Protein AF-A1DJT8-F1 (afdb_monomer)

Structure (mmCIF, N/CA/C/O backbone):
data_AF-A1DJT8-F1
#
_entry.id   AF-A1DJT8-F1
#
loop_
_atom_site.group_PDB
_atom_site.id
_atom_site.type_symbol
_atom_site.label_atom_id
_atom_site.label_alt_id
_atom_site.label_comp_id
_atom_site.label_asym_id
_atom_site.label_entity_id
_atom_site.label_seq_id
_atom_site.pdbx_PDB_ins_code
_atom_site.Cartn_x
_atom_site.Cartn_y
_atom_site.Cartn_z
_atom_site.occupancy
_atom_site.B_iso_or_equiv
_atom_site.auth_seq_id
_atom_site.auth_comp_id
_atom_site.auth_asym_id
_atom_site.auth_atom_id
_atom_site.pdbx_PDB_model_num
ATOM 1 N N . MET A 1 1 ? 46.990 37.489 18.767 1.00 38.03 1 MET A N 1
ATOM 2 C CA . MET A 1 1 ? 46.822 37.736 17.320 1.00 38.03 1 MET A CA 1
ATOM 3 C C . MET A 1 1 ? 47.109 36.444 16.585 1.00 38.03 1 MET A C 1
ATOM 5 O O . MET A 1 1 ? 48.231 35.975 16.674 1.00 38.03 1 MET A O 1
ATOM 9 N N . ILE A 1 2 ? 46.098 35.856 15.950 1.00 28.89 2 ILE A N 1
ATOM 10 C CA . ILE A 1 2 ? 46.070 35.400 14.548 1.00 28.89 2 ILE A CA 1
ATOM 11 C C . ILE A 1 2 ? 44.677 34.790 14.351 1.00 28.89 2 ILE A C 1
ATOM 13 O O . ILE A 1 2 ? 44.217 33.951 15.119 1.00 28.89 2 ILE A O 1
ATOM 17 N N . GLN A 1 3 ? 43.985 35.350 13.372 1.00 27.64 3 GLN A N 1
ATOM 18 C CA . GLN A 1 3 ? 42.569 35.224 13.080 1.00 27.64 3 GLN A CA 1
ATOM 19 C C . GLN A 1 3 ? 42.444 34.211 11.936 1.00 27.64 3 GLN A C 1
ATOM 21 O O . GLN A 1 3 ? 43.081 34.387 10.901 1.00 27.64 3 GLN A O 1
ATOM 26 N N . GLN A 1 4 ? 41.678 33.135 12.126 1.00 31.09 4 GLN A N 1
ATOM 27 C CA . GLN A 1 4 ? 41.353 32.191 11.056 1.00 31.09 4 GLN A CA 1
ATOM 28 C C . GLN A 1 4 ? 40.217 32.776 10.206 1.00 31.09 4 GLN A C 1
ATOM 30 O O . GLN A 1 4 ? 39.103 32.957 10.695 1.00 31.09 4 GLN A O 1
ATOM 35 N N . SER A 1 5 ? 40.496 33.082 8.938 1.00 30.61 5 SER A N 1
ATOM 36 C CA . SER A 1 5 ? 39.479 33.368 7.925 1.00 30.61 5 SER A CA 1
ATOM 37 C C . SER A 1 5 ? 39.045 32.061 7.263 1.00 30.61 5 SER A C 1
ATOM 39 O O . SER A 1 5 ? 39.849 31.399 6.606 1.00 30.61 5 SER A O 1
ATOM 41 N N . ALA A 1 6 ? 37.776 31.700 7.438 1.00 32.84 6 ALA A N 1
ATOM 42 C CA . ALA A 1 6 ? 37.118 30.638 6.692 1.00 32.84 6 ALA A CA 1
ATOM 43 C C . ALA A 1 6 ? 36.672 31.188 5.331 1.00 32.84 6 ALA A C 1
ATOM 45 O O . ALA A 1 6 ? 35.771 32.025 5.268 1.00 32.84 6 ALA A O 1
ATOM 46 N N . ASP A 1 7 ? 37.305 30.724 4.256 1.00 29.55 7 ASP A N 1
ATOM 47 C CA . ASP A 1 7 ? 36.886 31.023 2.889 1.00 29.55 7 ASP A CA 1
ATOM 48 C C . ASP A 1 7 ? 35.915 29.924 2.431 1.00 29.55 7 ASP A C 1
ATOM 50 O O . ASP A 1 7 ? 36.297 28.786 2.145 1.00 29.55 7 ASP A O 1
ATOM 54 N N . ALA A 1 8 ? 34.618 30.236 2.462 1.00 34.56 8 ALA A N 1
ATOM 55 C CA . ALA A 1 8 ? 33.555 29.348 2.014 1.00 34.56 8 ALA A CA 1
ATOM 56 C C . ALA A 1 8 ? 33.397 29.486 0.494 1.00 34.56 8 ALA A C 1
ATOM 58 O O . ALA A 1 8 ? 32.707 30.381 0.001 1.00 34.56 8 ALA A O 1
ATOM 59 N N . SER A 1 9 ? 34.021 28.581 -0.258 1.00 33.09 9 SER A N 1
ATOM 60 C CA . SER A 1 9 ? 33.761 28.441 -1.689 1.00 33.09 9 SER A CA 1
ATOM 61 C C . SER A 1 9 ? 32.302 28.011 -1.910 1.00 33.09 9 SER A C 1
ATOM 63 O O . SER A 1 9 ? 31.887 26.895 -1.604 1.00 33.09 9 SER A O 1
ATOM 65 N N . GLN A 1 10 ? 31.486 28.939 -2.417 1.00 36.97 10 GLN A N 1
ATOM 66 C CA . GLN A 1 10 ? 30.105 28.678 -2.820 1.00 36.97 10 GLN A CA 1
ATOM 67 C C . GLN A 1 10 ? 30.098 27.732 -4.025 1.00 36.97 10 GLN A C 1
ATOM 69 O O . GLN A 1 10 ? 30.384 28.144 -5.149 1.00 36.97 10 GLN A O 1
ATOM 74 N N . GLN A 1 11 ? 29.746 26.466 -3.800 1.00 32.16 11 GLN A N 1
ATOM 75 C CA . GLN A 1 11 ? 29.489 25.517 -4.879 1.00 32.16 11 GLN A CA 1
ATOM 76 C C . GLN A 1 11 ? 28.282 25.981 -5.702 1.00 32.16 11 GLN A C 1
ATOM 78 O O . GLN A 1 11 ? 27.138 26.014 -5.246 1.00 32.16 11 GLN A O 1
ATOM 83 N N . GLN A 1 12 ? 28.565 26.375 -6.939 1.00 35.94 12 GLN A N 1
ATOM 84 C CA . GLN A 1 12 ? 27.580 26.762 -7.931 1.00 35.94 12 GLN A CA 1
ATOM 85 C C . GLN A 1 12 ? 27.043 25.481 -8.583 1.00 35.94 12 GLN A C 1
ATOM 87 O O . GLN A 1 12 ? 27.750 24.816 -9.336 1.00 35.94 12 GLN A O 1
ATOM 92 N N . PHE A 1 13 ? 25.803 25.101 -8.269 1.00 33.50 13 PHE A N 1
ATOM 93 C CA . PHE A 1 13 ? 25.170 23.932 -8.883 1.00 33.50 13 PHE A CA 1
ATOM 94 C C . PHE A 1 13 ? 24.928 24.188 -10.378 1.00 33.50 13 PHE A C 1
ATOM 96 O O . PHE A 1 13 ? 24.142 25.063 -10.749 1.00 33.50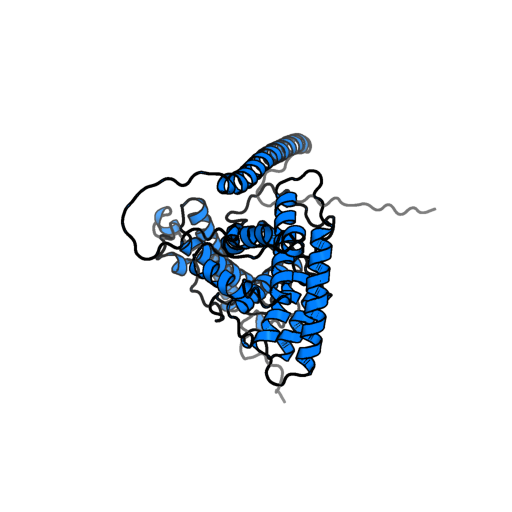 13 PHE A O 1
ATOM 103 N N . ILE A 1 14 ? 25.605 23.418 -11.231 1.00 30.72 14 ILE A N 1
ATOM 104 C CA . ILE A 1 14 ? 25.420 23.412 -12.685 1.00 30.72 14 ILE A CA 1
ATOM 105 C C . ILE A 1 14 ? 24.550 22.203 -13.036 1.00 30.72 14 ILE A C 1
ATOM 107 O O . ILE A 1 14 ? 24.940 21.063 -12.802 1.00 30.72 14 ILE A O 1
ATOM 111 N N . PHE A 1 15 ? 23.371 22.447 -13.611 1.00 34.44 15 PHE A N 1
ATOM 112 C CA . PHE A 1 15 ? 22.586 21.400 -14.265 1.00 34.44 15 PHE A CA 1
ATOM 113 C C . PHE A 1 15 ? 23.131 21.191 -15.680 1.00 34.44 15 PHE A C 1
ATOM 115 O O . PHE A 1 15 ? 23.209 22.138 -16.465 1.00 34.44 15 PHE A O 1
ATOM 122 N N . VAL A 1 16 ? 23.512 19.956 -16.004 1.00 32.28 16 VAL A N 1
ATOM 123 C CA . VAL A 1 16 ? 24.026 19.586 -17.328 1.00 32.28 16 VAL A CA 1
ATOM 124 C C . VAL A 1 16 ? 22.931 19.835 -18.376 1.00 32.28 16 VAL A C 1
ATOM 126 O O . VAL A 1 16 ? 21.880 19.201 -18.337 1.00 32.28 16 VAL A O 1
ATOM 129 N N . GLY A 1 17 ? 23.170 20.786 -19.290 1.00 40.12 17 GLY A N 1
ATOM 130 C CA . GLY A 1 17 ? 22.329 21.044 -20.470 1.00 40.12 17 GLY A CA 1
ATOM 131 C C . GLY A 1 17 ? 21.463 22.316 -20.472 1.00 40.12 17 GLY A C 1
ATOM 132 O O . GLY A 1 17 ? 20.732 22.522 -21.436 1.00 40.12 17 GLY A O 1
ATOM 133 N N . ALA A 1 18 ? 21.528 23.190 -19.460 1.00 32.50 18 ALA A N 1
ATOM 134 C CA . ALA A 1 18 ? 20.769 24.453 -19.448 1.00 32.50 18 ALA A CA 1
ATOM 135 C C . ALA A 1 18 ? 21.678 25.697 -19.574 1.00 32.50 18 ALA A C 1
ATOM 137 O O . ALA A 1 18 ? 22.793 25.688 -19.050 1.00 32.50 18 ALA A O 1
ATOM 138 N N . PRO A 1 19 ? 21.226 26.792 -20.225 1.00 34.56 19 PRO A N 1
ATOM 139 C CA . PRO A 1 19 ? 22.016 28.018 -20.330 1.00 34.56 19 PRO A CA 1
ATOM 140 C C . PRO A 1 19 ? 22.270 28.646 -18.951 1.00 34.56 19 PRO A C 1
ATOM 142 O O . PRO A 1 19 ? 21.379 28.708 -18.101 1.00 34.56 19 PRO A O 1
ATOM 145 N N . VAL A 1 20 ? 23.495 29.138 -18.740 1.00 42.59 20 VAL A N 1
ATOM 146 C CA . VAL A 1 20 ? 23.935 29.787 -17.494 1.00 42.59 20 VAL A CA 1
ATOM 147 C C . VAL A 1 20 ? 23.188 31.113 -17.309 1.00 42.59 20 VAL A C 1
ATOM 149 O O . VAL A 1 20 ? 23.277 32.013 -18.144 1.00 42.59 20 VAL A O 1
ATOM 152 N N . LEU A 1 21 ? 22.435 31.247 -16.212 1.00 40.41 21 LEU A N 1
ATOM 153 C CA . LEU A 1 21 ? 21.551 32.394 -15.973 1.00 40.41 21 LEU A CA 1
ATOM 154 C C . LEU A 1 21 ? 22.158 33.427 -15.014 1.00 40.41 21 LEU A C 1
ATOM 156 O O . LEU A 1 21 ? 22.645 33.100 -13.932 1.00 40.41 21 LEU A O 1
ATOM 160 N N . LYS A 1 22 ? 22.046 34.708 -15.393 1.00 47.28 22 LYS A N 1
ATOM 161 C CA . LYS A 1 22 ? 22.415 35.869 -14.569 1.00 47.28 22 LYS A CA 1
ATOM 162 C C . LYS A 1 22 ? 21.445 36.054 -13.389 1.00 47.28 22 LYS A C 1
ATOM 164 O O . LYS A 1 22 ? 20.242 35.808 -13.493 1.00 47.28 22 LYS A O 1
ATOM 169 N N . LYS A 1 23 ? 21.982 36.552 -12.269 1.00 44.81 23 LYS A N 1
ATOM 170 C CA . LYS A 1 23 ? 21.354 36.672 -10.934 1.00 44.81 23 LYS A CA 1
ATOM 171 C C . LYS A 1 23 ? 19.997 37.404 -10.921 1.00 44.81 23 LYS A C 1
ATOM 173 O O . LYS A 1 23 ? 19.153 37.104 -10.082 1.00 44.81 23 LYS A O 1
ATOM 178 N N . GLU A 1 24 ? 19.746 38.310 -11.861 1.00 42.72 24 GLU A N 1
ATOM 179 C CA . GLU A 1 24 ? 18.519 39.124 -11.937 1.00 42.72 24 GLU A CA 1
ATOM 180 C C . GLU A 1 24 ? 17.284 38.341 -12.420 1.00 42.72 24 GLU A C 1
ATOM 182 O O . GLU A 1 24 ? 16.183 38.551 -11.908 1.00 42.72 24 GLU A O 1
ATOM 187 N N . ALA A 1 25 ? 17.459 37.343 -13.296 1.00 42.78 25 ALA A N 1
ATOM 188 C CA . ALA A 1 25 ? 16.367 36.486 -13.777 1.00 42.78 25 ALA A CA 1
ATOM 189 C C . ALA A 1 25 ? 15.787 35.565 -12.678 1.00 42.78 25 ALA A C 1
ATOM 191 O O . ALA A 1 25 ? 14.651 35.093 -12.775 1.00 42.78 25 ALA A O 1
ATOM 192 N N . SER A 1 26 ? 16.541 35.337 -11.594 1.00 44.69 26 SER A N 1
ATOM 193 C CA . SER A 1 26 ? 16.120 34.505 -10.457 1.00 44.69 26 SER A CA 1
ATOM 194 C C . SER A 1 26 ? 14.996 35.140 -9.622 1.00 44.69 26 SER A C 1
ATOM 196 O O . SER A 1 26 ? 14.118 34.432 -9.121 1.00 44.69 26 SER A O 1
ATOM 198 N N . ARG A 1 27 ? 14.964 36.479 -9.513 1.00 44.00 27 ARG A N 1
ATOM 199 C CA . ARG A 1 27 ? 13.960 37.211 -8.719 1.00 44.00 27 ARG A CA 1
ATOM 200 C C . ARG A 1 27 ? 12.584 37.203 -9.383 1.00 44.00 27 ARG A C 1
ATOM 202 O O . ARG A 1 27 ? 11.591 36.979 -8.697 1.00 44.00 27 ARG A O 1
ATOM 209 N N . LEU A 1 28 ? 12.539 37.362 -10.707 1.00 44.78 28 LEU A N 1
ATOM 210 C CA . LEU A 1 28 ? 11.305 37.310 -11.500 1.00 44.78 28 LEU A CA 1
ATOM 211 C C . LEU A 1 28 ? 10.700 35.897 -11.536 1.00 44.78 28 LEU A C 1
ATOM 213 O O . LEU A 1 28 ? 9.487 35.740 -11.410 1.00 44.78 28 LEU A O 1
ATOM 217 N N . ARG A 1 29 ? 11.532 34.847 -11.621 1.00 49.72 29 ARG A N 1
ATOM 218 C CA . ARG A 1 29 ? 11.059 33.461 -11.459 1.00 49.72 29 ARG A CA 1
ATOM 219 C C . ARG A 1 29 ? 10.544 33.195 -10.046 1.00 49.72 29 ARG A C 1
ATOM 221 O O . ARG A 1 29 ? 9.512 32.556 -9.911 1.00 49.72 29 ARG A O 1
ATOM 228 N N . SER A 1 30 ? 11.195 33.709 -9.001 1.00 55.31 30 SER A N 1
ATOM 229 C CA . SER A 1 30 ? 10.742 33.532 -7.612 1.00 55.31 30 SER A CA 1
ATOM 230 C C . SER A 1 30 ? 9.360 34.147 -7.360 1.00 55.31 30 SER A C 1
ATOM 232 O O . SER A 1 30 ? 8.507 33.516 -6.737 1.00 55.31 30 SER A O 1
ATOM 234 N N . THR A 1 31 ? 9.084 35.341 -7.892 1.00 55.16 31 THR A N 1
ATOM 235 C CA . THR A 1 31 ? 7.764 35.980 -7.763 1.00 55.16 31 THR A CA 1
ATOM 236 C C . THR A 1 31 ? 6.696 35.296 -8.612 1.00 55.16 31 THR A C 1
ATOM 238 O O . THR A 1 31 ? 5.598 35.058 -8.107 1.00 55.16 31 THR A O 1
ATOM 241 N N . LEU A 1 32 ? 7.008 34.901 -9.851 1.00 58.34 32 LEU A N 1
ATOM 242 C CA . LEU A 1 32 ? 6.091 34.128 -10.699 1.00 58.34 32 LEU A CA 1
ATOM 243 C C . LEU A 1 32 ? 5.771 32.753 -10.100 1.00 58.34 32 LEU A C 1
ATOM 245 O O . LEU A 1 32 ? 4.606 32.368 -10.050 1.00 58.34 32 LEU A O 1
ATOM 249 N N . VAL A 1 33 ? 6.773 32.049 -9.570 1.00 55.38 33 VAL A N 1
ATOM 250 C CA . VAL A 1 33 ? 6.599 30.768 -8.872 1.00 55.38 33 VAL A CA 1
ATOM 251 C C . VAL A 1 33 ? 5.756 30.953 -7.613 1.00 55.38 33 VAL A C 1
ATOM 253 O O . VAL A 1 33 ? 4.814 30.195 -7.404 1.00 55.38 33 VAL A O 1
ATOM 256 N N . ARG A 1 34 ? 6.007 31.989 -6.800 1.00 55.62 34 ARG A N 1
ATOM 257 C CA . ARG A 1 34 ? 5.169 32.299 -5.625 1.00 55.62 34 ARG A CA 1
ATOM 258 C C . ARG A 1 34 ? 3.720 32.587 -6.015 1.00 55.62 34 ARG A C 1
ATOM 260 O O . ARG A 1 34 ? 2.813 32.091 -5.351 1.00 55.62 34 ARG A O 1
ATOM 267 N N . ARG A 1 35 ? 3.494 33.337 -7.097 1.00 61.41 35 ARG A N 1
ATOM 268 C CA . ARG A 1 35 ? 2.151 33.660 -7.599 1.00 61.41 35 ARG A CA 1
ATOM 269 C C . ARG A 1 35 ? 1.432 32.419 -8.129 1.00 61.41 35 ARG A C 1
ATOM 271 O O . ARG A 1 35 ? 0.287 32.191 -7.759 1.00 61.41 35 ARG A O 1
ATOM 278 N N . ALA A 1 36 ? 2.121 31.577 -8.899 1.00 58.59 36 ALA A N 1
ATOM 279 C CA . ALA A 1 36 ? 1.591 30.305 -9.387 1.00 58.59 36 ALA A CA 1
ATOM 280 C C . ALA A 1 36 ? 1.270 29.334 -8.236 1.00 58.59 36 ALA A C 1
ATOM 282 O O . ALA A 1 36 ? 0.226 28.683 -8.246 1.00 58.59 36 ALA A O 1
ATOM 283 N N . LEU A 1 37 ? 2.121 29.277 -7.204 1.00 52.78 37 LEU A N 1
ATOM 284 C CA . LEU A 1 37 ? 1.883 28.488 -5.992 1.00 52.78 37 LEU A CA 1
ATOM 285 C C . LEU A 1 37 ? 0.672 28.995 -5.198 1.00 52.78 37 LEU A C 1
ATOM 287 O O . LEU A 1 37 ? -0.104 28.177 -4.702 1.00 52.78 37 LEU A O 1
ATOM 291 N N . ALA A 1 38 ? 0.498 30.316 -5.085 1.00 59.38 38 ALA A N 1
ATOM 292 C CA . ALA A 1 38 ? -0.646 30.934 -4.415 1.00 59.38 38 ALA A CA 1
ATOM 293 C C . ALA A 1 38 ? -1.955 30.701 -5.185 1.00 59.38 38 ALA A C 1
ATOM 295 O O . ALA A 1 38 ? -2.937 30.249 -4.600 1.00 59.38 38 ALA A O 1
ATOM 296 N N . GLN A 1 39 ? -1.952 30.902 -6.505 1.00 65.44 39 GLN A N 1
ATOM 297 C CA . GLN A 1 39 ? -3.111 30.651 -7.363 1.00 65.44 39 GLN A CA 1
ATOM 298 C C . GLN A 1 39 ? -3.503 29.167 -7.357 1.00 65.44 39 GLN A C 1
ATOM 300 O O . GLN A 1 39 ? -4.668 28.842 -7.152 1.00 65.44 39 GLN A O 1
ATOM 305 N N . ARG A 1 40 ? -2.533 28.245 -7.460 1.00 62.19 40 ARG A N 1
ATOM 306 C CA . ARG A 1 40 ? -2.802 26.806 -7.296 1.00 62.19 40 ARG A CA 1
ATOM 307 C C . ARG A 1 40 ? -3.266 26.451 -5.889 1.00 62.19 40 ARG A C 1
ATOM 309 O O . ARG A 1 40 ? -3.990 25.479 -5.731 1.00 62.19 40 ARG A O 1
ATOM 316 N N . ARG A 1 41 ? -2.829 27.154 -4.839 1.00 55.31 41 ARG A N 1
ATOM 317 C CA . ARG A 1 41 ? -3.347 26.937 -3.475 1.00 55.31 41 ARG A CA 1
ATOM 318 C C . ARG A 1 41 ? -4.828 27.314 -3.398 1.00 55.31 41 ARG A C 1
ATOM 320 O O . ARG A 1 41 ? -5.597 26.526 -2.868 1.00 55.31 41 ARG A O 1
ATOM 327 N N . SER A 1 42 ? -5.211 28.449 -3.979 1.00 56.31 42 SER A N 1
ATOM 328 C CA . SER A 1 42 ? -6.607 28.895 -4.040 1.00 56.31 42 SER A CA 1
ATOM 329 C C . SER A 1 42 ? -7.480 27.956 -4.882 1.00 56.31 42 SER A C 1
ATOM 331 O O . SER A 1 42 ? -8.513 27.511 -4.398 1.00 56.31 42 SER A O 1
ATOM 333 N N . GLN A 1 43 ? -7.022 27.541 -6.071 1.00 65.38 43 GLN A N 1
ATOM 334 C CA . GLN A 1 43 ? -7.737 26.556 -6.896 1.00 65.38 43 GLN A CA 1
ATOM 335 C C . GLN A 1 43 ? -7.936 25.228 -6.149 1.00 65.38 43 GLN A C 1
ATOM 337 O O . GLN A 1 43 ? -9.033 24.687 -6.126 1.00 65.38 43 GLN A O 1
ATOM 342 N N . ARG A 1 44 ? -6.893 24.740 -5.461 1.00 60.72 44 ARG A N 1
ATOM 343 C CA . ARG A 1 44 ? -6.964 23.510 -4.657 1.00 60.72 44 ARG A CA 1
ATOM 344 C C . ARG A 1 44 ? -7.913 23.625 -3.472 1.00 60.72 44 ARG A C 1
ATOM 346 O O . ARG A 1 44 ? -8.549 22.634 -3.141 1.00 60.72 44 ARG A O 1
ATOM 353 N N . TRP A 1 45 ? -7.992 24.792 -2.835 1.00 53.91 45 TRP A N 1
ATOM 354 C CA . TRP A 1 45 ? -8.965 25.055 -1.774 1.00 53.91 45 TRP A CA 1
ATOM 355 C C . TRP A 1 45 ? -10.396 25.020 -2.318 1.00 53.91 45 TRP A C 1
ATOM 357 O O . TRP A 1 45 ? -11.281 24.440 -1.697 1.00 53.91 45 TRP A O 1
ATOM 367 N N . GLN A 1 46 ? -10.606 25.542 -3.527 1.00 52.50 46 GLN A N 1
ATOM 368 C CA . GLN A 1 46 ? -11.895 25.448 -4.202 1.00 52.50 46 GLN A CA 1
ATOM 369 C C . GLN A 1 46 ? -12.242 23.994 -4.558 1.00 52.50 46 GLN A C 1
ATOM 371 O O . GLN A 1 46 ? -13.344 23.544 -4.268 1.00 52.50 46 GLN A O 1
ATOM 376 N N . ASP A 1 47 ? -11.302 23.227 -5.119 1.00 59.16 47 ASP A N 1
ATOM 377 C CA . ASP A 1 47 ? -11.507 21.814 -5.469 1.00 59.16 47 ASP A CA 1
ATOM 378 C C . ASP A 1 47 ? -11.753 20.948 -4.222 1.00 59.16 47 ASP A C 1
ATOM 380 O O . ASP A 1 47 ? -12.587 20.047 -4.235 1.00 59.16 47 ASP A O 1
ATOM 384 N N . ALA A 1 48 ? -11.056 21.253 -3.127 1.00 50.00 48 ALA A N 1
ATOM 385 C CA . ALA A 1 48 ? -11.235 20.671 -1.803 1.00 50.00 48 ALA A CA 1
ATOM 386 C C . ALA A 1 48 ? -12.624 20.930 -1.226 1.00 50.00 48 ALA A C 1
ATOM 388 O O . ALA A 1 48 ? -13.301 19.989 -0.815 1.00 50.00 48 ALA A O 1
ATOM 389 N N . ALA A 1 49 ? -13.038 22.198 -1.209 1.00 51.19 49 ALA A N 1
ATOM 390 C CA . ALA A 1 49 ? -14.356 22.606 -0.759 1.00 51.19 49 ALA A CA 1
ATOM 391 C C . ALA A 1 49 ? -15.429 21.941 -1.624 1.00 51.19 49 ALA A C 1
ATOM 393 O O . ALA A 1 49 ? -16.338 21.332 -1.083 1.00 51.19 49 ALA A O 1
ATOM 394 N N . ASN A 1 50 ? -15.264 21.926 -2.949 1.00 55.34 50 ASN A N 1
ATOM 395 C CA . ASN A 1 50 ? -16.174 21.257 -3.878 1.00 55.34 50 ASN A CA 1
ATOM 396 C C . ASN A 1 50 ? -16.204 19.731 -3.678 1.00 55.34 50 ASN A C 1
ATOM 398 O O . ASN A 1 50 ? -17.264 19.115 -3.790 1.00 55.34 50 ASN A O 1
ATOM 402 N N . LYS A 1 51 ? -15.071 19.093 -3.357 1.00 57.16 51 LYS A N 1
ATOM 403 C CA . LYS A 1 51 ? -15.009 17.657 -3.045 1.00 57.16 51 LYS A CA 1
ATOM 404 C C . LYS A 1 51 ? -15.684 17.350 -1.704 1.00 57.16 51 LYS A C 1
ATOM 406 O O . LYS A 1 51 ? -16.481 16.425 -1.636 1.00 57.16 51 LYS A O 1
ATOM 411 N N . LEU A 1 52 ? -15.440 18.141 -0.658 1.00 52.84 52 LEU A N 1
ATOM 412 C CA . LEU A 1 52 ? -16.142 17.995 0.623 1.00 52.84 52 LEU A CA 1
ATOM 413 C C . LEU A 1 52 ? -17.644 18.262 0.478 1.00 52.84 52 LEU A C 1
ATOM 415 O O . LEU A 1 52 ? -18.458 17.545 1.051 1.00 52.84 52 LEU A O 1
ATOM 419 N N . ASP A 1 53 ? -18.010 19.278 -0.297 1.00 50.94 53 ASP A N 1
ATOM 420 C CA . ASP A 1 53 ? -19.394 19.687 -0.491 1.00 50.94 53 ASP A CA 1
ATOM 421 C C . ASP A 1 53 ? -20.141 18.702 -1.397 1.00 50.94 53 ASP A C 1
ATOM 423 O O . ASP A 1 53 ? -21.296 18.401 -1.142 1.00 50.94 53 ASP A O 1
ATOM 427 N N . SER A 1 54 ? -19.488 18.091 -2.391 1.00 53.75 54 SER A N 1
ATOM 428 C CA . SER A 1 54 ? -20.070 16.970 -3.153 1.00 53.75 54 SER A CA 1
ATOM 429 C C . SER A 1 54 ? -20.246 15.714 -2.297 1.00 53.75 54 SER A C 1
ATOM 431 O O . SER A 1 54 ? -21.300 15.083 -2.375 1.00 53.75 54 SER A O 1
ATOM 433 N N . ILE A 1 55 ? -19.284 15.396 -1.423 1.00 51.75 55 ILE A N 1
ATOM 434 C CA . ILE A 1 55 ? -19.422 14.327 -0.421 1.00 51.75 55 ILE A CA 1
ATOM 435 C C . ILE A 1 55 ? -20.612 14.618 0.511 1.00 51.75 55 ILE A C 1
ATOM 437 O O . ILE A 1 55 ? -21.407 13.722 0.784 1.00 51.75 55 ILE A O 1
ATOM 441 N N . ASN A 1 56 ? -20.794 15.871 0.939 1.00 44.25 56 ASN A N 1
ATOM 442 C CA . ASN A 1 56 ? -21.914 16.281 1.789 1.00 44.25 56 ASN A CA 1
ATOM 443 C C . ASN A 1 56 ? -23.260 16.358 1.040 1.00 44.25 56 ASN A C 1
ATOM 445 O O . ASN A 1 56 ? -24.285 15.993 1.604 1.00 44.25 56 ASN A O 1
ATOM 449 N N . ARG A 1 57 ? -23.299 16.777 -0.230 1.00 41.22 57 ARG A N 1
ATOM 450 C CA . ARG A 1 57 ? -24.527 16.859 -1.051 1.00 41.22 57 ARG A CA 1
ATOM 451 C C . ARG A 1 57 ? -25.041 15.489 -1.482 1.00 41.22 57 ARG A C 1
ATOM 453 O O . ARG A 1 57 ? -26.251 15.305 -1.583 1.00 41.22 57 ARG A O 1
ATOM 460 N N . LEU A 1 58 ? -24.157 14.503 -1.659 1.00 46.59 58 LEU A N 1
ATOM 461 C CA . LEU A 1 58 ? -24.552 13.101 -1.846 1.00 46.59 58 LEU A CA 1
ATOM 462 C C . LEU A 1 58 ? -25.317 12.529 -0.632 1.00 46.59 58 LEU A C 1
ATOM 464 O O . LEU A 1 58 ? -25.976 11.499 -0.788 1.00 46.59 58 LEU A O 1
ATOM 468 N N . ARG A 1 59 ? -25.292 13.217 0.525 1.00 43.81 59 ARG A N 1
ATOM 469 C CA . ARG A 1 59 ? -26.091 12.909 1.726 1.00 43.81 59 ARG A CA 1
ATOM 470 C C . ARG A 1 59 ? -27.530 13.452 1.693 1.00 43.81 59 ARG A C 1
ATOM 472 O O . ARG A 1 59 ? -28.335 12.988 2.486 1.00 43.81 59 ARG A O 1
ATOM 479 N N . LEU A 1 60 ? -27.872 14.414 0.820 1.00 34.94 60 LEU A N 1
ATOM 480 C CA . LEU A 1 60 ? -29.142 15.175 0.894 1.00 34.94 60 LEU A CA 1
ATOM 481 C C . LEU A 1 60 ? -30.014 15.149 -0.383 1.00 34.94 60 LEU A C 1
ATOM 483 O O . LEU A 1 60 ? -31.033 15.833 -0.442 1.00 34.94 60 LEU A O 1
ATOM 487 N N . GLY A 1 61 ? -29.646 14.394 -1.423 1.00 32.47 61 GLY A N 1
ATOM 488 C CA . GLY A 1 61 ? -30.402 14.365 -2.687 1.00 32.47 61 GLY A CA 1
ATOM 489 C C . GLY A 1 61 ? -31.609 13.403 -2.689 1.00 32.47 61 GLY A C 1
ATOM 490 O O . GLY A 1 61 ? -31.479 12.284 -2.186 1.00 32.47 61 GLY A O 1
ATOM 491 N N . PRO A 1 62 ? -32.756 13.767 -3.306 1.00 33.03 62 PRO A N 1
ATOM 492 C CA . PRO A 1 62 ? -33.872 12.849 -3.524 1.00 33.03 62 PRO A CA 1
ATOM 493 C C . PRO A 1 62 ? -33.529 11.817 -4.611 1.00 33.03 62 PRO A C 1
ATOM 495 O O . PRO A 1 62 ? -32.909 12.134 -5.626 1.00 33.03 62 PRO A O 1
ATOM 498 N N . THR A 1 63 ? -33.928 10.564 -4.394 1.00 30.97 63 THR A N 1
ATOM 499 C CA . THR A 1 63 ? -33.732 9.444 -5.330 1.00 30.97 63 THR A CA 1
ATOM 500 C C . THR A 1 63 ? -34.484 9.678 -6.647 1.00 30.97 63 THR A C 1
ATOM 502 O O . THR A 1 63 ? -35.703 9.851 -6.591 1.00 30.97 63 THR A O 1
ATOM 505 N N . PRO A 1 64 ? -33.835 9.625 -7.828 1.00 30.17 64 PRO A N 1
ATOM 506 C CA . PRO A 1 64 ? -34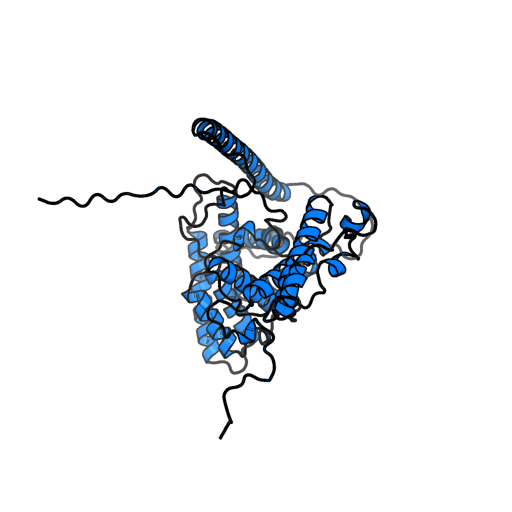.552 9.596 -9.093 1.00 30.17 64 PRO A CA 1
ATOM 507 C C . PRO A 1 64 ? -35.113 8.191 -9.342 1.00 30.17 64 PRO A C 1
ATOM 509 O O . PRO A 1 64 ? -34.403 7.189 -9.258 1.00 30.17 64 PRO A O 1
ATOM 512 N N . SER A 1 65 ? -36.406 8.134 -9.640 1.00 28.06 65 SER A N 1
ATOM 513 C CA . SER A 1 65 ? -37.140 6.943 -10.055 1.00 28.06 65 SER A CA 1
ATOM 514 C C . SER A 1 65 ? -36.906 6.666 -11.540 1.00 28.06 65 SER A C 1
ATOM 516 O O . SER A 1 65 ? -37.366 7.440 -12.377 1.00 28.06 65 SER A O 1
ATOM 518 N N . TYR A 1 66 ? -36.245 5.558 -11.868 1.00 28.53 66 TYR A N 1
ATOM 519 C CA . TYR A 1 66 ? -36.370 4.915 -13.177 1.00 28.53 66 TYR A CA 1
ATOM 520 C C . TYR A 1 66 ? -36.433 3.396 -12.990 1.00 28.53 66 TYR A C 1
ATOM 522 O O . TYR A 1 66 ? -35.585 2.801 -12.326 1.00 28.53 66 TYR A O 1
ATOM 530 N N . GLU A 1 67 ? -37.489 2.801 -13.543 1.00 28.84 67 GLU A N 1
ATOM 531 C CA . GLU A 1 67 ? -37.792 1.369 -13.547 1.00 28.84 67 GLU A CA 1
ATOM 532 C C . GLU A 1 67 ? -37.148 0.663 -14.752 1.00 28.84 67 GLU A C 1
ATOM 534 O O . GLU A 1 67 ? -37.276 1.157 -15.871 1.00 28.84 67 GLU A O 1
ATOM 539 N N . LEU A 1 68 ? -36.506 -0.492 -14.490 1.00 25.30 68 LEU A N 1
ATOM 540 C CA . LEU A 1 68 ? -36.367 -1.743 -15.288 1.00 25.30 68 LEU A CA 1
ATOM 541 C C . LEU A 1 68 ? -35.003 -2.439 -15.024 1.00 25.30 68 LEU A C 1
ATOM 543 O O . LEU A 1 68 ? -34.037 -1.776 -14.657 1.00 25.30 68 LEU A O 1
ATOM 547 N N . PRO A 1 69 ? -34.875 -3.764 -15.246 1.00 30.77 69 PRO A N 1
ATOM 548 C CA . PRO A 1 69 ? -35.307 -4.867 -14.387 1.00 30.77 69 PRO A CA 1
ATOM 549 C C . PRO A 1 69 ? -34.125 -5.511 -13.616 1.00 30.77 69 PRO A C 1
ATOM 551 O O . PRO A 1 69 ? -32.994 -5.557 -14.092 1.00 30.77 69 PRO A O 1
ATOM 554 N N . GLN A 1 70 ? -34.392 -6.030 -12.412 1.00 27.19 70 GLN A N 1
ATOM 555 C CA . GLN A 1 70 ? -33.388 -6.646 -11.524 1.00 27.19 70 GLN A CA 1
ATOM 556 C C . GLN A 1 70 ? -32.759 -7.939 -12.096 1.00 27.19 70 GLN A C 1
ATOM 558 O O . GLN A 1 70 ? -33.420 -8.668 -12.837 1.00 27.19 70 GLN A O 1
ATOM 563 N N . PRO A 1 71 ? -31.525 -8.282 -11.669 1.00 32.09 71 PRO A N 1
ATOM 564 C CA . PRO A 1 71 ? -31.377 -9.060 -10.435 1.00 32.09 71 PRO A CA 1
ATOM 565 C C . PRO A 1 71 ? -30.472 -8.384 -9.389 1.00 32.09 71 PRO A C 1
ATOM 567 O O . PRO A 1 71 ? -29.374 -7.925 -9.684 1.00 32.09 71 PRO A O 1
ATOM 570 N N . PHE A 1 72 ? -30.966 -8.383 -8.146 1.00 30.62 72 PHE A N 1
ATOM 571 C CA . PHE A 1 72 ? -30.302 -8.028 -6.884 1.00 30.62 72 PHE A CA 1
ATOM 572 C C . PHE A 1 72 ? -29.746 -6.602 -6.754 1.00 30.62 72 PHE A C 1
ATOM 574 O O . PHE A 1 72 ? -28.546 -6.340 -6.707 1.00 30.62 72 PHE A O 1
ATOM 581 N N . ILE A 1 73 ? -30.687 -5.674 -6.561 1.00 27.94 73 ILE A N 1
ATOM 582 C CA . ILE A 1 73 ? -30.441 -4.332 -6.032 1.00 27.94 73 ILE A CA 1
ATOM 583 C C . ILE A 1 73 ? -29.899 -4.451 -4.600 1.00 27.94 73 ILE A C 1
ATOM 585 O O . ILE A 1 73 ? -30.651 -4.656 -3.645 1.00 27.94 73 ILE A O 1
ATOM 589 N N . ALA A 1 74 ? -28.592 -4.244 -4.445 1.00 31.02 74 ALA A N 1
ATOM 590 C CA . ALA A 1 74 ? -28.024 -3.708 -3.218 1.00 31.02 74 ALA A CA 1
ATOM 591 C C . ALA A 1 74 ? -28.571 -2.284 -3.049 1.00 31.02 74 ALA A C 1
ATOM 593 O O . ALA A 1 74 ? -28.001 -1.298 -3.518 1.00 31.02 74 ALA A O 1
ATOM 594 N N . ARG A 1 75 ? -29.748 -2.186 -2.426 1.00 27.56 75 ARG A N 1
ATOM 595 C CA . ARG A 1 75 ? -30.308 -0.923 -1.945 1.00 27.56 75 ARG A CA 1
ATOM 596 C C . ARG A 1 75 ? -29.194 -0.261 -1.133 1.00 27.56 75 ARG A C 1
ATOM 598 O O . ARG A 1 75 ? -28.596 -0.948 -0.309 1.00 27.56 75 ARG A O 1
ATOM 605 N N . ARG A 1 76 ? -28.898 1.027 -1.370 1.00 36.75 76 ARG A N 1
ATOM 606 C CA . ARG A 1 76 ? -28.139 1.866 -0.424 1.00 36.75 76 ARG A CA 1
ATOM 607 C C . ARG A 1 76 ? -28.697 1.559 0.964 1.00 36.75 76 ARG A C 1
ATOM 609 O O . ARG A 1 76 ? -29.807 1.986 1.277 1.00 36.75 76 ARG A O 1
ATOM 616 N N . ILE A 1 77 ? -27.992 0.745 1.742 1.00 36.84 77 ILE A N 1
ATOM 617 C CA . ILE A 1 77 ? -28.374 0.479 3.117 1.00 36.84 77 ILE A CA 1
ATOM 618 C C . ILE A 1 77 ? -28.065 1.792 3.814 1.00 36.84 77 ILE A C 1
ATOM 620 O O . ILE A 1 77 ? -26.903 2.101 4.062 1.00 36.84 77 ILE A O 1
ATOM 624 N N . SER A 1 78 ? -29.100 2.599 4.049 1.00 40.94 78 SER A N 1
ATOM 625 C CA . SER A 1 78 ? -29.022 3.596 5.103 1.00 40.94 78 SER A CA 1
ATOM 626 C C . SER A 1 78 ? -28.705 2.809 6.368 1.00 40.94 78 SER A C 1
ATOM 628 O O . SER A 1 78 ? -29.546 2.049 6.856 1.00 40.94 78 SER A O 1
ATOM 630 N N . LEU A 1 79 ? -27.461 2.914 6.844 1.00 39.19 79 LEU A N 1
ATOM 631 C CA . LEU A 1 79 ? -27.025 2.282 8.089 1.00 39.19 79 LEU A CA 1
ATOM 632 C C . LEU A 1 79 ? -27.883 2.749 9.283 1.00 39.19 79 LEU A C 1
ATOM 634 O O . LEU A 1 79 ? -27.866 2.107 10.327 1.00 39.19 79 LEU A O 1
ATOM 638 N N . GLU A 1 80 ? -28.673 3.818 9.116 1.00 37.28 80 GLU A N 1
ATOM 639 C CA . GLU A 1 80 ? -29.658 4.288 10.091 1.00 37.28 80 GLU A CA 1
ATOM 640 C C . GLU A 1 80 ? -30.751 3.255 10.391 1.00 37.28 80 GLU A C 1
ATOM 642 O O . GLU A 1 80 ? -31.299 3.259 11.487 1.00 37.28 80 GLU A O 1
ATOM 647 N N . SER A 1 81 ? -31.065 2.342 9.463 1.00 34.84 81 SER A N 1
ATOM 648 C CA . SER A 1 81 ? -32.211 1.437 9.627 1.00 34.84 81 SER A CA 1
ATOM 649 C C . SER A 1 81 ? -31.907 0.150 10.410 1.00 34.84 81 SER A C 1
ATOM 651 O O . SER A 1 81 ? -32.829 -0.628 10.648 1.00 34.84 81 SER A O 1
ATOM 653 N N . PHE A 1 82 ? -30.647 -0.097 10.794 1.00 39.50 82 PHE A N 1
ATOM 654 C CA . PHE A 1 82 ? -30.223 -1.352 11.441 1.00 39.50 82 PHE A CA 1
ATOM 655 C C . PHE A 1 82 ? -29.486 -1.174 12.775 1.00 39.50 82 PHE A C 1
ATOM 657 O O . PHE A 1 82 ? -29.072 -2.167 13.371 1.00 39.50 82 PHE A O 1
ATOM 664 N N . LEU A 1 83 ? -29.326 0.057 13.268 1.00 44.97 83 LEU A N 1
ATOM 665 C CA . LEU A 1 83 ? -28.638 0.318 14.531 1.00 44.97 83 LEU A CA 1
ATOM 666 C C . LEU A 1 83 ? -29.648 0.772 15.594 1.00 44.97 83 LEU A C 1
ATOM 668 O O . LEU A 1 83 ? -30.260 1.827 15.422 1.00 44.97 83 LEU A O 1
ATOM 672 N N . PRO A 1 84 ? -29.821 0.046 16.715 1.00 41.62 84 PRO A N 1
ATOM 673 C CA . PRO A 1 84 ? -30.383 0.659 17.906 1.00 41.62 84 PRO A CA 1
ATOM 674 C C . PRO A 1 84 ? -29.391 1.737 18.359 1.00 41.62 84 PRO A C 1
ATOM 676 O O . PRO A 1 84 ? -28.319 1.431 18.873 1.00 41.62 84 PRO A O 1
ATOM 679 N N . MET A 1 85 ? -29.708 3.004 18.084 1.00 42.28 85 MET A N 1
ATOM 680 C CA . MET A 1 85 ? -28.914 4.142 18.543 1.00 42.28 85 MET A CA 1
ATOM 681 C C . MET A 1 85 ? -29.002 4.217 20.068 1.00 42.28 85 MET A C 1
ATOM 683 O O . MET A 1 85 ? -29.975 4.738 20.613 1.00 42.28 85 MET A O 1
ATOM 687 N N . ASP A 1 86 ? -27.993 3.693 20.761 1.00 55.44 86 ASP A N 1
ATOM 688 C CA . ASP A 1 86 ? -27.744 4.085 22.143 1.00 55.44 86 ASP A CA 1
ATOM 689 C C . ASP A 1 86 ? -27.081 5.482 22.176 1.00 55.44 86 ASP A C 1
ATOM 691 O O . ASP A 1 86 ? -26.543 5.978 21.177 1.00 55.44 86 ASP A O 1
ATOM 695 N N . ALA A 1 87 ? -27.142 6.156 23.326 1.00 57.28 87 ALA A N 1
ATOM 696 C CA . ALA A 1 87 ? -26.555 7.488 23.489 1.00 57.28 87 ALA A CA 1
ATOM 697 C C . ALA A 1 87 ? -25.026 7.497 23.267 1.00 57.28 87 ALA A C 1
ATOM 699 O O . ALA A 1 87 ? -24.469 8.508 22.841 1.00 57.28 87 ALA A O 1
ATOM 700 N N . THR A 1 88 ? -24.355 6.368 23.503 1.00 60.72 88 THR A N 1
ATOM 701 C CA . THR A 1 88 ? -22.909 6.193 23.334 1.00 60.72 88 THR A CA 1
ATOM 702 C C . THR A 1 88 ? -22.516 6.117 21.853 1.00 60.72 88 THR A C 1
ATOM 704 O O . THR A 1 88 ? -21.514 6.701 21.449 1.00 60.72 88 THR A O 1
ATOM 707 N N . ALA A 1 89 ? -23.318 5.478 21.004 1.00 58.59 89 ALA A N 1
ATOM 708 C CA . ALA A 1 89 ? -23.111 5.382 19.564 1.00 58.59 89 ALA A CA 1
ATOM 709 C C . ALA A 1 89 ? -23.298 6.740 18.871 1.00 58.59 89 ALA A C 1
ATOM 711 O O . ALA A 1 89 ? -22.560 7.065 17.935 1.00 58.59 89 ALA A O 1
ATOM 712 N N . ALA A 1 90 ? -24.243 7.548 19.363 1.00 60.97 90 ALA A N 1
ATOM 713 C CA . ALA A 1 90 ? -24.441 8.923 18.917 1.00 60.97 90 ALA A CA 1
ATOM 714 C C . ALA A 1 90 ? -23.284 9.844 19.353 1.00 60.97 90 ALA A C 1
ATOM 716 O O . ALA A 1 90 ? -22.787 10.620 18.536 1.00 60.97 90 ALA A O 1
ATOM 717 N N . GLU A 1 91 ? -22.804 9.725 20.599 1.00 70.62 91 GLU A N 1
ATOM 718 C CA . GLU A 1 91 ? -21.660 10.502 21.107 1.00 70.62 91 GLU A CA 1
ATOM 719 C C . GLU A 1 91 ? -20.362 10.193 20.337 1.00 70.62 91 GLU A C 1
ATOM 721 O O . GLU A 1 91 ? -19.611 11.105 19.990 1.00 70.62 91 GLU A O 1
ATOM 726 N N . LEU A 1 92 ? -20.137 8.924 19.983 1.00 76.44 92 LEU A N 1
ATOM 727 C CA . LEU A 1 92 ? -18.953 8.465 19.245 1.00 76.44 92 LEU A CA 1
ATOM 728 C C . LEU A 1 92 ? -19.090 8.563 17.714 1.00 76.44 92 LEU A C 1
ATOM 730 O O . LEU A 1 92 ? -18.210 8.090 16.992 1.00 76.44 92 LEU A O 1
ATOM 734 N N . LYS A 1 93 ? -20.196 9.128 17.208 1.00 83.06 93 LYS A N 1
ATOM 735 C CA . LYS A 1 93 ? -20.496 9.287 15.770 1.00 83.06 93 LYS A CA 1
ATOM 736 C C . LYS A 1 93 ? -20.282 8.012 14.950 1.00 83.06 93 LYS A C 1
ATOM 738 O O . LYS A 1 93 ? -19.797 8.059 13.816 1.00 83.06 93 LYS A O 1
ATOM 743 N N . VAL A 1 94 ? -20.666 6.869 15.518 1.00 81.62 94 VAL A N 1
ATOM 744 C CA . VAL A 1 94 ? -20.396 5.538 14.955 1.00 81.62 94 VAL A CA 1
ATOM 745 C C . VAL A 1 94 ? -20.901 5.440 13.514 1.00 81.62 94 VAL A C 1
ATOM 747 O O . VAL A 1 94 ? -20.139 5.101 12.611 1.00 81.62 94 VAL A O 1
ATOM 750 N N . THR A 1 95 ? -22.157 5.822 13.277 1.00 80.50 95 THR A N 1
ATOM 751 C CA . THR A 1 95 ? -22.787 5.778 11.950 1.00 80.50 95 THR A CA 1
ATOM 752 C C . THR A 1 95 ? -22.065 6.661 10.931 1.00 80.50 95 THR A C 1
ATOM 754 O O . THR A 1 95 ? -21.804 6.215 9.817 1.00 80.50 95 THR A O 1
ATOM 757 N N . GLU A 1 96 ? -21.691 7.889 11.308 1.00 83.25 96 GLU A N 1
ATOM 758 C CA . GLU A 1 96 ? -21.006 8.828 10.406 1.00 83.25 96 GLU A CA 1
ATOM 759 C C . GLU A 1 96 ? -19.621 8.308 10.007 1.00 83.25 96 GLU A C 1
ATOM 761 O O . GLU A 1 96 ? -19.244 8.362 8.836 1.00 83.25 96 GLU A O 1
ATOM 766 N N . LEU A 1 97 ? -18.851 7.808 10.975 1.00 85.19 97 LEU A N 1
ATOM 767 C CA . LEU A 1 97 ? -17.490 7.330 10.742 1.00 85.19 97 LEU A CA 1
ATOM 768 C C . LEU A 1 97 ? -17.470 6.036 9.924 1.00 85.19 97 LEU A C 1
ATOM 770 O O . LEU A 1 97 ? -16.603 5.872 9.063 1.00 85.19 97 LEU A O 1
ATOM 774 N N . LEU A 1 98 ? -18.432 5.141 10.146 1.00 82.81 98 LEU A N 1
ATOM 775 C CA . LEU A 1 98 ? -18.571 3.917 9.360 1.00 82.81 98 LEU A CA 1
ATOM 776 C C . LEU A 1 98 ? -19.045 4.193 7.934 1.00 82.81 98 LEU A C 1
ATOM 778 O O . LEU A 1 98 ? -18.494 3.616 6.995 1.00 82.81 98 LEU A O 1
ATOM 782 N N . ASP A 1 99 ? -20.011 5.095 7.754 1.00 81.56 99 ASP A N 1
ATOM 783 C CA . ASP A 1 99 ? -20.425 5.551 6.425 1.00 81.56 99 ASP A CA 1
ATOM 784 C C . ASP A 1 99 ? -19.248 6.190 5.678 1.00 81.56 99 ASP A C 1
ATOM 786 O O . ASP A 1 99 ? -18.958 5.838 4.533 1.00 81.56 99 ASP A O 1
ATOM 790 N N . PHE A 1 100 ? -18.487 7.054 6.353 1.00 83.62 100 PHE A N 1
ATOM 791 C CA . PHE A 1 100 ? -17.288 7.666 5.788 1.00 83.62 100 PHE A CA 1
ATOM 792 C C . PHE A 1 100 ? -16.235 6.623 5.381 1.00 83.62 100 PHE A C 1
ATOM 794 O O . PHE A 1 100 ? -15.680 6.699 4.281 1.00 83.62 100 PHE A O 1
ATOM 801 N N . ALA A 1 101 ? -15.981 5.610 6.212 1.00 83.25 101 ALA A N 1
ATOM 802 C CA . ALA A 1 101 ? -15.078 4.519 5.855 1.00 83.25 101 ALA A CA 1
ATOM 803 C C . ALA A 1 101 ? -15.570 3.747 4.615 1.00 83.25 101 ALA A C 1
ATOM 805 O O . ALA A 1 101 ? -14.791 3.488 3.692 1.00 83.25 101 ALA A O 1
ATOM 806 N N . ALA A 1 102 ? -16.873 3.454 4.563 1.00 78.44 102 ALA A N 1
ATOM 807 C CA . ALA A 1 102 ? -17.513 2.660 3.518 1.00 78.44 102 ALA A CA 1
ATOM 808 C C . ALA A 1 102 ? -17.652 3.362 2.165 1.00 78.44 102 ALA A C 1
ATOM 810 O O . ALA A 1 102 ? -17.680 2.678 1.136 1.00 78.44 102 ALA A O 1
ATOM 811 N N . THR A 1 103 ? -17.780 4.687 2.166 1.00 78.38 103 THR A N 1
ATOM 812 C CA . THR A 1 103 ? -18.013 5.505 0.966 1.00 78.38 103 THR A CA 1
ATOM 813 C C . THR A 1 103 ? -16.765 6.238 0.500 1.00 78.38 103 THR A C 1
ATOM 815 O O . THR A 1 103 ? -16.654 6.572 -0.677 1.00 78.38 103 THR A O 1
ATOM 818 N N . THR A 1 104 ? -15.814 6.477 1.405 1.00 79.38 104 THR A N 1
ATOM 819 C CA . THR A 1 104 ? -14.598 7.233 1.110 1.00 79.38 104 THR A CA 1
ATOM 820 C C . THR A 1 104 ? -13.365 6.352 1.255 1.00 79.38 104 THR A C 1
ATOM 822 O O . THR A 1 104 ? -12.726 6.062 0.252 1.00 79.38 104 THR A O 1
ATOM 825 N N . ILE A 1 105 ? -13.021 5.884 2.454 1.00 83.00 105 ILE A N 1
ATOM 826 C CA . ILE A 1 105 ? -11.688 5.305 2.708 1.00 83.00 105 ILE A CA 1
ATOM 827 C C . ILE A 1 105 ? -11.415 4.063 1.850 1.00 83.00 105 ILE A C 1
ATOM 829 O O . ILE A 1 105 ? -10.433 4.030 1.111 1.00 83.00 105 ILE A O 1
ATOM 833 N N . TRP A 1 106 ? -12.266 3.037 1.907 1.00 80.81 106 TRP A N 1
ATOM 834 C CA . TRP A 1 106 ? -11.970 1.778 1.208 1.00 80.81 106 TRP A CA 1
ATOM 835 C C . TRP A 1 106 ? -12.031 1.877 -0.319 1.00 80.81 106 TRP A C 1
ATOM 837 O O . TRP A 1 106 ? -11.135 1.324 -0.959 1.00 80.81 106 TRP A O 1
ATOM 847 N N . PRO A 1 107 ? -12.973 2.628 -0.924 1.00 79.75 107 PRO A N 1
ATOM 848 C CA . PRO A 1 107 ? -12.918 2.906 -2.359 1.00 79.75 107 PRO A CA 1
ATOM 849 C C . PRO A 1 107 ? -11.632 3.622 -2.811 1.00 79.75 107 PRO A C 1
ATOM 851 O O . PRO A 1 107 ? -11.176 3.400 -3.928 1.00 79.75 107 PRO A O 1
ATOM 854 N N . HIS A 1 108 ? -11.001 4.445 -1.956 1.00 81.38 108 HIS A N 1
ATOM 855 C CA . HIS A 1 108 ? -9.701 5.065 -2.278 1.00 81.38 108 HIS A CA 1
ATOM 856 C C . HIS A 1 108 ? -8.541 4.056 -2.249 1.00 81.38 108 HIS A C 1
ATOM 858 O O . HIS A 1 108 ? -7.520 4.264 -2.911 1.00 81.38 108 HIS A O 1
ATOM 864 N N . PHE A 1 109 ? -8.684 2.964 -1.494 1.00 82.94 109 PHE A N 1
ATOM 865 C CA . PHE A 1 109 ? -7.722 1.870 -1.503 1.00 82.94 109 PHE A CA 1
ATOM 866 C C . PHE A 1 109 ? -7.842 1.022 -2.764 1.00 82.94 109 PHE A C 1
ATOM 868 O O . PHE A 1 109 ? -6.821 0.763 -3.395 1.00 82.94 109 PHE A O 1
ATOM 875 N N . ARG A 1 110 ? -9.062 0.621 -3.139 1.00 83.12 110 ARG A N 1
ATOM 876 C CA . ARG A 1 110 ? -9.338 -0.072 -4.403 1.00 83.12 110 ARG A CA 1
ATOM 877 C C . ARG A 1 110 ? -10.731 0.257 -4.933 1.00 83.12 110 ARG A C 1
ATOM 879 O O . ARG A 1 110 ? -11.696 0.059 -4.191 1.00 83.12 110 ARG A O 1
ATOM 886 N N . PRO A 1 111 ? -10.853 0.685 -6.199 1.00 75.69 111 PRO A N 1
ATOM 887 C CA . PRO A 1 111 ? -12.142 1.012 -6.789 1.00 75.69 111 PRO A CA 1
ATOM 888 C C . PRO A 1 111 ? -12.986 -0.218 -7.163 1.00 75.69 111 PRO A C 1
ATOM 890 O O . PRO A 1 111 ? -14.206 -0.109 -7.167 1.00 75.69 111 PRO A O 1
ATOM 893 N N . VAL A 1 112 ? -12.401 -1.397 -7.436 1.00 76.12 112 VAL A N 1
ATOM 894 C CA . VAL A 1 112 ? -13.198 -2.577 -7.827 1.00 76.12 112 VAL A CA 1
ATOM 895 C C . VAL A 1 112 ? -13.992 -3.147 -6.637 1.00 76.12 112 VAL A C 1
ATOM 897 O O . VAL A 1 112 ? -13.428 -3.539 -5.607 1.00 76.12 112 VAL A O 1
ATOM 900 N N . ASP A 1 113 ? -15.313 -3.260 -6.831 1.00 58.94 113 ASP A N 1
ATOM 901 C CA . ASP A 1 113 ? -16.358 -3.517 -5.821 1.00 58.94 113 ASP A CA 1
ATOM 902 C C . ASP A 1 113 ? -16.142 -4.732 -4.903 1.00 58.94 113 ASP A C 1
ATOM 904 O O . ASP A 1 113 ? -16.521 -4.702 -3.727 1.00 58.94 113 ASP A O 1
ATOM 908 N N . TYR A 1 114 ? -15.506 -5.806 -5.386 1.00 55.91 114 TYR A N 1
ATOM 909 C CA . TYR A 1 114 ? -15.210 -6.982 -4.553 1.00 55.91 114 TYR A CA 1
ATOM 910 C C . TYR A 1 114 ? -14.321 -6.625 -3.347 1.00 55.91 114 TYR A C 1
ATOM 912 O O . TYR A 1 114 ? -14.441 -7.218 -2.270 1.00 55.91 114 TYR A O 1
ATOM 920 N N . THR A 1 115 ? -13.467 -5.610 -3.491 1.00 52.56 115 THR A N 1
ATOM 921 C CA . THR A 1 115 ? -12.591 -5.139 -2.416 1.00 52.56 115 THR A CA 1
ATOM 922 C C . THR A 1 115 ? -13.362 -4.323 -1.384 1.00 52.56 115 THR A C 1
ATOM 924 O O . THR A 1 115 ? -13.152 -4.518 -0.189 1.00 52.56 115 THR A O 1
ATOM 927 N N . GLY A 1 116 ? -14.307 -3.481 -1.820 1.00 53.12 116 GLY A N 1
ATOM 928 C CA . GLY A 1 116 ? -15.187 -2.708 -0.940 1.00 53.12 116 GLY A CA 1
ATOM 929 C C . GLY A 1 116 ? -16.131 -3.596 -0.125 1.00 53.12 116 GLY A C 1
ATOM 930 O O . GLY A 1 116 ? -16.189 -3.477 1.098 1.00 53.12 116 GLY A O 1
ATOM 931 N N . ASN A 1 117 ? -16.801 -4.555 -0.773 1.00 56.19 117 ASN A N 1
ATOM 932 C CA . ASN A 1 117 ? -17.660 -5.540 -0.096 1.00 56.19 117 ASN A CA 1
ATOM 933 C C . ASN A 1 117 ? -16.866 -6.457 0.832 1.00 56.19 117 ASN A C 1
ATOM 935 O O . ASN A 1 117 ? -17.334 -6.863 1.894 1.00 56.19 117 ASN A O 1
ATOM 939 N N . GLY A 1 118 ? -15.626 -6.735 0.456 1.00 56.75 118 GLY A N 1
ATOM 940 C CA . GLY A 1 118 ? -14.723 -7.493 1.276 1.00 56.75 118 GLY A CA 1
ATOM 941 C C . GLY A 1 118 ? -14.227 -6.766 2.524 1.00 56.75 118 GLY A C 1
ATOM 942 O O . GLY A 1 118 ? -14.233 -7.307 3.629 1.00 56.75 118 GLY A O 1
ATOM 943 N N . TYR A 1 119 ? -13.796 -5.522 2.379 1.00 56.38 119 TYR A N 1
ATOM 944 C CA . TYR A 1 119 ? -13.392 -4.734 3.533 1.00 56.38 119 TYR A CA 1
ATOM 945 C C . TYR A 1 119 ? -14.575 -4.530 4.485 1.00 56.38 119 TYR A C 1
ATOM 947 O O . TYR A 1 119 ? -14.407 -4.652 5.693 1.00 56.38 119 TYR A O 1
ATOM 955 N N . ARG A 1 120 ? -15.791 -4.366 3.939 1.00 58.47 120 ARG A N 1
ATOM 956 C CA . ARG A 1 120 ? -17.035 -4.351 4.717 1.00 58.47 120 ARG A CA 1
ATOM 957 C C . ARG A 1 120 ? -17.265 -5.659 5.484 1.00 58.47 120 ARG A C 1
ATOM 959 O O . ARG A 1 120 ? -17.529 -5.622 6.675 1.00 58.47 120 ARG A O 1
ATOM 966 N N . SER A 1 121 ? -17.114 -6.825 4.857 1.00 61.12 121 SER A N 1
ATOM 967 C CA . SER A 1 121 ? -17.368 -8.100 5.550 1.00 61.12 121 SER A CA 1
ATOM 968 C C . SER A 1 121 ? -16.399 -8.376 6.709 1.00 61.12 121 SER A C 1
ATOM 970 O O . SER A 1 121 ? -16.720 -9.160 7.592 1.00 61.12 121 SER A O 1
ATOM 972 N N . TRP A 1 122 ? -15.202 -7.782 6.683 1.00 60.88 122 TRP A N 1
ATOM 973 C CA . TRP A 1 122 ? -14.173 -7.970 7.709 1.00 60.88 122 TRP A CA 1
ATOM 974 C C . TRP A 1 122 ? -14.143 -6.846 8.753 1.00 60.88 122 TRP A C 1
ATOM 976 O O . TRP A 1 122 ? -13.893 -7.114 9.917 1.00 60.88 122 TRP A O 1
ATOM 986 N N . ALA A 1 123 ? -14.439 -5.603 8.367 1.00 56.06 123 ALA A N 1
ATOM 987 C CA . ALA A 1 123 ? -14.433 -4.452 9.271 1.00 56.06 123 ALA A CA 1
ATOM 988 C C . ALA A 1 123 ? -15.758 -4.243 10.037 1.00 56.06 123 ALA A C 1
ATOM 990 O O . ALA A 1 123 ? -15.806 -3.373 10.903 1.00 56.06 123 ALA A O 1
ATOM 991 N N . PHE A 1 124 ? -16.825 -4.999 9.726 1.00 60.56 124 PHE A N 1
ATOM 992 C CA . PHE A 1 124 ? -18.156 -4.871 10.353 1.00 60.56 124 PHE A CA 1
ATOM 993 C C . PHE A 1 124 ? -18.673 -6.079 11.168 1.00 60.56 124 PHE A C 1
ATOM 995 O O . PHE A 1 124 ? -19.885 -6.310 11.181 1.00 60.56 124 PHE A O 1
ATOM 1002 N N . PRO A 1 125 ? -17.873 -6.847 11.923 1.00 58.78 125 PRO A N 1
ATOM 1003 C CA . PRO A 1 125 ? -18.449 -7.535 13.066 1.00 58.78 125 PRO A CA 1
ATOM 1004 C C . PRO A 1 125 ? -18.690 -6.481 14.159 1.00 58.78 125 PRO A C 1
ATOM 1006 O O . PRO A 1 125 ? -17.809 -6.206 14.963 1.00 58.78 125 PRO A O 1
ATOM 1009 N N . MET A 1 126 ? -19.885 -5.872 14.190 1.00 60.53 126 MET A N 1
ATOM 1010 C CA . MET A 1 126 ? -20.310 -4.940 15.261 1.00 60.53 126 MET A CA 1
ATOM 1011 C C . MET A 1 126 ? -20.161 -5.541 16.669 1.00 60.53 126 MET A C 1
ATOM 1013 O O . MET A 1 126 ? -20.092 -4.824 17.664 1.00 60.53 126 MET A O 1
ATOM 1017 N N . GLU A 1 127 ? -20.106 -6.868 16.737 1.00 66.25 127 GLU A N 1
ATOM 1018 C CA . GLU A 1 127 ? -19.910 -7.658 17.946 1.00 66.25 127 GLU A CA 1
ATOM 1019 C C . GLU A 1 127 ? -18.458 -7.605 18.463 1.00 66.25 127 GLU A C 1
ATOM 1021 O O . GLU A 1 127 ? -18.239 -7.685 19.674 1.00 66.25 127 GLU A O 1
ATOM 1026 N N . ASP A 1 128 ? -17.465 -7.393 17.588 1.00 80.56 128 ASP A N 1
ATOM 1027 C CA . ASP A 1 128 ? -16.065 -7.209 17.982 1.00 80.56 128 ASP A CA 1
ATOM 1028 C C . ASP A 1 128 ? -15.782 -5.728 18.268 1.00 80.56 128 ASP A C 1
ATOM 1030 O O . ASP A 1 128 ? -15.434 -4.924 17.397 1.00 80.56 128 ASP A O 1
ATOM 1034 N N . LYS A 1 129 ? -15.900 -5.373 19.549 1.00 84.81 129 LYS A N 1
ATOM 1035 C CA . LYS A 1 129 ? -15.669 -4.009 20.037 1.00 84.81 129 LYS A CA 1
ATOM 1036 C C . LYS A 1 129 ? -14.261 -3.494 19.731 1.00 84.81 129 LYS A C 1
ATOM 1038 O O . LYS A 1 129 ? -14.109 -2.303 19.476 1.00 84.81 129 LYS A O 1
ATOM 1043 N N . MET A 1 130 ? -13.234 -4.347 19.766 1.00 87.81 130 MET A N 1
ATOM 1044 C CA . MET A 1 130 ? -11.857 -3.915 19.509 1.00 87.81 130 MET A CA 1
ATOM 1045 C C . MET A 1 130 ? -11.708 -3.478 18.053 1.00 87.81 130 MET A C 1
ATOM 1047 O O . MET A 1 130 ? -11.225 -2.375 17.789 1.00 87.81 130 MET A O 1
ATOM 1051 N N . GLN A 1 131 ? -12.159 -4.316 17.119 1.00 85.56 131 GLN A N 1
ATOM 1052 C CA . GLN A 1 131 ? -12.108 -3.993 15.694 1.00 85.56 131 GLN A CA 1
ATOM 1053 C C . GLN A 1 131 ? -12.964 -2.769 15.371 1.00 85.56 131 GLN A C 1
ATOM 1055 O O . GLN A 1 131 ? -12.494 -1.868 14.675 1.00 85.56 131 GLN A O 1
ATOM 1060 N N . LEU A 1 132 ? -14.171 -2.681 15.941 1.00 86.44 132 LEU A N 1
ATOM 1061 C CA . LEU A 1 132 ? -15.042 -1.521 15.774 1.00 86.44 132 LEU A CA 1
ATOM 1062 C C . LEU A 1 132 ? -14.339 -0.227 16.205 1.00 86.44 132 LEU A C 1
ATOM 1064 O O . LEU A 1 132 ? -14.243 0.713 15.417 1.00 86.44 132 LEU A O 1
ATOM 1068 N N . TYR A 1 133 ? -13.799 -0.170 17.425 1.00 90.12 133 TYR A N 1
ATOM 1069 C CA . TYR A 1 133 ? -13.125 1.037 17.908 1.00 90.12 133 TYR A CA 1
ATOM 1070 C C . TYR A 1 133 ? -11.856 1.361 17.117 1.00 90.12 133 TYR A C 1
ATOM 1072 O O . TYR A 1 133 ? -11.577 2.538 16.885 1.00 90.12 133 TYR A O 1
ATOM 1080 N N . ALA A 1 134 ? -11.112 0.355 16.651 1.00 90.12 134 ALA A N 1
ATOM 1081 C CA . ALA A 1 134 ? -9.970 0.572 15.771 1.00 90.12 134 ALA A CA 1
ATOM 1082 C C . ALA A 1 134 ? -10.398 1.209 14.437 1.00 90.12 134 ALA A C 1
ATOM 1084 O O . ALA A 1 134 ? -9.791 2.192 14.006 1.00 90.12 134 ALA A O 1
ATOM 1085 N N . VAL A 1 135 ? -11.456 0.693 13.802 1.00 88.31 135 VAL A N 1
ATOM 1086 C CA . VAL A 1 135 ? -12.006 1.230 12.546 1.00 88.31 135 VAL A CA 1
ATOM 1087 C C . VAL A 1 135 ? -12.507 2.659 12.736 1.00 88.31 135 VAL A C 1
ATOM 1089 O O . VAL A 1 135 ? -12.160 3.529 11.938 1.00 88.31 135 VAL A O 1
ATOM 1092 N N . LEU A 1 136 ? -13.261 2.929 13.804 1.00 88.94 136 LEU A N 1
ATOM 1093 C CA . LEU A 1 136 ? -13.744 4.274 14.124 1.00 88.94 136 LEU A CA 1
ATOM 1094 C C . LEU A 1 136 ? -12.582 5.246 14.359 1.00 88.94 136 LEU A C 1
ATOM 1096 O O . LEU A 1 136 ? -12.586 6.358 13.828 1.00 88.94 136 LEU A O 1
ATOM 1100 N N . TYR A 1 137 ? -11.550 4.813 15.090 1.00 90.88 137 TYR A N 1
ATOM 1101 C CA . TYR A 1 137 ? -10.351 5.614 15.315 1.00 90.88 137 TYR A CA 1
ATOM 1102 C C . TYR A 1 137 ? -9.656 5.946 13.990 1.00 90.88 137 TYR A C 1
ATOM 1104 O O . TYR A 1 137 ? -9.451 7.123 13.687 1.00 90.88 137 TYR A O 1
ATOM 1112 N N . ALA A 1 138 ? -9.373 4.939 13.161 1.00 89.81 138 ALA A N 1
ATOM 1113 C CA . ALA A 1 138 ? -8.752 5.122 11.852 1.00 89.81 138 ALA A CA 1
ATOM 1114 C C . ALA A 1 138 ? -9.575 6.050 10.944 1.00 89.81 138 ALA A C 1
ATOM 1116 O O . ALA A 1 138 ? -9.026 6.975 10.341 1.00 89.81 138 ALA A O 1
ATOM 1117 N N . ALA A 1 139 ? -10.897 5.861 10.898 1.00 88.56 139 ALA A N 1
ATOM 1118 C CA . ALA A 1 139 ? -11.802 6.693 10.114 1.00 88.56 139 ALA A CA 1
ATOM 1119 C C . ALA A 1 139 ? -11.796 8.153 10.582 1.00 88.56 139 ALA A C 1
ATOM 1121 O O . ALA A 1 139 ? -11.715 9.066 9.755 1.00 88.56 139 ALA A O 1
ATOM 1122 N N . SER A 1 140 ? -11.809 8.382 11.898 1.00 88.75 140 SER A N 1
ATOM 1123 C CA . SER A 1 140 ? -11.733 9.727 12.471 1.00 88.75 140 SER A CA 1
ATOM 1124 C C . SER A 1 140 ? -10.417 10.423 12.103 1.00 88.75 140 SER A C 1
ATOM 1126 O O . SER A 1 140 ? -10.435 11.554 11.614 1.00 88.75 140 SER A O 1
ATOM 1128 N N . CYS A 1 141 ? -9.285 9.716 12.212 1.00 87.19 141 CYS A N 1
ATOM 1129 C CA . CYS A 1 141 ? -7.976 10.225 11.821 1.00 87.19 141 CYS A CA 1
ATOM 1130 C C . CYS A 1 141 ? -7.926 10.542 10.325 1.00 87.19 141 CYS A C 1
ATOM 1132 O O . CYS A 1 141 ? -7.471 11.614 9.939 1.00 87.19 141 CYS A O 1
ATOM 1134 N N . HIS A 1 142 ? -8.423 9.650 9.467 1.00 85.81 142 HIS A N 1
ATOM 1135 C CA . HIS A 1 142 ? -8.436 9.869 8.023 1.00 85.81 142 HIS A CA 1
ATOM 1136 C C . HIS A 1 142 ? -9.302 11.079 7.632 1.00 85.81 142 HIS A C 1
ATOM 1138 O O . HIS A 1 142 ? -8.913 11.861 6.761 1.00 85.81 142 HIS A O 1
ATOM 1144 N N . ARG A 1 143 ? -10.457 11.274 8.283 1.00 83.75 143 ARG A N 1
ATOM 1145 C CA . ARG A 1 143 ? -11.313 12.456 8.093 1.00 83.75 143 ARG A CA 1
ATOM 1146 C C . ARG A 1 143 ? -10.549 13.742 8.411 1.00 83.75 143 ARG A C 1
ATOM 1148 O O . ARG A 1 143 ? -10.576 14.682 7.616 1.00 83.75 143 ARG A O 1
ATOM 1155 N N . ASP A 1 144 ? -9.835 13.768 9.534 1.00 80.06 144 ASP A N 1
ATOM 1156 C CA . ASP A 1 144 ? -9.037 14.925 9.945 1.00 80.06 144 ASP A CA 1
ATOM 1157 C C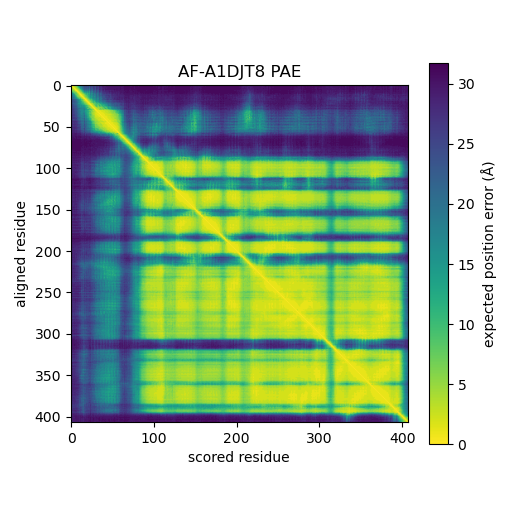 . ASP A 1 144 ? -7.872 15.174 8.982 1.00 80.06 144 ASP A C 1
ATOM 1159 O O . ASP A 1 144 ? -7.639 16.312 8.579 1.00 80.06 144 ASP A O 1
ATOM 1163 N N . VAL A 1 145 ? -7.195 14.117 8.523 1.00 78.62 145 VAL A N 1
ATOM 1164 C CA . VAL A 1 145 ? -6.137 14.222 7.509 1.00 78.62 145 VAL A CA 1
ATOM 1165 C C . VAL A 1 145 ? -6.650 14.872 6.239 1.00 78.62 145 VAL A C 1
ATOM 1167 O O . VAL A 1 145 ? -6.005 15.787 5.735 1.00 78.62 145 VAL A O 1
ATOM 1170 N N . LEU A 1 146 ? -7.800 14.437 5.721 1.00 77.56 146 LEU A N 1
ATOM 1171 C CA . LEU A 1 146 ? -8.363 15.056 4.527 1.00 77.56 146 LEU A CA 1
ATOM 1172 C C . LEU A 1 146 ? -8.652 16.539 4.776 1.00 77.56 146 LEU A C 1
ATOM 1174 O O . LEU A 1 146 ? -8.259 17.365 3.959 1.00 77.56 146 LEU A O 1
ATOM 1178 N N . ARG A 1 147 ? -9.237 16.909 5.921 1.00 75.31 147 ARG A N 1
ATOM 1179 C CA . ARG A 1 147 ? -9.469 18.323 6.270 1.00 75.31 147 ARG A CA 1
ATOM 1180 C C . ARG A 1 147 ? -8.174 19.142 6.264 1.00 75.31 147 ARG A C 1
ATOM 1182 O O . ARG A 1 147 ? -8.161 20.234 5.703 1.00 75.31 147 ARG A O 1
ATOM 1189 N N . ILE A 1 148 ? -7.081 18.613 6.819 1.00 71.88 148 ILE A N 1
ATOM 1190 C CA . ILE A 1 148 ? -5.767 19.279 6.815 1.00 71.88 148 ILE A CA 1
ATOM 1191 C C . ILE A 1 148 ? -5.215 19.387 5.388 1.00 71.88 148 ILE A C 1
ATOM 1193 O O . ILE A 1 148 ? -4.881 20.476 4.922 1.00 71.88 148 ILE A O 1
ATOM 1197 N N . THR A 1 149 ? -5.129 18.258 4.680 1.00 68.31 149 THR A N 1
ATOM 1198 C CA . THR A 1 149 ? -4.538 18.149 3.336 1.00 68.31 149 THR A CA 1
ATOM 1199 C C . THR A 1 149 ? -5.234 19.058 2.328 1.00 68.31 149 THR A C 1
ATOM 1201 O O . THR A 1 149 ? -4.605 19.553 1.388 1.00 68.31 149 THR A O 1
ATOM 1204 N N . TYR A 1 150 ? -6.526 19.287 2.539 1.00 68.94 150 TYR A N 1
ATOM 1205 C CA . TYR A 1 150 ? -7.393 20.071 1.678 1.00 68.94 150 TYR A CA 1
ATOM 1206 C C . TYR A 1 150 ? -7.726 21.466 2.254 1.00 68.94 150 TYR A C 1
ATOM 1208 O O . TYR A 1 150 ? -8.525 22.190 1.669 1.00 68.94 150 TYR A O 1
ATOM 1216 N N . GLY A 1 151 ? -7.015 21.908 3.303 1.00 58.38 151 GLY A N 1
ATOM 1217 C CA . GLY A 1 151 ? -6.865 23.331 3.628 1.00 58.38 151 GLY A CA 1
ATOM 1218 C C . GLY A 1 151 ? -7.794 23.905 4.697 1.00 58.38 151 GLY A C 1
ATOM 1219 O O . GLY A 1 151 ? -8.137 25.082 4.604 1.00 58.38 151 GLY A O 1
ATOM 1220 N N . ALA A 1 152 ? -8.187 23.128 5.709 1.00 59.84 152 ALA A N 1
ATOM 1221 C CA . ALA A 1 152 ? -8.761 23.701 6.928 1.00 59.84 152 ALA A CA 1
ATOM 1222 C C . ALA A 1 152 ? -7.743 24.650 7.597 1.00 59.84 152 ALA A C 1
ATOM 1224 O O . ALA A 1 152 ? -6.592 24.263 7.803 1.00 59.84 152 ALA A O 1
ATOM 1225 N N . GLU A 1 153 ? -8.159 25.885 7.907 1.00 53.66 153 GLU A N 1
ATOM 1226 C CA . GLU A 1 153 ? -7.274 26.938 8.440 1.00 53.66 153 GLU A CA 1
ATOM 1227 C C . GLU A 1 153 ? -6.724 26.616 9.840 1.00 53.66 153 GLU A C 1
ATOM 1229 O O . GLU A 1 153 ? -5.593 26.992 10.141 1.00 53.66 153 GLU A O 1
ATOM 1234 N N . ASP A 1 154 ? -7.470 25.859 10.651 1.00 61.56 154 ASP A N 1
ATOM 1235 C CA . ASP A 1 154 ? -7.026 25.351 11.954 1.00 61.56 154 ASP A CA 1
ATOM 1236 C C . ASP A 1 154 ? -7.695 23.994 12.256 1.00 61.56 154 ASP A C 1
ATOM 1238 O O . ASP A 1 154 ? -8.797 23.922 12.812 1.00 61.56 154 ASP A O 1
ATOM 1242 N N . PRO A 1 155 ? -7.112 22.880 11.788 1.00 61.78 155 PRO A N 1
ATOM 1243 C CA . PRO A 1 155 ? -7.702 21.568 11.982 1.00 61.78 155 PRO A CA 1
ATOM 1244 C C . PRO A 1 155 ? -7.570 21.153 13.452 1.00 61.78 155 PRO A C 1
ATOM 1246 O O . PRO A 1 155 ? -6.464 20.939 13.950 1.00 61.78 155 PRO A O 1
ATOM 1249 N N . ILE A 1 156 ? -8.704 20.968 14.136 1.00 65.25 156 ILE A N 1
ATOM 1250 C CA . ILE A 1 156 ? -8.747 20.367 15.476 1.00 65.25 156 ILE A CA 1
ATOM 1251 C C . ILE A 1 156 ? -8.310 18.911 15.341 1.00 65.25 156 ILE A C 1
ATOM 1253 O O . ILE A 1 156 ? -9.100 18.045 14.977 1.00 65.25 156 ILE A O 1
ATOM 1257 N N . LEU A 1 157 ? -7.033 18.652 15.612 1.00 62.62 157 LEU A N 1
ATOM 1258 C CA . LEU A 1 157 ? -6.502 17.299 15.601 1.00 62.62 157 LEU A CA 1
ATOM 1259 C C . LEU A 1 157 ? -7.122 16.546 16.783 1.00 62.62 157 LEU A C 1
ATOM 1261 O O . LEU A 1 157 ? -7.873 15.609 16.587 1.00 62.62 157 LEU A O 1
ATOM 1265 N N . ASP A 1 158 ? -6.951 16.986 18.019 1.00 65.94 158 ASP A N 1
ATOM 1266 C CA . ASP A 1 158 ? -7.309 16.175 19.188 1.00 65.94 158 ASP A CA 1
ATOM 1267 C C . ASP A 1 158 ? -8.731 16.421 19.702 1.00 65.94 158 ASP A C 1
ATOM 1269 O O . ASP A 1 158 ? -8.929 16.891 20.821 1.00 65.94 158 ASP A O 1
ATOM 1273 N N . SER A 1 159 ? -9.744 16.105 18.892 1.00 75.69 159 SER A N 1
ATOM 1274 C CA . SER A 1 159 ? -11.124 16.144 19.387 1.00 75.69 159 SER A CA 1
ATOM 1275 C C . SER A 1 159 ? -11.324 15.171 20.561 1.00 75.69 159 SER A C 1
ATOM 1277 O O . SER A 1 159 ? -10.758 14.073 20.584 1.00 75.69 159 SER A O 1
ATOM 1279 N N . LYS A 1 160 ? -12.152 15.570 21.537 1.00 81.25 160 LYS A N 1
ATOM 1280 C CA . LYS A 1 160 ? -12.547 14.744 22.695 1.00 81.25 160 LYS A CA 1
ATOM 1281 C C . LYS A 1 160 ? -13.042 13.362 22.252 1.00 81.25 160 LYS A C 1
ATOM 1283 O O . LYS A 1 160 ? -12.530 12.354 22.725 1.00 81.25 160 LYS A O 1
ATOM 1288 N N . GLU A 1 161 ? -13.926 13.346 21.254 1.00 82.31 161 GLU A N 1
ATOM 1289 C CA . GLU A 1 161 ? -14.452 12.148 20.584 1.00 82.31 161 GLU A CA 1
ATOM 1290 C C . GLU A 1 161 ? -13.323 11.209 20.128 1.00 82.31 161 GLU A C 1
ATOM 1292 O O . GLU A 1 161 ? -13.295 10.031 20.478 1.00 82.31 161 GLU A O 1
ATOM 1297 N N . ARG A 1 162 ? -12.323 11.729 19.404 1.00 85.31 162 ARG A N 1
ATOM 1298 C CA . ARG A 1 162 ? -11.205 10.912 18.918 1.00 85.31 162 ARG A CA 1
ATOM 1299 C C . ARG A 1 162 ? -10.389 10.303 20.055 1.00 85.31 162 ARG A C 1
ATOM 1301 O O . ARG A 1 162 ? -9.967 9.151 19.956 1.00 85.31 162 ARG A O 1
ATOM 1308 N N . MET A 1 163 ? -10.145 11.066 21.118 1.00 86.31 163 MET A N 1
ATOM 1309 C CA . MET A 1 163 ? -9.400 10.574 22.280 1.00 86.31 163 MET A CA 1
ATOM 1310 C C . MET A 1 163 ? -10.172 9.506 23.050 1.00 86.31 163 MET A C 1
ATOM 1312 O O . MET A 1 163 ? -9.576 8.521 23.490 1.00 86.31 163 MET A O 1
ATOM 1316 N N . GLU A 1 164 ? -11.490 9.649 23.151 1.00 89.88 164 GLU A N 1
ATOM 1317 C CA . GLU A 1 164 ? -12.370 8.642 23.741 1.00 89.88 164 GLU A CA 1
ATOM 1318 C C . GLU A 1 164 ? -12.351 7.343 22.931 1.00 89.88 164 GLU A C 1
ATOM 1320 O O . GLU A 1 164 ? -12.106 6.277 23.506 1.00 89.88 164 GLU A O 1
ATOM 1325 N N . ILE A 1 165 ? -12.490 7.420 21.601 1.00 89.81 165 ILE A N 1
ATOM 1326 C CA . ILE A 1 165 ? -12.406 6.250 20.713 1.00 89.81 165 ILE A CA 1
ATOM 1327 C C . ILE A 1 165 ? -11.019 5.593 20.818 1.00 89.81 165 ILE A C 1
ATOM 1329 O O . ILE A 1 165 ? -10.929 4.376 20.992 1.00 89.81 165 ILE A O 1
ATOM 1333 N N . ARG A 1 166 ? -9.926 6.376 20.798 1.00 91.19 166 ARG A N 1
ATOM 1334 C CA . ARG A 1 166 ? -8.554 5.857 20.986 1.00 91.19 166 ARG A CA 1
ATOM 1335 C C . ARG A 1 166 ? -8.414 5.133 22.328 1.00 91.19 166 ARG A C 1
ATOM 1337 O O . ARG A 1 166 ? -7.843 4.045 22.388 1.00 91.19 166 ARG A O 1
ATOM 1344 N N . GLY A 1 167 ? -8.950 5.709 23.404 1.00 90.94 167 GLY A N 1
ATOM 1345 C CA . GLY A 1 167 ? -8.941 5.107 24.737 1.00 90.94 167 GLY A CA 1
ATOM 1346 C C . GLY A 1 167 ? -9.750 3.808 24.814 1.00 90.94 167 GLY A C 1
ATOM 1347 O O . GLY A 1 167 ? -9.345 2.866 25.496 1.00 90.94 167 GLY A O 1
ATOM 1348 N N . LEU A 1 168 ? -10.879 3.720 24.108 1.00 92.00 168 LEU A N 1
ATOM 1349 C CA . LEU A 1 168 ? -11.674 2.494 23.985 1.00 92.00 168 LEU A CA 1
ATOM 1350 C C . LEU A 1 168 ? -10.936 1.404 23.191 1.00 92.00 168 LEU A C 1
ATOM 1352 O O . LEU A 1 168 ? -10.866 0.265 23.660 1.00 92.00 168 LEU A O 1
ATOM 1356 N N . ALA A 1 169 ? -10.314 1.756 22.062 1.00 91.56 169 ALA A N 1
ATOM 1357 C CA . ALA A 1 169 ? -9.496 0.838 21.266 1.00 91.56 169 ALA A CA 1
ATOM 1358 C C . ALA A 1 169 ? -8.319 0.275 22.082 1.00 91.56 169 ALA A C 1
ATOM 1360 O O . ALA A 1 169 ? -8.123 -0.933 22.147 1.00 91.56 169 ALA A O 1
ATOM 1361 N N . LEU A 1 170 ? -7.579 1.127 22.802 1.00 92.56 170 LEU A N 1
ATOM 1362 C CA . LEU A 1 170 ? -6.461 0.685 23.644 1.00 92.56 170 LEU A CA 1
ATOM 1363 C C . LEU A 1 170 ? -6.905 -0.206 24.813 1.00 92.56 170 LEU A C 1
ATOM 1365 O O . LEU A 1 170 ? -6.220 -1.175 25.140 1.00 92.56 170 LEU A O 1
ATOM 1369 N N . ARG A 1 171 ? -8.036 0.106 25.461 1.00 92.50 171 ARG A N 1
ATOM 1370 C CA . ARG A 1 171 ? -8.575 -0.717 26.559 1.00 92.50 171 ARG A CA 1
ATOM 1371 C C . ARG A 1 171 ? -8.996 -2.100 26.074 1.00 92.50 171 ARG A C 1
ATOM 1373 O O . ARG A 1 171 ? -8.639 -3.089 26.703 1.00 92.50 171 ARG A O 1
ATOM 1380 N N . THR A 1 172 ? -9.724 -2.164 24.963 1.00 90.94 172 THR A N 1
ATOM 1381 C CA . THR A 1 172 ? -10.172 -3.434 24.373 1.00 90.94 172 THR A CA 1
ATOM 1382 C C . THR A 1 172 ? -9.005 -4.266 23.854 1.00 90.94 172 THR A C 1
ATOM 1384 O O . THR A 1 172 ? -8.918 -5.440 24.198 1.00 90.94 172 THR A O 1
ATOM 1387 N N . LEU A 1 173 ? -8.035 -3.646 23.178 1.00 91.50 173 LEU A N 1
ATOM 1388 C CA . LEU A 1 173 ? -6.795 -4.300 22.760 1.00 91.50 173 LEU A CA 1
ATOM 1389 C C . LEU A 1 173 ? -6.040 -4.930 23.938 1.00 91.50 173 LEU A C 1
ATOM 1391 O O . LEU A 1 173 ? -5.612 -6.076 23.853 1.00 91.50 173 LEU A O 1
ATOM 1395 N N . ARG A 1 174 ? -5.892 -4.210 25.060 1.00 90.56 174 ARG A N 1
ATOM 1396 C CA . ARG A 1 174 ? -5.228 -4.749 26.262 1.00 90.56 174 ARG A CA 1
ATOM 1397 C C . ARG A 1 174 ? -5.934 -5.989 26.809 1.00 90.56 174 ARG A C 1
ATOM 1399 O O . ARG A 1 174 ? -5.256 -6.924 27.222 1.00 90.56 174 ARG A O 1
ATOM 1406 N N . MET A 1 175 ? -7.268 -5.998 26.806 1.00 88.69 175 MET A N 1
ATOM 1407 C CA . MET A 1 175 ? -8.044 -7.160 27.246 1.00 88.69 175 MET A CA 1
ATOM 1408 C C . MET A 1 175 ? -7.846 -8.360 26.315 1.00 88.69 175 MET A C 1
ATOM 1410 O O . MET A 1 175 ? -7.643 -9.466 26.803 1.00 88.69 175 MET A O 1
ATOM 1414 N N . GLU A 1 176 ? -7.863 -8.159 24.995 1.00 87.38 176 GLU A N 1
ATOM 1415 C CA . GLU A 1 176 ? -7.663 -9.252 24.031 1.00 87.38 176 GLU A CA 1
ATOM 1416 C C . GLU A 1 176 ? -6.231 -9.802 24.056 1.00 87.38 176 GLU A C 1
ATOM 1418 O O . GLU A 1 176 ? -6.030 -11.014 24.044 1.00 87.38 176 GLU A O 1
ATOM 1423 N N . VAL A 1 177 ? -5.220 -8.940 24.197 1.00 86.06 177 VAL A N 1
ATOM 1424 C CA . VAL A 1 177 ? -3.818 -9.376 24.328 1.00 86.06 177 VAL A CA 1
ATOM 1425 C C . VAL A 1 177 ? -3.593 -10.215 25.590 1.00 86.06 177 VAL A C 1
ATOM 1427 O O . VAL A 1 177 ? -2.836 -11.184 25.546 1.00 86.06 177 VAL A O 1
ATOM 1430 N N . ALA A 1 178 ? -4.264 -9.895 26.702 1.00 83.88 178 ALA A N 1
ATOM 1431 C CA . ALA A 1 178 ? -4.200 -10.721 27.907 1.00 83.88 178 ALA A CA 1
ATOM 1432 C C . ALA A 1 178 ? -4.743 -12.139 27.645 1.00 83.88 178 ALA A C 1
ATOM 1434 O O . ALA A 1 178 ? -4.082 -13.118 27.982 1.00 83.88 178 ALA A O 1
ATOM 1435 N N . LYS A 1 179 ? -5.878 -12.250 26.942 1.00 81.69 179 LYS A N 1
ATOM 1436 C CA . LYS A 1 179 ? -6.501 -13.537 26.578 1.00 81.69 179 LYS A CA 1
ATOM 1437 C C . LYS A 1 179 ? -5.667 -14.359 25.596 1.00 81.69 179 LYS A C 1
ATOM 1439 O O . LYS A 1 179 ? -5.677 -15.585 25.664 1.00 81.69 179 LYS A O 1
ATOM 1444 N N . LEU A 1 180 ? -4.927 -13.713 24.689 1.00 75.12 180 LEU A N 1
ATOM 1445 C CA . LEU A 1 180 ? -4.043 -14.409 23.742 1.00 75.12 180 LEU A CA 1
ATOM 1446 C C . LEU A 1 180 ? -2.975 -15.258 24.443 1.00 75.12 180 LEU A C 1
ATOM 1448 O O . LEU A 1 180 ? -2.537 -16.259 23.884 1.00 75.12 180 LEU A O 1
ATOM 1452 N N . SER A 1 181 ? -2.581 -14.885 25.662 1.00 66.19 181 SER A N 1
ATOM 1453 C CA . SER A 1 181 ? -1.615 -15.652 26.457 1.00 66.19 181 SER A CA 1
ATOM 1454 C C . SER A 1 181 ? -2.200 -16.962 27.010 1.00 66.19 181 SER A C 1
ATOM 1456 O O . SER A 1 181 ? -1.446 -17.823 27.453 1.00 66.19 181 SER A O 1
ATOM 1458 N N . GLU A 1 182 ? -3.528 -17.125 26.974 1.00 66.69 182 GLU A N 1
ATOM 1459 C CA . GLU A 1 182 ? -4.268 -18.221 27.615 1.00 66.69 182 GLU A CA 1
ATOM 1460 C C . GLU A 1 182 ? -4.867 -19.231 26.612 1.00 66.69 182 GLU A C 1
ATOM 1462 O O . GLU A 1 182 ? -5.290 -20.317 27.005 1.00 66.69 182 GLU A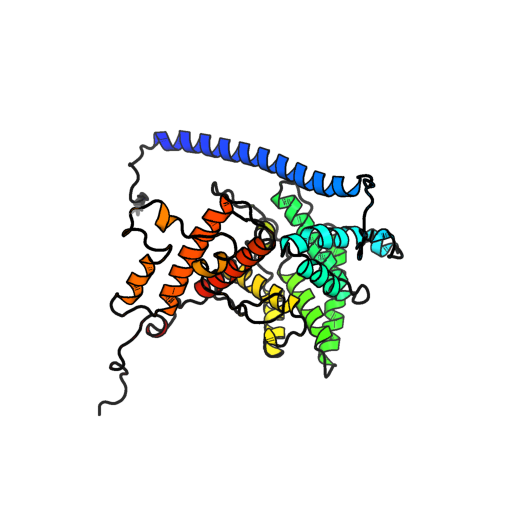 O 1
ATOM 1467 N N . LEU A 1 183 ? -4.903 -18.914 25.310 1.00 56.03 183 LEU A N 1
ATOM 1468 C CA . LEU A 1 183 ? -5.617 -19.692 24.286 1.00 56.03 183 LEU A CA 1
ATOM 1469 C C . LEU A 1 183 ? -4.690 -20.523 23.385 1.00 56.03 183 LEU A C 1
ATOM 1471 O O . LEU A 1 183 ? -3.766 -20.012 22.759 1.00 56.03 183 LEU A O 1
ATOM 1475 N N . THR A 1 184 ? -5.008 -21.815 23.238 1.00 52.84 184 THR A N 1
ATOM 1476 C CA . THR A 1 184 ? -4.233 -22.801 22.454 1.00 52.84 184 THR A CA 1
ATOM 1477 C C . THR A 1 184 ? -4.499 -22.749 20.936 1.00 52.84 184 THR A C 1
ATOM 1479 O O . THR A 1 184 ? -3.759 -23.355 20.167 1.00 52.84 184 THR A O 1
ATOM 1482 N N . SER A 1 185 ? -5.529 -22.023 20.472 1.00 56.09 185 SER A N 1
ATOM 1483 C CA . SER A 1 185 ? -5.823 -21.814 19.039 1.00 56.09 185 SER A CA 1
ATOM 1484 C C . SER A 1 185 ? -6.452 -20.425 18.784 1.00 56.09 185 SER A C 1
ATOM 1486 O O . SER A 1 185 ? -7.668 -20.283 18.917 1.00 56.09 185 SER A O 1
ATOM 1488 N N . PRO A 1 186 ? -5.663 -19.394 18.412 1.00 59.12 186 PRO A N 1
ATOM 1489 C CA . PRO A 1 186 ? -6.062 -17.983 18.456 1.00 59.12 186 PRO A CA 1
ATOM 1490 C C . PRO A 1 186 ? -6.174 -17.270 17.088 1.00 59.12 186 PRO A C 1
ATOM 1492 O O . PRO A 1 186 ? -6.172 -16.041 17.047 1.00 59.12 186 PRO A O 1
ATOM 1495 N N . THR A 1 187 ? -6.256 -17.982 15.958 1.00 62.19 187 THR A N 1
ATOM 1496 C CA . THR A 1 187 ? -6.029 -17.388 14.618 1.00 62.19 187 THR A CA 1
ATOM 1497 C C . THR A 1 187 ? -6.916 -16.178 14.290 1.00 62.19 187 THR A C 1
ATOM 1499 O O . THR A 1 187 ? -6.402 -15.165 13.830 1.00 62.19 187 THR A O 1
ATOM 1502 N N . THR A 1 188 ? -8.224 -16.220 14.565 1.00 63.12 188 THR A N 1
ATOM 1503 C CA . THR A 1 188 ? -9.135 -15.104 14.230 1.00 63.12 188 THR A CA 1
ATOM 1504 C C . THR A 1 188 ? -9.025 -13.917 15.197 1.00 63.12 188 THR A C 1
ATOM 1506 O O . THR A 1 188 ? -9.127 -12.769 14.772 1.00 63.12 188 THR A O 1
ATOM 1509 N N . CYS A 1 189 ? -8.777 -14.172 16.487 1.00 75.81 189 CYS A N 1
ATOM 1510 C CA . CYS A 1 189 ? -8.562 -13.121 17.492 1.00 75.81 189 CYS A CA 1
ATOM 1511 C C . CYS A 1 189 ? -7.249 -12.366 17.220 1.00 75.81 189 CYS A C 1
ATOM 1513 O O . CYS A 1 189 ? -7.196 -11.136 17.290 1.00 75.81 189 CYS A O 1
ATOM 1515 N N . LEU A 1 190 ? -6.203 -13.100 16.830 1.00 86.44 190 LEU A N 1
ATOM 1516 C CA . LEU A 1 190 ? -4.892 -12.536 16.540 1.00 86.44 190 LEU A CA 1
ATOM 1517 C C . LEU A 1 190 ? -4.920 -11.559 15.360 1.00 86.44 190 LEU A C 1
ATOM 1519 O O . LEU A 1 190 ? -4.323 -10.487 15.444 1.00 86.44 190 LEU A O 1
ATOM 1523 N N . ASP A 1 191 ? -5.637 -11.891 14.286 1.00 88.69 191 ASP A N 1
ATOM 1524 C CA . ASP A 1 191 ? -5.790 -11.004 13.130 1.00 88.69 191 ASP A CA 1
ATOM 1525 C C . ASP A 1 191 ? -6.423 -9.659 13.529 1.00 88.69 191 ASP A C 1
ATOM 1527 O O . ASP A 1 191 ? -5.960 -8.597 13.104 1.00 88.69 191 ASP A O 1
ATOM 1531 N N . GLY A 1 192 ? -7.442 -9.685 14.395 1.00 88.12 192 GLY A N 1
ATOM 1532 C CA . GLY A 1 192 ? -8.058 -8.476 14.947 1.00 88.12 192 GLY A CA 1
ATOM 1533 C C . GLY A 1 192 ? -7.073 -7.645 15.776 1.00 88.12 192 GLY A C 1
ATOM 1534 O O . GLY A 1 192 ? -7.013 -6.422 15.628 1.00 88.12 192 GLY A O 1
ATOM 1535 N N . VAL A 1 193 ? -6.252 -8.300 16.604 1.00 91.75 193 VAL A N 1
ATOM 1536 C CA . VAL A 1 193 ? -5.203 -7.645 17.403 1.00 91.75 193 VAL A CA 1
ATOM 1537 C C . VAL A 1 193 ? -4.164 -6.984 16.495 1.00 91.75 193 VAL A C 1
ATOM 1539 O O . VAL A 1 193 ? -3.835 -5.812 16.687 1.00 91.75 193 VAL A O 1
ATOM 1542 N N . ILE A 1 194 ? -3.695 -7.689 15.462 1.00 93.62 194 ILE A N 1
ATOM 1543 C CA . ILE A 1 194 ? -2.746 -7.159 14.475 1.00 93.62 194 ILE A CA 1
ATOM 1544 C C . ILE A 1 194 ? -3.343 -5.949 13.742 1.00 93.62 194 ILE A C 1
ATOM 1546 O O . ILE A 1 194 ? -2.666 -4.928 13.620 1.00 93.62 194 ILE A O 1
ATOM 1550 N N . MET A 1 195 ? -4.608 -6.016 13.303 1.00 91.81 195 MET A N 1
ATOM 1551 C CA . MET A 1 195 ? -5.293 -4.875 12.677 1.00 91.81 195 MET A CA 1
ATOM 1552 C C . MET A 1 195 ? -5.339 -3.667 13.616 1.00 91.81 195 MET A C 1
ATOM 1554 O O . MET A 1 195 ? -4.984 -2.558 13.212 1.00 91.81 195 MET A O 1
ATOM 1558 N N . CYS A 1 196 ? -5.753 -3.869 14.868 1.00 92.62 196 CYS A N 1
ATOM 1559 C CA . CYS A 1 196 ? -5.857 -2.781 15.832 1.00 92.62 196 CYS A CA 1
ATOM 1560 C C . CYS A 1 196 ? -4.495 -2.108 16.061 1.00 92.62 196 CYS A C 1
ATOM 1562 O O . CYS A 1 196 ? -4.408 -0.878 16.054 1.00 92.62 196 CYS A O 1
ATOM 1564 N N . ILE A 1 197 ? -3.420 -2.890 16.218 1.00 95.00 197 ILE A N 1
ATOM 1565 C CA . ILE A 1 197 ? -2.065 -2.351 16.399 1.00 95.00 197 ILE A CA 1
ATOM 1566 C C . ILE A 1 197 ? -1.594 -1.619 15.135 1.00 95.00 197 ILE A C 1
ATOM 1568 O O . ILE A 1 197 ? -1.047 -0.522 15.248 1.00 95.00 197 ILE A O 1
ATOM 1572 N N . LEU A 1 198 ? -1.852 -2.164 13.940 1.00 94.88 198 LEU A N 1
ATOM 1573 C CA . LEU A 1 198 ? -1.540 -1.498 12.673 1.00 94.88 198 LEU A CA 1
ATOM 1574 C C . LEU A 1 198 ? -2.221 -0.128 12.590 1.00 94.88 198 LEU A C 1
ATOM 1576 O O . LEU A 1 198 ? -1.574 0.871 12.285 1.00 94.88 198 LEU A O 1
ATOM 1580 N N . TYR A 1 199 ? -3.519 -0.056 12.886 1.00 92.69 199 TYR A N 1
ATOM 1581 C CA . TYR A 1 199 ? -4.268 1.197 12.814 1.00 92.69 199 TYR A CA 1
ATOM 1582 C C . TYR A 1 199 ? -3.758 2.229 13.816 1.00 92.69 199 TYR A C 1
ATOM 1584 O O . TYR A 1 199 ? -3.625 3.395 13.445 1.00 92.69 199 TYR A O 1
ATOM 1592 N N . LEU A 1 200 ? -3.410 1.806 15.033 1.00 92.75 200 LEU A N 1
ATOM 1593 C CA . LEU A 1 200 ? -2.753 2.665 16.018 1.00 92.75 200 LEU A CA 1
ATOM 1594 C C . LEU A 1 200 ? -1.380 3.150 15.528 1.00 92.75 200 LEU A C 1
ATOM 1596 O O . LEU A 1 200 ? -1.045 4.313 15.734 1.00 92.75 200 LEU A O 1
ATOM 1600 N N . ALA A 1 201 ? -0.609 2.298 14.846 1.00 93.25 201 ALA A N 1
ATOM 1601 C CA . ALA A 1 201 ? 0.715 2.646 14.338 1.00 93.25 201 ALA A CA 1
ATOM 1602 C C . ALA A 1 201 ? 0.674 3.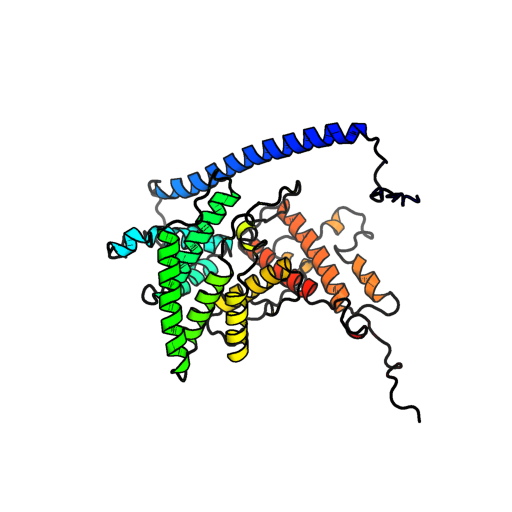690 13.211 1.00 93.25 201 ALA A C 1
ATOM 1604 O O . ALA A 1 201 ? 1.480 4.621 13.208 1.00 93.25 201 ALA A O 1
ATOM 1605 N N . VAL A 1 202 ? -0.242 3.539 12.247 1.00 90.06 202 VAL A N 1
ATOM 1606 C CA . VAL A 1 202 ? -0.243 4.347 11.011 1.00 90.06 202 VAL A CA 1
ATOM 1607 C C . VAL A 1 202 ? -1.072 5.634 11.102 1.00 90.06 202 VAL A C 1
ATOM 1609 O O . VAL A 1 202 ? -0.911 6.519 10.260 1.00 90.06 202 VAL A O 1
ATOM 1612 N N . HIS A 1 203 ? -1.946 5.763 12.108 1.00 86.88 203 HIS A N 1
ATOM 1613 C CA . HIS A 1 203 ? -2.834 6.923 12.282 1.00 86.88 203 HIS A CA 1
ATOM 1614 C C . HIS A 1 203 ? -2.401 7.888 13.392 1.00 86.88 203 HIS A C 1
ATOM 1616 O O . HIS A 1 203 ? -3.180 8.761 13.778 1.00 86.88 203 HIS A O 1
ATOM 1622 N N . GLU A 1 204 ? -1.173 7.785 13.899 1.00 77.88 204 GLU A N 1
ATOM 1623 C CA . GLU A 1 204 ? -0.672 8.753 14.870 1.00 77.88 204 GLU A CA 1
ATOM 1624 C C . GLU A 1 204 ? -0.353 10.100 14.201 1.00 77.88 204 GLU A C 1
ATOM 1626 O O . GLU A 1 204 ? 0.567 10.232 13.389 1.00 77.88 204 GLU A O 1
ATOM 1631 N N . LEU A 1 205 ? -1.142 11.128 14.529 1.00 68.69 205 LEU A N 1
ATOM 1632 C CA . LEU A 1 205 ? -0.958 12.481 14.011 1.00 68.69 205 LEU A CA 1
ATOM 1633 C C . LEU A 1 205 ? 0.011 13.273 14.895 1.00 68.69 205 LEU A C 1
ATOM 1635 O O . LEU A 1 205 ? -0.343 13.696 15.991 1.00 68.69 205 LEU A O 1
ATOM 1639 N N . HIS A 1 206 ? 1.201 13.563 14.372 1.00 62.12 206 HIS A N 1
ATOM 1640 C CA . HIS A 1 206 ? 2.114 14.538 14.966 1.00 62.12 206 HIS A CA 1
ATOM 1641 C C . HIS A 1 206 ? 1.846 15.937 14.384 1.00 62.12 206 HIS A C 1
ATOM 1643 O O . HIS A 1 206 ? 1.784 16.125 13.162 1.00 62.12 206 HIS A O 1
ATOM 1649 N N . LYS A 1 207 ? 1.684 16.943 15.257 1.00 54.34 207 LYS A N 1
ATOM 1650 C CA . LYS A 1 207 ? 1.595 18.356 14.851 1.00 54.34 207 LYS A CA 1
ATOM 1651 C C . LYS A 1 207 ? 2.876 18.738 14.095 1.00 54.34 207 LYS A C 1
ATOM 1653 O O . LYS A 1 207 ? 3.968 18.599 14.630 1.00 54.34 207 LYS A O 1
ATOM 1658 N N . GLY A 1 208 ? 2.738 19.208 12.853 1.00 54.31 208 GLY A N 1
ATOM 1659 C CA . GLY A 1 208 ? 3.856 19.644 11.998 1.00 54.31 208 GLY A CA 1
ATOM 1660 C C . GLY A 1 208 ? 4.239 18.687 10.860 1.00 54.31 208 GLY A C 1
ATOM 1661 O O . GLY A 1 208 ? 4.823 19.130 9.877 1.00 54.31 208 GLY A O 1
ATOM 1662 N N . THR A 1 209 ? 3.839 17.413 10.913 1.00 52.97 209 THR A N 1
ATOM 1663 C CA . THR A 1 209 ? 4.184 16.399 9.887 1.00 52.97 209 THR A CA 1
ATOM 1664 C C . THR A 1 209 ? 3.200 16.372 8.706 1.00 52.97 209 THR A C 1
ATOM 1666 O O . THR A 1 209 ? 3.359 15.607 7.763 1.00 52.97 209 THR A O 1
ATOM 1669 N N . MET A 1 210 ? 2.150 17.198 8.747 1.00 54.88 210 MET A N 1
ATOM 1670 C CA . MET A 1 210 ? 1.004 17.153 7.823 1.00 54.88 210 MET A CA 1
ATOM 1671 C C . MET A 1 210 ? 1.049 18.253 6.748 1.00 54.88 210 MET A C 1
ATOM 1673 O O . MET A 1 210 ? 0.011 18.693 6.259 1.00 54.88 210 MET A O 1
ATOM 1677 N N . ALA A 1 211 ? 2.235 18.750 6.393 1.00 55.69 211 ALA A N 1
ATOM 1678 C CA . ALA A 1 211 ? 2.365 19.712 5.305 1.00 55.69 211 ALA A CA 1
ATOM 1679 C C . ALA A 1 211 ? 2.441 18.965 3.967 1.00 55.69 211 ALA A C 1
ATOM 1681 O O . ALA A 1 211 ? 3.418 18.270 3.697 1.00 55.69 211 ALA A O 1
ATOM 1682 N N . ARG A 1 212 ? 1.421 19.123 3.112 1.00 59.12 212 ARG A N 1
ATOM 1683 C CA . ARG A 1 212 ? 1.477 18.604 1.739 1.00 59.12 212 ARG A CA 1
ATOM 1684 C C . ARG A 1 212 ? 2.678 19.212 1.015 1.00 59.12 212 ARG A C 1
ATOM 1686 O O . ARG A 1 212 ? 2.892 20.428 1.093 1.00 59.12 212 ARG A O 1
ATOM 1693 N N . ASP A 1 213 ? 3.411 18.364 0.296 1.00 59.50 213 ASP A N 1
ATOM 1694 C CA . ASP A 1 213 ? 4.537 18.779 -0.535 1.00 59.50 213 ASP A CA 1
ATOM 1695 C C . ASP A 1 213 ? 4.136 19.983 -1.410 1.00 59.50 213 ASP A C 1
ATOM 1697 O O . ASP A 1 213 ? 3.083 20.011 -2.060 1.00 59.50 213 ASP A O 1
ATOM 1701 N N . ARG A 1 214 ? 4.968 21.028 -1.363 1.00 61.62 214 ARG A N 1
ATOM 1702 C CA . ARG A 1 214 ? 4.790 22.266 -2.131 1.00 61.62 214 ARG A CA 1
ATOM 1703 C C . ARG A 1 214 ? 5.346 22.144 -3.548 1.00 61.62 214 ARG A C 1
ATOM 1705 O O . ARG A 1 214 ? 5.405 23.161 -4.242 1.00 61.62 214 ARG A O 1
ATOM 1712 N N . SER A 1 215 ? 5.754 20.946 -3.961 1.00 65.56 215 SER A N 1
ATOM 1713 C CA . SER A 1 215 ? 6.276 20.674 -5.290 1.00 65.56 215 SER A CA 1
ATOM 1714 C C . SER A 1 215 ? 5.379 21.243 -6.391 1.00 65.56 215 SER A C 1
ATOM 1716 O O . SER A 1 215 ? 4.146 21.201 -6.345 1.00 65.56 215 SER A O 1
ATOM 1718 N N . LEU A 1 216 ? 6.038 21.819 -7.398 1.00 64.19 216 LEU A N 1
ATOM 1719 C CA . LEU A 1 216 ? 5.397 22.286 -8.627 1.00 64.19 216 LEU A CA 1
ATOM 1720 C C . LEU A 1 216 ? 4.967 21.111 -9.514 1.00 64.19 216 LEU A C 1
ATOM 1722 O O . LEU A 1 216 ? 4.097 21.277 -10.375 1.00 64.19 216 LEU A O 1
ATOM 1726 N N . PHE A 1 217 ? 5.551 19.934 -9.284 1.00 72.44 217 PHE A N 1
ATOM 1727 C CA . PHE A 1 217 ? 5.169 18.693 -9.928 1.00 72.44 217 PHE A CA 1
ATOM 1728 C C . PHE A 1 217 ? 3.901 18.136 -9.278 1.00 72.44 217 PHE A C 1
ATOM 1730 O O . PHE A 1 217 ? 3.765 18.098 -8.057 1.00 72.44 217 PHE A O 1
ATOM 1737 N N . THR A 1 218 ? 2.944 17.722 -10.103 1.00 73.50 218 THR A N 1
ATOM 1738 C CA . THR A 1 218 ? 1.743 17.017 -9.649 1.00 73.50 218 THR A CA 1
ATOM 1739 C C . THR A 1 218 ? 1.829 15.611 -10.220 1.00 73.50 218 THR A C 1
ATOM 1741 O O . THR A 1 218 ? 1.560 15.453 -11.411 1.00 73.50 218 THR A O 1
ATOM 1744 N N . PRO A 1 219 ? 2.264 14.617 -9.421 1.00 82.12 219 PRO A N 1
ATOM 1745 C CA . PRO A 1 219 ? 2.342 13.253 -9.914 1.00 82.12 219 PRO A CA 1
ATOM 1746 C C . PRO A 1 219 ? 0.959 12.792 -10.388 1.00 82.12 219 PRO A C 1
ATOM 1748 O O . PRO A 1 219 ? -0.048 13.174 -9.783 1.00 82.12 219 PRO A O 1
ATOM 1751 N N . PRO A 1 220 ? 0.867 11.982 -11.451 1.00 88.50 220 PRO A N 1
ATOM 1752 C CA . PRO A 1 220 ? -0.396 11.354 -11.806 1.00 88.50 220 PRO A CA 1
ATOM 1753 C C . PRO A 1 220 ? -0.809 10.357 -10.711 1.00 88.50 220 PRO A C 1
ATOM 1755 O O . PRO A 1 220 ? 0.031 9.826 -9.984 1.00 88.50 220 PRO A O 1
ATOM 1758 N N . PHE A 1 221 ? -2.114 10.107 -10.584 1.00 88.88 221 PHE A N 1
ATOM 1759 C CA . PHE A 1 221 ? -2.672 9.093 -9.676 1.00 88.88 221 PHE A CA 1
ATOM 1760 C C . PHE A 1 221 ? -2.295 9.249 -8.185 1.00 88.88 221 PHE A C 1
ATOM 1762 O O . PHE A 1 221 ? -2.175 8.259 -7.469 1.00 88.88 221 PHE A O 1
ATOM 1769 N N . ILE A 1 222 ? -2.154 10.483 -7.681 1.00 83.62 222 ILE A N 1
ATOM 1770 C CA . ILE A 1 222 ? -1.769 10.762 -6.279 1.00 83.62 222 ILE A CA 1
ATOM 1771 C C . ILE A 1 222 ? -2.640 10.093 -5.207 1.00 83.62 222 ILE A C 1
ATOM 1773 O O . ILE A 1 222 ? -2.159 9.855 -4.107 1.00 83.62 222 ILE A O 1
ATOM 1777 N N . SER A 1 223 ? -3.911 9.817 -5.499 1.00 84.06 223 SER A N 1
ATOM 1778 C CA . SER A 1 223 ? -4.845 9.212 -4.542 1.00 84.06 223 SER A CA 1
ATOM 1779 C C . SER A 1 223 ? -4.953 7.695 -4.711 1.00 84.06 223 SER A C 1
ATOM 1781 O O . SER A 1 223 ? -5.706 7.055 -3.983 1.00 84.06 223 SER A O 1
ATOM 1783 N N . LEU A 1 224 ? -4.218 7.102 -5.662 1.00 89.00 224 LEU A N 1
ATOM 1784 C CA . LEU A 1 224 ? -4.265 5.668 -5.923 1.00 89.00 224 LEU A CA 1
ATOM 1785 C C . LEU A 1 224 ? -3.698 4.895 -4.733 1.00 89.00 224 LEU A C 1
ATOM 1787 O O . LEU A 1 224 ? -2.521 5.054 -4.393 1.00 89.00 224 LEU A O 1
ATOM 1791 N N . GLN A 1 225 ? -4.532 4.037 -4.140 1.00 89.69 225 GLN A N 1
ATOM 1792 C CA . GLN A 1 225 ? -4.251 3.333 -2.887 1.00 89.69 225 GLN A CA 1
ATOM 1793 C C . GLN A 1 225 ? -3.973 4.293 -1.717 1.00 89.69 225 GLN A C 1
ATOM 1795 O O . GLN A 1 225 ? -3.117 4.026 -0.875 1.00 89.69 225 GLN A O 1
ATOM 1800 N N . ALA A 1 226 ? -4.679 5.431 -1.698 1.00 87.12 226 ALA A N 1
ATOM 1801 C CA . ALA A 1 226 ? -4.613 6.460 -0.659 1.00 87.12 226 ALA A CA 1
ATOM 1802 C C . ALA A 1 226 ? -3.190 7.001 -0.376 1.00 87.12 226 ALA A C 1
ATOM 1804 O O . ALA A 1 226 ? -2.855 7.363 0.756 1.00 87.12 226 ALA A O 1
ATOM 1805 N N . LEU A 1 227 ? -2.335 7.080 -1.404 1.00 85.94 227 LEU A N 1
ATOM 1806 C CA . LEU A 1 227 ? -0.970 7.615 -1.286 1.00 85.94 227 LEU A CA 1
ATOM 1807 C C . LEU A 1 227 ? -0.925 9.064 -0.776 1.00 85.94 227 LEU A C 1
ATOM 1809 O O . LEU A 1 227 ? -0.015 9.428 -0.036 1.00 85.94 227 LEU A O 1
ATOM 1813 N N . ASP A 1 228 ? -1.910 9.887 -1.126 1.00 80.00 228 ASP A N 1
ATOM 1814 C CA . ASP A 1 228 ? -2.048 11.268 -0.656 1.00 80.00 228 ASP A CA 1
ATOM 1815 C C . ASP A 1 228 ? -2.337 11.381 0.852 1.00 80.00 228 ASP A C 1
ATOM 1817 O O . ASP A 1 228 ? -2.178 12.460 1.429 1.00 80.00 228 ASP A O 1
ATOM 1821 N N . VAL A 1 229 ? -2.718 10.275 1.494 1.00 81.12 229 VAL A N 1
ATOM 1822 C CA . VAL A 1 229 ? -2.971 10.165 2.937 1.00 81.12 229 VAL A CA 1
ATOM 1823 C C . VAL A 1 229 ? -1.842 9.417 3.644 1.00 81.12 229 VAL A C 1
ATOM 1825 O O . VAL A 1 229 ? -1.396 9.860 4.706 1.00 81.12 229 VAL A O 1
ATOM 1828 N N . TYR A 1 230 ? -1.383 8.298 3.074 1.00 85.56 230 TYR A N 1
ATOM 1829 C CA . TYR A 1 230 ? -0.468 7.366 3.740 1.00 85.56 230 TYR A CA 1
ATOM 1830 C C . TYR A 1 230 ? 0.967 7.371 3.207 1.00 85.56 230 TYR A C 1
ATOM 1832 O O . TYR A 1 230 ? 1.868 6.941 3.923 1.00 85.56 230 TYR A O 1
ATOM 1840 N N . GLY A 1 231 ? 1.210 7.888 2.001 1.00 82.12 231 GLY A N 1
ATOM 1841 C CA . GLY A 1 231 ? 2.505 7.777 1.319 1.00 82.12 231 GLY A CA 1
ATOM 1842 C C . GLY A 1 231 ? 3.658 8.549 1.969 1.00 82.12 231 GLY A C 1
ATOM 1843 O O . GLY A 1 231 ? 4.809 8.241 1.694 1.00 82.12 231 GLY A O 1
ATOM 1844 N N . GLY A 1 232 ? 3.366 9.529 2.830 1.00 79.06 232 GLY A N 1
ATOM 1845 C CA . GLY A 1 232 ? 4.368 10.304 3.583 1.00 79.06 232 GLY A CA 1
ATOM 1846 C C . GLY A 1 232 ? 4.267 10.137 5.102 1.00 79.06 232 GLY A C 1
ATOM 1847 O O . GLY A 1 232 ? 4.672 11.025 5.852 1.00 79.06 232 GLY A O 1
ATOM 1848 N N . ARG A 1 233 ? 3.627 9.064 5.580 1.00 80.31 233 ARG A N 1
ATOM 1849 C CA . ARG A 1 233 ? 3.412 8.831 7.015 1.00 80.31 233 ARG A CA 1
ATOM 1850 C C . ARG A 1 233 ? 4.652 8.234 7.665 1.00 80.31 233 ARG A C 1
ATOM 1852 O O . ARG A 1 233 ? 5.221 7.272 7.166 1.00 80.31 233 ARG A O 1
ATOM 1859 N N . ILE A 1 234 ? 4.992 8.756 8.839 1.00 84.44 234 ILE A N 1
ATOM 1860 C CA . ILE A 1 234 ? 5.911 8.102 9.771 1.00 84.44 234 ILE A CA 1
ATOM 1861 C C . ILE A 1 234 ? 5.056 7.322 10.762 1.00 84.44 234 ILE A C 1
ATOM 1863 O O . ILE A 1 234 ? 4.128 7.881 11.348 1.00 84.44 234 ILE A O 1
ATOM 1867 N N . TYR A 1 235 ? 5.342 6.034 10.916 1.00 90.75 235 TYR A N 1
ATOM 1868 C CA . TYR A 1 235 ? 4.586 5.161 11.809 1.00 90.75 235 TYR A CA 1
ATOM 1869 C C . TYR A 1 235 ? 5.091 5.269 13.243 1.00 90.75 235 TYR A C 1
ATOM 1871 O O . TYR A 1 235 ? 6.279 5.498 13.479 1.00 90.75 235 TYR A O 1
ATOM 1879 N N . HIS A 1 236 ? 4.195 5.068 14.208 1.00 91.62 236 HIS A N 1
ATOM 1880 C CA . HIS A 1 236 ? 4.585 4.992 15.609 1.00 91.62 236 HIS A CA 1
ATOM 1881 C C . HIS A 1 236 ? 5.436 3.745 15.858 1.00 91.62 236 HIS A C 1
ATOM 1883 O O . HIS A 1 236 ? 4.955 2.615 15.724 1.00 91.62 236 HIS A O 1
ATOM 1889 N N . SER A 1 237 ? 6.697 3.953 16.239 1.00 91.19 237 SER A N 1
ATOM 1890 C CA . SER A 1 237 ? 7.708 2.895 16.318 1.00 91.19 237 SER A CA 1
ATOM 1891 C C . SER A 1 237 ? 7.328 1.778 17.285 1.00 91.19 237 SER A C 1
ATOM 1893 O O . SER A 1 237 ? 7.474 0.612 16.938 1.00 91.19 237 SER A O 1
ATOM 1895 N N . LEU A 1 238 ? 6.776 2.102 18.460 1.00 92.94 238 LEU A N 1
ATOM 1896 C CA . LEU A 1 238 ? 6.372 1.086 19.436 1.00 92.94 238 LEU A CA 1
ATOM 1897 C C . LEU A 1 238 ? 5.289 0.161 18.865 1.00 92.94 238 LEU A C 1
ATOM 1899 O O . LEU A 1 238 ? 5.440 -1.053 18.904 1.00 92.94 238 LEU A O 1
ATOM 1903 N N . HIS A 1 239 ? 4.215 0.725 18.304 1.00 94.38 239 HIS A N 1
ATOM 1904 C CA . HIS A 1 239 ? 3.110 -0.077 17.768 1.00 94.38 239 HIS A CA 1
ATOM 1905 C C . HIS A 1 239 ? 3.550 -0.876 16.541 1.00 94.38 239 HIS A C 1
ATOM 1907 O O . HIS A 1 239 ? 3.247 -2.063 16.444 1.00 94.38 239 HIS A O 1
ATOM 1913 N N . TRP A 1 240 ? 4.314 -0.249 15.644 1.00 94.94 240 TRP A N 1
ATOM 1914 C CA . TRP A 1 240 ? 4.855 -0.916 14.467 1.00 94.94 240 TRP A CA 1
ATOM 1915 C C . TRP A 1 240 ? 5.752 -2.102 14.846 1.00 94.94 240 TRP A C 1
ATOM 1917 O O . TRP A 1 240 ? 5.501 -3.219 14.404 1.00 94.94 240 TRP A O 1
ATOM 1927 N N . ASN A 1 241 ? 6.729 -1.898 15.733 1.00 95.12 241 ASN A N 1
ATOM 1928 C CA . ASN A 1 241 ? 7.661 -2.951 16.139 1.00 95.12 241 ASN A CA 1
ATOM 1929 C C . ASN A 1 241 ? 6.944 -4.091 16.878 1.00 95.12 241 ASN A C 1
ATOM 1931 O O . ASN A 1 241 ? 7.162 -5.257 16.558 1.00 95.12 241 ASN A O 1
ATOM 1935 N N . THR A 1 242 ? 6.026 -3.778 17.802 1.00 93.50 242 THR A N 1
ATOM 1936 C CA . THR A 1 242 ? 5.231 -4.803 18.500 1.00 93.50 242 THR A CA 1
ATOM 1937 C C . THR A 1 242 ? 4.414 -5.650 17.523 1.00 93.50 242 THR A C 1
ATOM 1939 O O . THR A 1 242 ? 4.381 -6.872 17.645 1.00 93.50 242 THR A O 1
ATOM 1942 N N . MET A 1 243 ? 3.778 -5.027 16.527 1.00 94.75 243 MET A N 1
ATOM 1943 C CA . MET A 1 243 ? 3.041 -5.750 15.489 1.00 94.75 243 MET A CA 1
ATOM 1944 C C . MET A 1 243 ? 3.955 -6.712 14.719 1.00 94.75 243 MET A C 1
ATOM 1946 O O . MET A 1 243 ? 3.591 -7.865 14.494 1.00 94.75 243 MET A O 1
ATOM 1950 N N . GLN A 1 244 ? 5.149 -6.253 14.339 1.00 95.31 244 GLN A N 1
ATOM 1951 C CA . GLN A 1 244 ? 6.113 -7.068 13.604 1.00 95.31 244 GLN A CA 1
ATOM 1952 C C . GLN A 1 244 ? 6.604 -8.262 14.420 1.00 95.31 244 GLN A C 1
ATOM 1954 O O . GLN A 1 244 ? 6.662 -9.372 13.893 1.00 95.31 244 GLN A O 1
ATOM 1959 N N . GLU A 1 245 ? 6.889 -8.066 15.707 1.00 93.31 245 GLU A N 1
ATOM 1960 C CA . GLU A 1 245 ? 7.268 -9.151 16.614 1.00 93.31 245 GLU A CA 1
ATOM 1961 C C . GLU A 1 245 ? 6.163 -10.202 16.747 1.00 93.31 245 GLU A C 1
ATOM 1963 O O . GLU A 1 245 ? 6.449 -11.399 16.691 1.00 93.31 245 GLU A O 1
ATOM 1968 N N . ILE A 1 246 ? 4.903 -9.775 16.884 1.00 91.81 246 ILE A N 1
ATOM 1969 C CA . ILE A 1 246 ? 3.751 -10.683 16.956 1.00 91.81 246 ILE A CA 1
ATOM 1970 C C . ILE A 1 246 ? 3.649 -11.516 15.674 1.00 91.81 246 ILE A C 1
ATOM 1972 O O . ILE A 1 246 ? 3.576 -12.743 15.742 1.00 91.81 246 ILE A O 1
ATOM 1976 N N . ILE A 1 247 ? 3.700 -10.868 14.507 1.00 93.94 247 ILE A N 1
ATOM 1977 C CA . ILE A 1 247 ? 3.625 -11.545 13.204 1.00 93.94 247 ILE A CA 1
ATOM 1978 C C . ILE A 1 247 ? 4.779 -12.539 13.042 1.00 93.94 247 ILE A C 1
ATOM 1980 O O . ILE A 1 247 ? 4.568 -13.668 12.599 1.00 93.94 247 ILE A O 1
ATOM 1984 N N . GLN A 1 248 ? 5.997 -12.149 13.427 1.00 93.62 248 GLN A N 1
ATOM 1985 C CA . GLN A 1 248 ? 7.169 -13.012 13.328 1.00 93.62 248 GLN A CA 1
ATOM 1986 C C . GLN A 1 248 ? 7.036 -14.252 14.220 1.00 93.62 248 GLN A C 1
ATOM 1988 O O . GLN A 1 248 ? 7.290 -15.366 13.760 1.00 93.62 248 GLN A O 1
ATOM 1993 N N . ARG A 1 249 ? 6.590 -14.086 15.472 1.00 89.62 249 ARG A N 1
ATOM 1994 C CA . ARG A 1 249 ? 6.353 -15.204 16.403 1.00 89.62 249 ARG A CA 1
ATOM 1995 C C . ARG A 1 249 ? 5.248 -16.143 15.923 1.00 89.62 249 ARG A C 1
ATOM 1997 O O . ARG A 1 249 ? 5.312 -17.335 16.197 1.00 89.62 249 ARG A O 1
ATOM 2004 N N . TRP A 1 250 ? 4.274 -15.623 15.179 1.00 88.25 250 TRP A N 1
ATOM 2005 C CA . TRP A 1 250 ? 3.184 -16.409 14.599 1.00 88.25 250 TRP A CA 1
ATOM 2006 C C . TRP A 1 250 ? 3.575 -17.193 13.331 1.00 88.25 250 TRP A C 1
ATOM 2008 O O . TRP A 1 250 ? 2.758 -17.908 12.751 1.00 88.25 250 TRP A O 1
ATOM 2018 N N . GLY A 1 251 ? 4.832 -17.089 12.889 1.00 90.00 251 GLY A N 1
ATOM 2019 C CA . GLY A 1 251 ? 5.334 -17.784 11.703 1.00 90.00 251 GLY A CA 1
ATOM 2020 C C . GLY A 1 251 ? 5.267 -16.958 10.417 1.00 90.00 251 GLY A C 1
ATOM 2021 O O . GLY A 1 251 ? 5.361 -17.522 9.327 1.00 90.00 251 GLY A O 1
ATOM 2022 N N . GLY A 1 252 ? 5.130 -15.636 10.534 1.00 93.06 252 GLY A N 1
ATOM 2023 C CA . GLY A 1 252 ? 5.200 -14.692 9.423 1.00 93.06 252 GLY A CA 1
ATOM 2024 C C . GLY A 1 252 ? 3.841 -14.292 8.848 1.00 93.06 252 GLY A C 1
ATOM 2025 O O . GLY A 1 252 ? 2.788 -14.818 9.207 1.00 93.06 252 GLY A O 1
ATOM 2026 N N . ILE A 1 253 ? 3.872 -13.335 7.916 1.00 94.75 253 ILE A N 1
ATOM 2027 C CA . ILE A 1 253 ? 2.665 -12.697 7.366 1.00 94.75 253 ILE A CA 1
ATOM 2028 C C . ILE A 1 253 ? 1.728 -13.684 6.646 1.00 94.75 253 ILE A C 1
ATOM 2030 O O . ILE A 1 253 ? 0.519 -13.496 6.644 1.00 94.75 253 ILE A O 1
ATOM 2034 N N . GLU A 1 254 ? 2.259 -14.770 6.081 1.00 92.56 254 GLU A N 1
ATOM 2035 C CA . GLU A 1 254 ? 1.479 -15.788 5.358 1.00 92.56 254 GLU A CA 1
ATOM 2036 C C . GLU A 1 254 ? 0.617 -16.671 6.278 1.00 92.56 254 GLU A C 1
ATOM 2038 O O . GLU A 1 254 ? -0.231 -17.414 5.789 1.00 92.56 254 GLU A O 1
ATOM 2043 N N . LYS A 1 255 ? 0.828 -16.616 7.603 1.00 91.50 255 LYS A N 1
ATOM 2044 C CA . LYS A 1 255 ? 0.053 -17.376 8.602 1.00 91.50 255 LYS A CA 1
ATOM 2045 C C . LYS A 1 255 ? -1.175 -16.636 9.132 1.00 91.50 255 LYS A C 1
ATOM 2047 O O . LYS A 1 255 ? -1.969 -17.229 9.859 1.00 91.50 255 LYS A O 1
ATOM 2052 N N . ILE A 1 256 ? -1.331 -15.365 8.774 1.00 90.25 256 ILE A N 1
ATOM 2053 C CA . ILE A 1 256 ? -2.508 -14.552 9.095 1.00 90.25 256 ILE A CA 1
ATOM 2054 C C . ILE A 1 256 ? -3.684 -15.069 8.258 1.00 90.25 256 ILE A C 1
ATOM 2056 O O . ILE A 1 256 ? -3.573 -15.200 7.037 1.00 90.25 256 ILE A O 1
ATOM 2060 N N . ALA A 1 257 ? -4.812 -15.371 8.901 1.00 88.19 257 ALA A N 1
ATOM 2061 C CA . ALA A 1 257 ? -5.952 -16.007 8.232 1.00 88.19 257 ALA A CA 1
ATOM 2062 C C . ALA A 1 257 ? -6.691 -15.031 7.300 1.00 88.19 257 ALA A C 1
ATOM 2064 O O . ALA A 1 257 ? -7.225 -15.401 6.250 1.00 88.19 257 ALA A O 1
ATOM 2065 N N . THR A 1 258 ? -6.699 -13.754 7.664 1.00 87.19 258 THR A N 1
ATOM 2066 C CA . THR A 1 258 ? -7.387 -12.693 6.945 1.00 87.19 258 THR A CA 1
ATOM 2067 C C . THR A 1 258 ? -6.536 -12.193 5.779 1.00 87.19 258 THR A C 1
ATOM 2069 O O . THR A 1 258 ? -5.719 -11.281 5.912 1.00 87.19 258 THR A O 1
ATOM 2072 N N . ALA A 1 259 ? -6.818 -12.709 4.583 1.00 87.31 259 ALA A N 1
ATOM 2073 C CA . ALA A 1 259 ? -6.183 -12.312 3.320 1.00 87.31 259 ALA A CA 1
ATOM 2074 C C . ALA A 1 259 ? -6.073 -10.786 3.091 1.00 87.31 259 ALA A C 1
ATOM 2076 O O . ALA A 1 259 ? -5.076 -10.291 2.563 1.00 87.31 259 ALA A O 1
ATOM 2077 N N . ARG A 1 260 ? -7.092 -10.020 3.496 1.00 85.25 260 ARG A N 1
ATOM 2078 C CA . ARG A 1 260 ? -7.131 -8.557 3.316 1.00 85.25 260 ARG A CA 1
ATOM 2079 C C . ARG A 1 260 ? -6.195 -7.822 4.268 1.00 85.25 260 ARG A C 1
ATOM 2081 O O . ARG A 1 260 ? -5.589 -6.831 3.868 1.00 85.25 260 ARG A O 1
ATOM 2088 N N . LEU A 1 261 ? -6.048 -8.328 5.490 1.00 89.19 261 LEU A N 1
ATOM 2089 C CA . LEU A 1 261 ? -5.080 -7.811 6.451 1.00 89.19 261 LEU A CA 1
ATOM 2090 C C . LEU A 1 261 ? -3.655 -8.062 5.954 1.00 89.19 261 LEU A C 1
ATOM 2092 O O . LEU A 1 261 ? -2.833 -7.154 5.983 1.00 89.19 261 LEU A O 1
ATOM 2096 N N . VAL A 1 262 ? -3.392 -9.253 5.412 1.00 92.81 262 VAL A N 1
ATOM 2097 C CA . VAL A 1 262 ? -2.109 -9.607 4.782 1.00 92.81 262 VAL A CA 1
ATOM 2098 C C . VAL A 1 262 ? -1.747 -8.634 3.658 1.00 92.81 262 VAL A C 1
ATOM 2100 O O . VAL A 1 262 ? -0.639 -8.099 3.619 1.00 92.81 262 VAL A O 1
ATOM 2103 N N . TRP A 1 263 ? -2.698 -8.344 2.766 1.00 92.06 263 TRP A N 1
ATOM 2104 C CA . TRP A 1 263 ? -2.516 -7.332 1.725 1.00 92.06 263 TRP A CA 1
ATOM 2105 C C . TRP A 1 263 ? -2.183 -5.953 2.308 1.00 92.06 263 TRP A C 1
ATOM 2107 O O . TRP A 1 263 ? -1.176 -5.352 1.926 1.00 92.06 263 TRP A O 1
ATOM 2117 N N . LEU A 1 264 ? -2.985 -5.475 3.260 1.00 91.75 264 LEU A N 1
ATOM 2118 C CA . LEU A 1 264 ? -2.822 -4.151 3.856 1.00 91.75 264 LEU A CA 1
ATOM 2119 C C . LEU A 1 264 ? -1.496 -3.993 4.613 1.00 91.75 264 LEU A C 1
ATOM 2121 O O . LEU A 1 264 ? -0.871 -2.935 4.537 1.00 91.75 264 LEU A O 1
ATOM 2125 N N . LEU A 1 265 ? -1.059 -5.039 5.315 1.00 95.38 265 LEU A N 1
ATOM 2126 C CA . LEU A 1 265 ? 0.230 -5.094 6.002 1.00 95.38 265 LEU A CA 1
ATOM 2127 C C . LEU A 1 265 ? 1.388 -4.976 5.013 1.00 95.38 265 LEU A C 1
ATOM 2129 O O . LEU A 1 265 ? 2.284 -4.170 5.246 1.00 95.38 265 LEU A O 1
ATOM 2133 N N . SER A 1 266 ? 1.350 -5.713 3.895 1.00 96.44 266 SER A N 1
ATOM 2134 C CA . SER A 1 266 ? 2.388 -5.601 2.858 1.00 96.44 266 SER A CA 1
ATOM 2135 C C . SER A 1 266 ? 2.441 -4.199 2.237 1.00 96.44 266 SER A C 1
ATOM 2137 O O . SER A 1 266 ? 3.519 -3.657 2.009 1.00 96.44 266 SER A O 1
ATOM 2139 N N . LEU A 1 267 ? 1.280 -3.565 2.035 1.00 94.50 267 LEU A N 1
ATOM 2140 C CA . LEU A 1 267 ? 1.196 -2.203 1.507 1.00 94.50 267 LEU A CA 1
ATOM 2141 C C . LEU A 1 267 ? 1.725 -1.165 2.506 1.00 94.50 267 LEU A C 1
ATOM 2143 O O . LEU A 1 267 ? 2.463 -0.256 2.131 1.00 94.50 267 LEU A O 1
ATOM 2147 N N . SER A 1 268 ? 1.359 -1.315 3.778 1.00 95.00 268 SER A N 1
ATOM 2148 C CA . SER A 1 268 ? 1.792 -0.424 4.853 1.00 95.00 268 SER A CA 1
ATOM 2149 C C . SER A 1 268 ? 3.293 -0.552 5.098 1.00 95.00 268 SER A C 1
ATOM 2151 O O . SER A 1 268 ? 3.988 0.450 5.218 1.00 95.00 268 SER A O 1
ATOM 2153 N N . ASP A 1 269 ? 3.834 -1.770 5.094 1.00 96.62 269 ASP A N 1
ATOM 2154 C CA . ASP A 1 269 ? 5.276 -1.978 5.191 1.00 96.62 269 ASP A CA 1
ATOM 2155 C C . ASP A 1 269 ? 6.024 -1.335 4.022 1.00 96.62 269 ASP A C 1
ATOM 2157 O O . ASP A 1 269 ? 7.009 -0.642 4.264 1.00 96.62 269 ASP A O 1
ATOM 2161 N N . LEU A 1 270 ? 5.520 -1.457 2.787 1.00 96.25 270 LEU A N 1
ATOM 2162 C CA . LEU A 1 270 ? 6.096 -0.762 1.638 1.00 96.25 270 LEU A CA 1
ATOM 2163 C C . LEU A 1 270 ? 6.100 0.762 1.847 1.00 96.25 270 LEU A C 1
ATOM 2165 O O . LEU A 1 270 ? 7.139 1.395 1.681 1.00 96.25 270 LEU A O 1
ATOM 2169 N N . PHE A 1 271 ? 4.973 1.364 2.239 1.00 93.62 271 PHE A N 1
ATOM 2170 C CA . PHE A 1 271 ? 4.888 2.814 2.468 1.00 93.62 271 PHE A CA 1
ATOM 2171 C C . PHE A 1 271 ? 5.802 3.284 3.607 1.00 93.62 271 PHE A C 1
ATOM 2173 O O . PHE A 1 271 ? 6.513 4.278 3.460 1.00 93.62 271 PHE A O 1
ATOM 2180 N N . GLY A 1 272 ? 5.841 2.550 4.719 1.00 91.75 272 GLY A N 1
ATOM 2181 C CA . GLY A 1 272 ? 6.762 2.830 5.817 1.00 91.75 272 GLY A CA 1
ATOM 2182 C C . GLY A 1 272 ? 8.226 2.681 5.396 1.00 91.75 272 GLY A C 1
ATOM 2183 O O . GLY A 1 272 ? 9.066 3.483 5.799 1.00 91.75 272 GLY A O 1
ATOM 2184 N N . ALA A 1 273 ? 8.532 1.692 4.553 1.00 92.81 273 ALA A N 1
ATOM 2185 C CA . ALA A 1 273 ? 9.866 1.453 4.018 1.00 92.81 273 ALA A CA 1
ATOM 2186 C C . ALA A 1 273 ? 10.351 2.597 3.114 1.00 92.81 273 ALA A C 1
ATOM 2188 O O . ALA A 1 273 ? 11.502 3.018 3.233 1.00 92.81 273 ALA A O 1
ATOM 2189 N N . PHE A 1 274 ? 9.459 3.155 2.288 1.00 90.06 274 PHE A N 1
ATOM 2190 C CA . PHE A 1 274 ? 9.724 4.356 1.489 1.00 90.06 274 PHE A CA 1
ATOM 2191 C C . PHE A 1 274 ? 10.157 5.540 2.346 1.00 90.06 274 PHE A C 1
ATOM 2193 O O . PHE A 1 274 ? 11.137 6.212 2.030 1.00 90.06 274 PHE A O 1
ATOM 2200 N N . GLN A 1 275 ? 9.430 5.787 3.435 1.00 86.75 275 GLN A N 1
ATOM 2201 C CA . GLN A 1 275 ? 9.610 6.989 4.239 1.00 86.75 275 GLN A CA 1
ATOM 2202 C C . GLN A 1 275 ? 10.956 7.034 4.971 1.00 86.75 275 GLN A C 1
ATOM 2204 O O . GLN A 1 275 ? 11.483 8.117 5.221 1.00 86.75 275 GLN A O 1
ATOM 2209 N N . VAL A 1 276 ? 11.506 5.871 5.323 1.00 88.75 276 VAL A N 1
ATOM 2210 C CA . VAL A 1 276 ? 12.787 5.762 6.041 1.00 88.75 276 VAL A CA 1
ATOM 2211 C C . VAL A 1 276 ? 13.898 5.143 5.193 1.00 88.75 276 VAL A C 1
ATOM 2213 O O . VAL A 1 276 ? 14.963 4.857 5.725 1.00 88.75 276 VAL A O 1
ATOM 2216 N N . ILE A 1 277 ? 13.653 4.946 3.891 1.00 89.75 277 ILE A N 1
ATOM 2217 C CA . ILE A 1 277 ? 14.589 4.368 2.917 1.00 89.75 277 ILE A CA 1
ATOM 2218 C C . ILE A 1 277 ? 15.200 3.059 3.442 1.00 89.75 277 ILE A C 1
ATOM 2220 O O . ILE A 1 277 ? 16.400 2.944 3.673 1.00 89.75 277 ILE A O 1
ATOM 2224 N N . ARG A 1 278 ? 14.345 2.056 3.658 1.00 92.25 278 ARG A N 1
ATOM 2225 C CA . ARG A 1 278 ? 14.760 0.703 4.065 1.00 92.25 278 ARG A CA 1
ATOM 2226 C C . ARG A 1 278 ? 14.174 -0.360 3.151 1.00 92.25 278 ARG A C 1
ATOM 2228 O O . ARG A 1 278 ? 13.181 -0.123 2.472 1.00 92.25 278 ARG A O 1
ATOM 2235 N N . LYS A 1 279 ? 14.709 -1.575 3.226 1.00 95.25 279 LYS A N 1
ATOM 2236 C CA . LYS A 1 279 ? 14.093 -2.743 2.589 1.00 95.25 279 LYS A CA 1
ATOM 2237 C C . LYS A 1 279 ? 12.715 -3.032 3.222 1.00 95.25 279 LYS A C 1
ATOM 2239 O O . LYS A 1 279 ? 12.600 -2.996 4.457 1.00 95.25 279 LYS A O 1
ATOM 2244 N N . PRO A 1 280 ? 11.664 -3.294 2.422 1.00 96.12 280 PRO A N 1
ATOM 2245 C CA . PRO A 1 280 ? 10.426 -3.881 2.916 1.00 96.12 280 PRO A CA 1
ATOM 2246 C C . PRO A 1 280 ? 10.710 -5.226 3.592 1.00 96.12 280 PRO A C 1
ATOM 2248 O O . PRO A 1 280 ? 11.606 -5.966 3.190 1.00 96.12 280 PRO A O 1
ATOM 2251 N N . ILE A 1 281 ? 9.960 -5.518 4.644 1.00 95.56 281 ILE A N 1
ATOM 2252 C CA . ILE A 1 281 ? 10.045 -6.734 5.455 1.00 95.56 281 ILE A CA 1
ATOM 2253 C C . ILE A 1 281 ? 9.103 -7.808 4.910 1.00 95.56 281 ILE A C 1
ATOM 2255 O O . ILE A 1 281 ? 9.425 -8.995 4.963 1.00 95.56 281 ILE A O 1
ATOM 2259 N N . TYR A 1 282 ? 7.945 -7.412 4.381 1.00 97.31 282 TYR A N 1
ATOM 2260 C CA . TYR A 1 282 ? 6.951 -8.342 3.860 1.00 97.31 282 TYR A CA 1
ATOM 2261 C C . TYR A 1 282 ? 6.975 -8.398 2.334 1.00 97.31 282 TYR A C 1
ATOM 2263 O O . TYR A 1 282 ? 7.043 -7.349 1.693 1.00 97.31 282 TYR A O 1
ATOM 2271 N N . PRO A 1 283 ? 6.828 -9.596 1.730 1.00 96.75 283 PRO A N 1
ATOM 2272 C CA . PRO A 1 283 ? 6.594 -9.689 0.298 1.00 96.75 283 PRO A CA 1
ATOM 2273 C C . PRO A 1 283 ? 5.300 -8.958 -0.064 1.00 96.75 283 PRO A C 1
ATOM 2275 O O . PRO A 1 283 ? 4.347 -8.936 0.717 1.00 96.75 283 PRO A O 1
ATOM 2278 N N . MET A 1 284 ? 5.224 -8.416 -1.280 1.00 97.06 284 MET A N 1
ATOM 2279 C CA . MET A 1 284 ? 3.957 -7.873 -1.766 1.00 97.06 284 MET A CA 1
ATOM 2280 C C . MET A 1 284 ? 2.907 -8.973 -1.880 1.00 97.06 284 MET A C 1
ATOM 2282 O O . MET A 1 284 ? 3.151 -10.024 -2.478 1.00 97.06 284 MET A O 1
ATOM 2286 N N . MET A 1 285 ? 1.717 -8.703 -1.352 1.00 94.94 285 MET A N 1
ATOM 2287 C CA . MET A 1 285 ? 0.599 -9.641 -1.345 1.00 94.94 285 MET A CA 1
ATOM 2288 C C . MET A 1 285 ? -0.543 -9.131 -2.229 1.00 94.94 285 MET A C 1
ATOM 2290 O O . MET A 1 285 ? -0.639 -7.949 -2.546 1.00 94.94 285 MET A O 1
ATOM 2294 N N . THR A 1 286 ? -1.414 -10.037 -2.654 1.00 91.19 286 THR A N 1
ATOM 2295 C CA . THR A 1 286 ? -2.681 -9.758 -3.342 1.00 91.19 286 THR A CA 1
ATOM 2296 C C . THR A 1 286 ? -3.802 -9.625 -2.316 1.00 91.19 286 THR A C 1
ATOM 2298 O O . THR A 1 286 ? -3.699 -10.157 -1.213 1.00 91.19 286 THR A O 1
ATOM 2301 N N . VAL A 1 287 ? -4.933 -9.023 -2.696 1.00 85.31 287 VAL A N 1
ATOM 2302 C CA . VAL A 1 287 ? -6.146 -8.970 -1.846 1.00 85.31 287 VAL A CA 1
ATOM 2303 C C . VAL A 1 287 ? -6.696 -10.350 -1.461 1.00 85.31 287 VAL A C 1
ATOM 2305 O O . VAL A 1 287 ? -7.465 -10.467 -0.511 1.00 85.31 287 VAL A O 1
ATOM 2308 N N . ALA A 1 288 ? -6.297 -11.392 -2.194 1.00 86.44 288 ALA A N 1
ATOM 2309 C CA . ALA A 1 288 ? -6.619 -12.788 -1.920 1.00 86.44 288 ALA A CA 1
ATOM 2310 C C . ALA A 1 288 ? -5.616 -13.468 -0.966 1.00 86.44 288 ALA A C 1
ATOM 2312 O O . ALA A 1 288 ? -5.685 -14.679 -0.788 1.00 86.44 288 ALA A O 1
ATOM 2313 N N . GLY A 1 289 ? -4.667 -12.726 -0.381 1.00 88.31 289 GLY A N 1
ATOM 2314 C CA . GLY A 1 289 ? -3.702 -13.259 0.587 1.00 88.31 289 GLY A CA 1
ATOM 2315 C C . GLY A 1 289 ? -2.589 -14.106 -0.036 1.00 88.31 289 GLY A C 1
ATOM 2316 O O . GLY A 1 289 ? -1.878 -14.806 0.672 1.00 88.31 289 GLY A O 1
ATOM 2317 N N . ARG A 1 290 ? -2.419 -14.057 -1.362 1.00 92.75 290 ARG A N 1
ATOM 2318 C CA . ARG A 1 290 ? -1.335 -14.746 -2.090 1.00 92.75 290 ARG A CA 1
ATOM 2319 C C . ARG A 1 290 ? -0.222 -13.774 -2.448 1.00 92.75 290 ARG A C 1
ATOM 2321 O O . ARG A 1 290 ? -0.525 -12.602 -2.660 1.00 92.75 290 ARG A O 1
ATOM 2328 N N . ARG A 1 291 ? 1.018 -14.246 -2.603 1.00 95.94 291 ARG A N 1
ATOM 2329 C CA . ARG A 1 291 ? 2.123 -13.414 -3.111 1.00 95.94 291 ARG A CA 1
ATOM 2330 C C . ARG A 1 291 ? 1.760 -12.785 -4.455 1.00 95.94 291 ARG A C 1
ATOM 2332 O O . ARG A 1 291 ? 1.228 -13.454 -5.341 1.00 95.94 291 ARG A O 1
ATOM 2339 N N . LEU A 1 292 ? 2.042 -11.496 -4.591 1.00 95.94 292 LEU A N 1
ATOM 2340 C CA . LEU A 1 292 ? 1.796 -10.741 -5.808 1.00 95.94 292 LEU A CA 1
ATOM 2341 C C . LEU A 1 292 ? 2.848 -11.106 -6.855 1.00 95.94 292 LEU A C 1
ATOM 2343 O O . LEU A 1 292 ? 4.024 -10.770 -6.730 1.00 95.94 292 LEU A O 1
ATOM 2347 N N . ALA A 1 293 ? 2.399 -11.781 -7.907 1.00 94.94 293 ALA A N 1
ATOM 2348 C CA . ALA A 1 293 ? 3.205 -12.113 -9.067 1.00 94.94 293 ALA A CA 1
ATOM 2349 C C . ALA A 1 293 ? 2.525 -11.537 -10.309 1.00 94.94 293 ALA A C 1
ATOM 2351 O O . ALA A 1 293 ? 1.433 -11.961 -10.679 1.00 94.94 293 ALA A O 1
ATOM 2352 N N . LEU A 1 294 ? 3.170 -10.552 -10.930 1.00 96.19 294 LEU A N 1
ATOM 2353 C CA . LEU A 1 294 ? 2.695 -9.904 -12.148 1.00 96.19 294 LEU A CA 1
ATOM 2354 C C . LEU A 1 294 ? 3.737 -10.036 -13.255 1.00 96.19 294 LEU A C 1
ATOM 2356 O O . LEU A 1 294 ? 4.943 -10.092 -12.990 1.00 96.19 294 LEU A O 1
ATOM 2360 N N . GLN A 1 295 ? 3.254 -10.042 -14.497 1.00 95.44 295 GLN A N 1
ATOM 2361 C CA . GLN A 1 295 ? 4.100 -9.870 -15.673 1.00 95.44 295 GLN A CA 1
ATOM 2362 C C . GLN A 1 295 ? 4.736 -8.473 -15.687 1.00 95.44 295 GLN A C 1
ATOM 2364 O O . GLN A 1 295 ? 4.306 -7.563 -14.971 1.00 95.44 295 GLN A O 1
ATOM 2369 N N . ARG A 1 296 ? 5.760 -8.299 -16.529 1.00 94.12 296 ARG A N 1
ATOM 2370 C CA . ARG A 1 296 ? 6.364 -6.986 -16.768 1.00 94.12 296 ARG A CA 1
ATOM 2371 C C . ARG A 1 296 ? 5.314 -5.980 -17.272 1.00 94.12 296 ARG A C 1
ATOM 2373 O O . ARG A 1 296 ? 4.441 -6.390 -18.047 1.00 94.12 296 ARG A O 1
ATOM 2380 N N . PRO A 1 297 ? 5.372 -4.698 -16.869 1.00 95.75 297 PRO A N 1
ATOM 2381 C CA . PRO A 1 297 ? 4.331 -3.716 -17.188 1.00 95.75 297 PRO A CA 1
ATOM 2382 C C . PRO A 1 297 ? 4.016 -3.619 -18.681 1.00 95.75 297 PRO A C 1
ATOM 2384 O O . PRO A 1 297 ? 2.849 -3.553 -19.056 1.00 95.75 297 PRO A O 1
ATOM 2387 N N . GLY A 1 298 ? 5.033 -3.700 -19.542 1.00 90.94 298 GLY A N 1
ATOM 2388 C CA . GLY A 1 298 ? 4.843 -3.594 -20.985 1.00 90.94 298 GLY A CA 1
ATOM 2389 C C . GLY A 1 298 ? 3.934 -4.673 -21.581 1.00 90.94 298 GLY A C 1
ATOM 2390 O O . GLY A 1 298 ? 3.250 -4.392 -22.557 1.00 90.94 298 GLY A O 1
ATOM 2391 N N . LEU A 1 299 ? 3.896 -5.879 -20.998 1.00 92.81 299 LEU A N 1
ATOM 2392 C CA . LEU A 1 299 ? 2.985 -6.963 -21.402 1.00 92.81 299 LEU A CA 1
ATOM 2393 C C . LEU A 1 299 ? 1.680 -6.935 -20.608 1.00 92.81 299 LEU A C 1
ATOM 2395 O O . LEU A 1 299 ? 0.607 -7.145 -21.167 1.00 92.81 299 LEU A O 1
ATOM 2399 N N . LEU A 1 300 ? 1.778 -6.633 -19.312 1.00 95.88 300 LEU A N 1
ATOM 2400 C CA . LEU A 1 300 ? 0.658 -6.648 -18.377 1.00 95.88 300 LEU A CA 1
ATOM 2401 C C . LEU A 1 300 ? -0.507 -5.755 -18.832 1.00 95.88 300 LEU A C 1
ATOM 2403 O O . LEU A 1 300 ? -1.665 -6.112 -18.633 1.00 95.88 300 LEU A O 1
ATOM 2407 N N . PHE A 1 301 ? -0.209 -4.610 -19.452 1.00 95.31 301 PHE A N 1
ATOM 2408 C CA . PHE A 1 301 ? -1.222 -3.633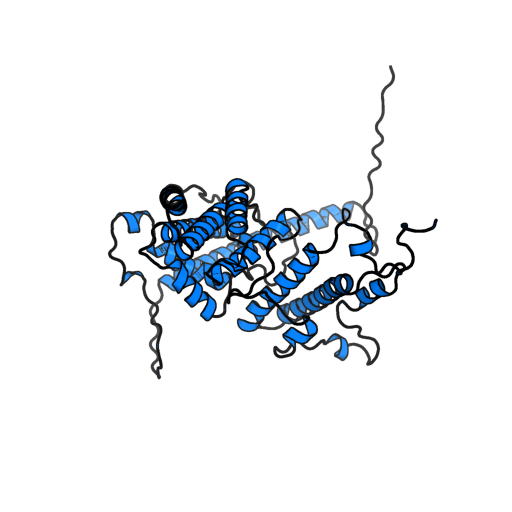 -19.855 1.00 95.31 301 PHE A CA 1
ATOM 2409 C C . PHE A 1 301 ? -1.663 -3.733 -21.327 1.00 95.31 301 PHE A C 1
ATOM 2411 O O . PHE A 1 301 ? -2.581 -3.009 -21.715 1.00 95.31 301 PHE A O 1
ATOM 2418 N N . GLN A 1 302 ? -1.096 -4.640 -22.136 1.00 92.38 302 GLN A N 1
ATOM 2419 C CA . GLN A 1 302 ? -1.511 -4.822 -23.541 1.00 92.38 302 GLN A CA 1
ATOM 2420 C C . GLN A 1 302 ? -2.989 -5.190 -23.705 1.00 92.38 302 GLN A C 1
ATOM 2422 O O . GLN A 1 302 ? -3.662 -4.551 -24.517 1.00 92.38 302 GLN A O 1
ATOM 2427 N N . PRO A 1 303 ? -3.553 -6.126 -22.911 1.00 92.62 303 PRO A N 1
ATOM 2428 C CA . PRO A 1 303 ? -4.982 -6.441 -22.984 1.00 92.62 303 PRO A CA 1
ATOM 2429 C C . PRO A 1 303 ? -5.888 -5.262 -22.605 1.00 92.62 303 PRO A C 1
ATOM 2431 O O . PRO A 1 303 ? -7.091 -5.307 -22.843 1.00 92.62 303 PRO A O 1
ATOM 2434 N N . HIS A 1 304 ? -5.320 -4.215 -22.003 1.00 91.25 304 HIS A N 1
ATOM 2435 C CA . HIS A 1 304 ? -6.028 -3.033 -21.524 1.00 91.25 304 HIS A CA 1
ATOM 2436 C C . HIS A 1 304 ? -5.844 -1.809 -22.434 1.00 91.25 304 HIS A C 1
ATOM 2438 O O . HIS A 1 304 ? -6.268 -0.714 -22.075 1.00 91.25 304 HIS A O 1
ATOM 2444 N N . GLY A 1 305 ? -5.255 -1.989 -23.622 1.00 87.69 305 GLY A N 1
ATOM 2445 C CA . GLY A 1 305 ? -5.103 -0.928 -24.620 1.00 87.69 305 GLY A CA 1
ATOM 2446 C C . GLY A 1 305 ? -3.773 -0.175 -24.561 1.00 87.69 305 GLY A C 1
ATOM 2447 O O . GLY A 1 305 ? -3.577 0.757 -25.340 1.00 87.69 305 GLY A O 1
ATOM 2448 N N . TYR A 1 306 ? -2.840 -0.584 -23.693 1.00 89.19 306 TYR A N 1
ATOM 2449 C CA . TYR A 1 306 ? -1.472 -0.076 -23.751 1.00 89.19 306 TYR A CA 1
ATOM 2450 C C . TYR A 1 306 ? -0.697 -0.783 -24.863 1.00 89.19 306 TYR A C 1
ATOM 2452 O O . TYR A 1 306 ? -0.354 -1.959 -24.759 1.00 89.19 306 TYR A O 1
ATOM 2460 N N . TYR A 1 307 ? -0.357 -0.035 -25.903 1.00 82.06 307 TYR A N 1
ATOM 2461 C CA . TYR A 1 307 ? 0.584 -0.465 -26.927 1.00 82.06 307 TYR A CA 1
ATOM 2462 C C . TYR A 1 307 ? 1.758 0.500 -26.913 1.00 82.06 307 TYR A C 1
ATOM 2464 O O . TYR A 1 307 ? 1.562 1.709 -26.795 1.00 82.06 307 TYR A O 1
ATOM 2472 N N . ASP A 1 308 ? 2.976 -0.028 -27.009 1.00 68.06 308 ASP A N 1
ATOM 2473 C CA . ASP A 1 308 ? 4.174 0.804 -27.033 1.00 68.06 308 ASP A CA 1
ATOM 2474 C C . ASP A 1 308 ? 4.208 1.626 -28.331 1.00 68.06 308 ASP A C 1
ATOM 2476 O O . ASP A 1 308 ? 4.668 1.176 -29.384 1.00 68.06 308 ASP A O 1
ATOM 2480 N N . THR A 1 309 ? 3.686 2.850 -28.257 1.00 58.81 309 THR A N 1
ATOM 2481 C CA . THR A 1 309 ? 3.616 3.797 -29.376 1.00 58.81 309 THR A CA 1
ATOM 2482 C C . THR A 1 309 ? 4.984 4.324 -2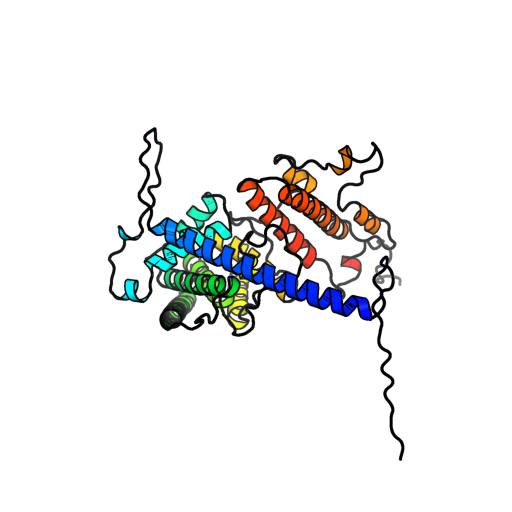9.794 1.00 58.81 309 THR A C 1
ATOM 2484 O O . THR A 1 309 ? 5.081 4.956 -30.847 1.00 58.81 309 THR A O 1
ATOM 2487 N N . SER A 1 310 ? 6.046 4.047 -29.027 1.00 53.00 310 SER A N 1
ATOM 2488 C CA . SER A 1 310 ? 7.423 4.339 -29.443 1.00 53.00 310 SER A CA 1
ATOM 2489 C C . SER A 1 310 ? 7.735 3.658 -30.781 1.00 53.00 310 SER A C 1
ATOM 2491 O O . SER A 1 310 ? 8.464 4.225 -31.586 1.00 53.00 310 SER A O 1
ATOM 2493 N N . SER A 1 311 ? 7.097 2.513 -31.058 1.00 47.41 311 SER A N 1
ATOM 2494 C CA . SER A 1 311 ? 7.193 1.774 -32.326 1.00 47.41 311 SER A CA 1
ATOM 2495 C C . SER A 1 311 ? 6.438 2.387 -33.514 1.00 47.41 311 SER A C 1
ATOM 2497 O O . SER A 1 311 ? 6.672 1.982 -34.649 1.00 47.41 311 SER A O 1
ATOM 2499 N N . ILE A 1 312 ? 5.532 3.345 -33.279 1.00 47.94 312 ILE A N 1
ATOM 2500 C CA . ILE A 1 312 ? 4.627 3.883 -34.312 1.00 47.94 312 ILE A CA 1
ATOM 2501 C C . ILE A 1 312 ? 5.070 5.276 -34.786 1.00 47.94 312 ILE A C 1
ATOM 2503 O O . ILE A 1 312 ? 4.841 5.635 -35.938 1.00 47.94 312 ILE A O 1
ATOM 2507 N N . LEU A 1 313 ? 5.711 6.070 -33.919 1.00 47.66 313 LEU A N 1
ATOM 2508 C CA . LEU A 1 313 ? 6.066 7.469 -34.212 1.00 47.66 313 LEU A CA 1
ATOM 2509 C C . LEU A 1 313 ? 7.530 7.688 -34.617 1.00 47.66 313 LEU A C 1
ATOM 2511 O O . LEU A 1 313 ? 7.881 8.780 -35.062 1.00 47.66 313 LEU A O 1
ATOM 2515 N N . LEU A 1 314 ? 8.385 6.676 -34.477 1.00 46.22 314 LEU A N 1
ATOM 2516 C CA . LEU A 1 314 ? 9.778 6.716 -34.910 1.00 46.22 314 LEU A CA 1
ATOM 2517 C C . LEU A 1 314 ? 10.003 5.587 -35.912 1.00 46.22 314 LEU A C 1
ATOM 2519 O O . LEU A 1 314 ? 9.492 4.487 -35.727 1.00 46.22 314 LEU A O 1
ATOM 2523 N N . SER A 1 315 ? 10.732 5.895 -36.985 1.00 41.91 315 SER A N 1
ATOM 2524 C CA . SER A 1 315 ? 11.039 5.008 -38.110 1.00 41.91 315 SER A CA 1
ATOM 2525 C C . SER A 1 315 ? 11.251 3.542 -37.695 1.00 41.91 315 SER A C 1
ATOM 2527 O O . SER A 1 315 ? 11.905 3.298 -36.674 1.00 41.91 315 SER A O 1
ATOM 2529 N N . PRO A 1 316 ? 10.774 2.564 -38.492 1.00 41.47 316 PRO A N 1
ATOM 2530 C CA . PRO A 1 316 ? 10.951 1.144 -38.200 1.00 41.47 316 PRO A CA 1
ATOM 2531 C C . PRO A 1 316 ? 12.453 0.839 -38.087 1.00 41.47 316 PRO A C 1
ATOM 2533 O O . PRO A 1 316 ? 13.163 0.826 -39.089 1.00 41.47 316 PRO A O 1
ATOM 2536 N N . GLY A 1 317 ? 12.950 0.678 -36.853 1.00 48.22 317 GLY A N 1
ATOM 2537 C CA . GLY A 1 317 ? 14.360 0.386 -36.564 1.00 48.22 317 GLY A CA 1
ATOM 2538 C C . GLY A 1 317 ? 15.016 1.142 -35.397 1.00 48.22 317 GLY A C 1
ATOM 2539 O O . GLY A 1 317 ? 16.126 0.773 -35.033 1.00 48.22 317 GLY A O 1
ATOM 2540 N N . LEU A 1 318 ? 14.382 2.163 -34.795 1.00 51.34 318 LEU A N 1
ATOM 2541 C CA . LEU A 1 318 ? 15.039 3.024 -33.781 1.00 51.34 318 LEU A CA 1
ATOM 2542 C C . LEU A 1 318 ? 14.351 3.111 -32.408 1.00 51.34 318 LEU A C 1
ATOM 2544 O O . LEU A 1 318 ? 14.920 3.691 -31.485 1.00 51.34 318 LEU A O 1
ATOM 2548 N N . SER A 1 319 ? 13.154 2.553 -32.233 1.00 58.31 319 SER A N 1
ATOM 2549 C CA . SER A 1 319 ? 12.448 2.624 -30.953 1.00 58.31 319 SER A CA 1
ATOM 2550 C C . SER A 1 319 ? 12.851 1.474 -30.031 1.00 58.31 319 SER A C 1
ATOM 2552 O O . SER A 1 319 ? 12.342 0.357 -30.149 1.00 58.31 319 SER A O 1
ATOM 2554 N N . THR A 1 320 ? 13.767 1.734 -29.103 1.00 69.75 320 THR A N 1
ATOM 2555 C CA . THR A 1 320 ? 14.013 0.818 -27.988 1.00 69.75 320 THR A CA 1
ATOM 2556 C C . THR A 1 320 ? 12.831 0.868 -27.014 1.00 69.75 320 THR A C 1
ATOM 2558 O O . THR A 1 320 ? 12.349 1.962 -26.707 1.00 69.75 320 THR A O 1
ATOM 2561 N N . PRO A 1 321 ? 12.347 -0.286 -26.513 1.00 81.75 321 PRO A N 1
ATOM 2562 C CA . PRO A 1 321 ? 11.285 -0.303 -25.514 1.00 81.75 321 PRO A CA 1
ATOM 2563 C C . PRO A 1 321 ? 11.660 0.538 -24.282 1.00 81.75 321 PRO A C 1
ATOM 2565 O O . PRO A 1 321 ? 12.843 0.597 -23.915 1.00 81.75 321 PRO A O 1
ATOM 2568 N N . PRO A 1 322 ? 10.690 1.163 -23.594 1.00 88.06 322 PRO A N 1
ATOM 2569 C CA . PRO A 1 322 ? 10.956 1.915 -22.374 1.00 88.06 322 PRO A CA 1
ATOM 2570 C C . PRO A 1 322 ? 11.753 1.095 -21.352 1.00 88.06 322 PRO A C 1
ATOM 2572 O O . PRO A 1 322 ? 11.439 -0.059 -21.075 1.00 88.06 322 PRO A O 1
ATOM 2575 N N . GLY A 1 323 ? 12.812 1.688 -20.798 1.00 88.06 323 GLY A N 1
ATOM 2576 C CA . GLY A 1 323 ? 13.690 1.029 -19.826 1.00 88.06 323 GLY A CA 1
ATOM 2577 C C . GLY A 1 323 ? 14.728 0.068 -20.421 1.00 88.06 323 GLY A C 1
ATOM 2578 O O . GLY A 1 323 ? 15.669 -0.289 -19.721 1.00 88.06 323 GLY A O 1
ATOM 2579 N N . PHE A 1 324 ? 14.650 -0.297 -21.705 1.00 88.19 324 PHE A N 1
ATOM 2580 C CA . PHE A 1 324 ? 15.570 -1.263 -22.326 1.00 88.19 324 PHE A CA 1
ATOM 2581 C C . PHE A 1 324 ? 17.042 -0.816 -22.303 1.00 88.19 324 PHE A C 1
ATOM 2583 O O . PHE A 1 324 ? 17.939 -1.653 -22.291 1.00 88.19 324 PHE A O 1
ATOM 2590 N N . GLY A 1 325 ? 17.310 0.492 -22.209 1.00 89.06 325 GLY A N 1
ATOM 2591 C CA . GLY A 1 325 ? 18.668 1.022 -22.040 1.00 89.06 325 GLY A CA 1
ATOM 2592 C C . GLY A 1 325 ? 19.410 0.465 -20.816 1.00 89.06 325 GLY A C 1
ATOM 2593 O O . GLY A 1 325 ? 20.633 0.374 -20.842 1.00 89.06 325 GLY A O 1
ATOM 2594 N N . PHE A 1 326 ? 18.697 0.007 -19.781 1.00 93.88 326 PHE A N 1
ATOM 2595 C CA . PHE A 1 326 ? 19.306 -0.629 -18.608 1.00 93.88 326 PHE A CA 1
ATOM 2596 C C . PHE A 1 326 ? 19.893 -2.018 -18.884 1.00 93.88 326 PHE A C 1
ATOM 2598 O O . PHE A 1 326 ? 20.639 -2.523 -18.051 1.00 93.88 326 PHE A O 1
ATOM 2605 N N . GLN A 1 327 ? 19.652 -2.613 -20.059 1.00 92.19 327 GLN A N 1
ATOM 2606 C CA . GLN A 1 327 ? 20.361 -3.827 -20.474 1.00 92.19 327 GLN A CA 1
ATOM 2607 C C . GLN A 1 327 ? 21.871 -3.625 -20.595 1.00 92.19 327 GLN A C 1
ATOM 2609 O O . GLN A 1 327 ? 22.614 -4.593 -20.487 1.00 92.19 327 GLN A O 1
ATOM 2614 N N . VAL A 1 328 ? 22.338 -2.380 -20.759 1.00 93.25 328 VAL A N 1
ATOM 2615 C CA . VAL A 1 328 ? 23.773 -2.062 -20.756 1.00 93.25 328 VAL A CA 1
ATOM 2616 C C . VAL A 1 328 ? 24.479 -2.567 -19.490 1.00 93.25 328 VAL A C 1
ATOM 2618 O O . VAL A 1 328 ? 25.653 -2.916 -19.553 1.00 93.25 328 VAL A O 1
ATOM 2621 N N . LEU A 1 329 ? 23.763 -2.672 -18.361 1.00 93.19 329 LEU A N 1
ATOM 2622 C CA . LEU A 1 329 ? 24.296 -3.163 -17.088 1.00 93.19 329 LEU A CA 1
ATOM 2623 C C . LEU A 1 329 ? 24.753 -4.628 -17.157 1.00 93.19 329 LEU A C 1
ATOM 2625 O O . LEU A 1 329 ? 25.698 -5.001 -16.470 1.00 93.19 329 LEU A O 1
ATOM 2629 N N . SER A 1 330 ? 24.149 -5.440 -18.022 1.00 91.56 330 SER A N 1
ATOM 2630 C CA . SER A 1 330 ? 24.561 -6.833 -18.232 1.00 9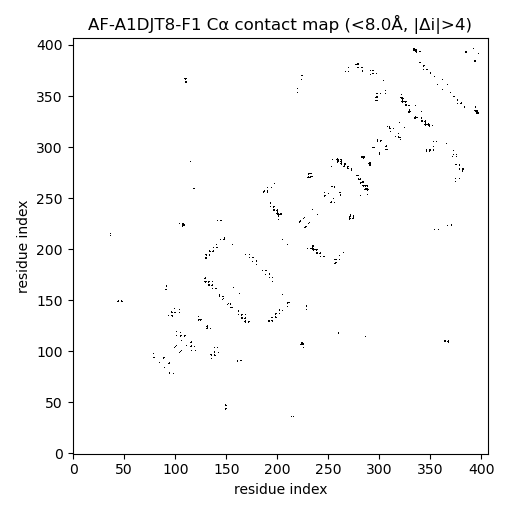1.56 330 SER A CA 1
ATOM 2631 C C . SER A 1 330 ? 25.840 -6.945 -19.079 1.00 91.56 330 SER A C 1
ATOM 2633 O O . SER A 1 330 ? 26.418 -8.020 -19.181 1.00 91.56 330 SER A O 1
ATOM 2635 N N . PHE A 1 331 ? 26.292 -5.843 -19.691 1.00 91.00 331 PHE A N 1
ATOM 2636 C CA . PHE A 1 331 ? 27.481 -5.793 -20.552 1.00 91.00 331 PHE A CA 1
ATOM 2637 C C . PHE A 1 331 ? 28.664 -5.037 -19.928 1.00 91.00 331 PHE A C 1
ATOM 2639 O O . PHE A 1 331 ? 29.730 -4.976 -20.542 1.00 91.00 331 PHE A O 1
ATOM 2646 N N . ILE A 1 332 ? 28.505 -4.446 -18.737 1.00 91.75 332 ILE A N 1
ATOM 2647 C CA . ILE A 1 332 ? 29.639 -3.858 -18.005 1.00 91.75 332 ILE A CA 1
ATOM 2648 C C . ILE A 1 332 ? 30.495 -4.966 -17.371 1.00 91.75 332 ILE A C 1
ATOM 2650 O O . ILE A 1 332 ? 30.054 -6.106 -17.264 1.00 91.75 332 ILE A O 1
ATOM 2654 N N . TRP A 1 333 ? 31.726 -4.650 -16.958 1.00 88.38 333 TRP A N 1
ATOM 2655 C CA . TRP A 1 333 ? 32.615 -5.616 -16.307 1.00 88.38 333 TRP A CA 1
ATOM 2656 C C . TRP A 1 333 ? 32.931 -5.208 -14.859 1.00 88.38 333 TRP A C 1
ATOM 2658 O O . TRP A 1 333 ? 33.477 -4.118 -14.661 1.00 88.38 333 TRP A O 1
ATOM 2668 N N . PRO A 1 334 ? 32.666 -6.070 -13.859 1.00 91.12 334 PRO A N 1
ATOM 2669 C CA . PRO A 1 334 ? 31.941 -7.345 -13.962 1.00 91.12 334 PRO A CA 1
ATOM 2670 C C . PRO A 1 334 ? 30.441 -7.147 -14.296 1.00 91.12 334 PRO A C 1
ATOM 2672 O O . PRO A 1 334 ? 29.888 -6.104 -13.935 1.00 91.12 334 PRO A O 1
ATOM 2675 N N . PRO A 1 335 ? 29.774 -8.108 -14.973 1.00 94.25 335 PRO A N 1
ATOM 2676 C CA . PRO A 1 335 ? 28.366 -7.971 -15.355 1.00 94.25 335 PRO A CA 1
ATOM 2677 C C . PRO A 1 335 ? 27.460 -7.816 -14.141 1.00 94.25 335 PRO A C 1
ATOM 2679 O O . PRO A 1 335 ? 27.594 -8.553 -13.164 1.00 94.25 335 PRO A O 1
ATOM 2682 N N . VAL A 1 336 ? 26.520 -6.873 -14.196 1.00 94.50 336 VAL A N 1
ATOM 2683 C CA . VAL A 1 336 ? 25.467 -6.765 -13.180 1.00 94.50 336 VAL A CA 1
ATOM 2684 C C . VAL A 1 336 ? 24.454 -7.875 -13.417 1.00 94.50 336 VAL A C 1
ATOM 2686 O O . VAL A 1 336 ? 24.069 -8.128 -14.559 1.00 94.50 336 VAL A O 1
ATOM 2689 N N . LYS A 1 337 ? 23.984 -8.507 -12.340 1.00 94.31 337 LYS A N 1
ATOM 2690 C CA . LYS A 1 337 ? 22.981 -9.566 -12.437 1.00 94.31 337 LYS A CA 1
ATOM 2691 C C . LYS A 1 337 ? 21.713 -9.098 -13.147 1.00 94.31 337 LYS A C 1
ATOM 2693 O O . LYS A 1 337 ? 21.206 -7.989 -12.938 1.00 94.31 337 LYS A O 1
ATOM 2698 N N . GLN A 1 338 ? 21.163 -9.995 -13.959 1.00 93.94 338 GLN A N 1
ATOM 2699 C CA . GLN A 1 338 ? 20.006 -9.704 -14.801 1.00 93.94 338 GLN A CA 1
ATOM 2700 C C . GLN A 1 338 ? 18.745 -9.317 -14.009 1.00 93.94 338 GLN A C 1
ATOM 2702 O O . GLN A 1 338 ? 17.920 -8.549 -14.505 1.00 93.94 338 GLN A O 1
ATOM 2707 N N . ASP A 1 339 ? 18.572 -9.829 -12.790 1.00 93.81 339 ASP A N 1
ATOM 2708 C CA . ASP A 1 339 ? 17.445 -9.491 -11.917 1.00 93.81 339 ASP A CA 1
ATOM 2709 C C . ASP A 1 339 ? 17.473 -8.020 -11.477 1.00 93.81 339 ASP A C 1
ATOM 2711 O O . ASP A 1 339 ? 16.423 -7.376 -11.465 1.00 93.81 339 ASP A O 1
ATOM 2715 N N . ILE A 1 340 ? 18.658 -7.454 -11.228 1.00 95.06 340 ILE A N 1
ATOM 2716 C CA . ILE A 1 340 ? 18.848 -6.027 -10.940 1.00 95.06 340 ILE A CA 1
ATOM 2717 C C . ILE A 1 340 ? 18.491 -5.185 -12.168 1.00 95.06 340 ILE A C 1
ATOM 2719 O O . ILE A 1 340 ? 17.672 -4.266 -12.074 1.00 95.06 340 ILE A O 1
ATOM 2723 N N . ALA A 1 341 ? 19.044 -5.520 -13.339 1.00 95.25 341 ALA A N 1
ATOM 2724 C CA . ALA A 1 341 ? 18.738 -4.816 -14.586 1.00 95.25 341 ALA A CA 1
ATOM 2725 C C . ALA A 1 341 ? 17.231 -4.861 -14.912 1.00 95.25 341 ALA A C 1
ATOM 2727 O O . ALA A 1 341 ? 16.639 -3.848 -15.294 1.00 95.25 341 ALA A O 1
ATOM 2728 N N . ALA A 1 342 ? 16.580 -6.008 -14.690 1.00 95.50 342 ALA A N 1
ATOM 2729 C CA . ALA A 1 342 ? 15.149 -6.186 -14.916 1.00 95.50 342 ALA A CA 1
ATOM 2730 C C . ALA A 1 342 ? 14.283 -5.248 -14.062 1.00 95.50 342 ALA A C 1
ATOM 2732 O O . ALA A 1 342 ? 13.248 -4.781 -14.539 1.00 95.50 342 ALA A O 1
ATOM 2733 N N . VAL A 1 343 ? 14.686 -4.927 -12.828 1.00 96.75 343 VAL A N 1
ATOM 2734 C CA . VAL A 1 343 ? 13.952 -3.963 -11.990 1.00 96.75 343 VAL A CA 1
ATOM 2735 C C . VAL A 1 343 ? 13.914 -2.582 -12.640 1.00 96.75 343 VAL A C 1
ATOM 2737 O O . VAL A 1 343 ? 12.841 -1.980 -12.724 1.00 96.75 343 VAL A O 1
ATOM 2740 N N . PHE A 1 344 ? 15.046 -2.102 -13.158 1.00 96.50 344 PHE A N 1
ATOM 2741 C CA . PHE A 1 344 ? 15.116 -0.803 -13.829 1.00 96.50 344 PHE A CA 1
ATOM 2742 C C . PHE A 1 344 ? 14.394 -0.792 -15.182 1.00 96.50 344 PHE A C 1
ATOM 2744 O O . PHE A 1 344 ? 13.727 0.192 -15.511 1.00 96.50 344 PHE A O 1
ATOM 2751 N N . ILE A 1 345 ? 14.448 -1.896 -15.937 1.00 95.38 345 ILE A N 1
ATOM 2752 C CA . ILE A 1 345 ? 13.654 -2.059 -17.165 1.00 95.38 345 ILE A CA 1
ATOM 2753 C C . ILE A 1 345 ? 12.161 -1.946 -16.835 1.00 95.38 345 ILE A C 1
ATOM 2755 O O . ILE A 1 345 ? 11.463 -1.121 -17.421 1.00 95.38 345 ILE A O 1
ATOM 2759 N N . HIS A 1 346 ? 11.672 -2.706 -15.849 1.00 96.56 346 HIS A N 1
ATOM 2760 C CA . HIS A 1 346 ? 10.265 -2.666 -15.443 1.00 96.56 346 HIS A CA 1
ATOM 2761 C C . HIS A 1 346 ? 9.843 -1.294 -14.909 1.00 96.56 346 HIS A C 1
ATOM 2763 O O . HIS A 1 346 ? 8.714 -0.874 -15.150 1.00 96.56 346 HIS A O 1
ATOM 2769 N N . LEU A 1 347 ? 10.733 -0.572 -14.222 1.00 96.62 347 LEU A N 1
ATOM 2770 C CA . LEU A 1 347 ? 10.475 0.805 -13.802 1.00 96.62 347 LEU A CA 1
ATOM 2771 C C . LEU A 1 347 ? 10.274 1.735 -15.010 1.00 96.62 347 LEU A C 1
ATOM 2773 O O . LEU A 1 347 ? 9.344 2.544 -15.014 1.00 96.62 347 LEU A O 1
ATOM 2777 N N . GLY A 1 348 ? 11.099 1.588 -16.051 1.00 94.94 348 GLY A N 1
ATOM 2778 C CA . GLY A 1 348 ? 10.945 2.311 -17.315 1.00 94.94 348 GLY A CA 1
ATOM 2779 C C . GLY A 1 348 ? 9.633 1.984 -18.032 1.00 94.94 348 GLY A C 1
ATOM 2780 O O . GLY A 1 348 ? 8.911 2.897 -18.434 1.00 94.94 348 GLY A O 1
ATOM 2781 N N . GLU A 1 349 ? 9.279 0.700 -18.130 1.00 94.62 349 GLU A N 1
ATOM 2782 C CA . GLU A 1 349 ? 8.000 0.260 -18.703 1.00 94.62 349 GLU A CA 1
ATOM 2783 C C . GLU A 1 349 ? 6.799 0.811 -17.925 1.00 94.62 349 GLU A C 1
ATOM 2785 O O . GLU A 1 349 ? 5.861 1.334 -18.525 1.00 94.62 349 GLU A O 1
ATOM 2790 N N . TYR A 1 350 ? 6.826 0.747 -16.591 1.00 96.31 350 TYR A N 1
ATOM 279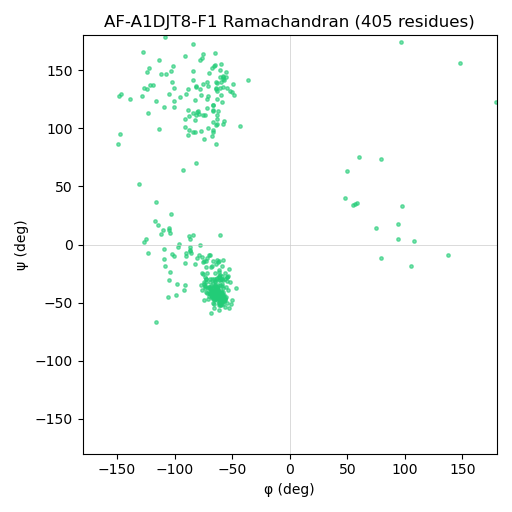1 C CA . TYR A 1 350 ? 5.749 1.278 -15.756 1.00 96.31 350 TYR A CA 1
ATOM 2792 C C . TYR A 1 350 ? 5.596 2.792 -15.911 1.00 96.31 350 TYR A C 1
ATOM 2794 O O . TYR A 1 350 ? 4.474 3.286 -15.999 1.00 96.31 350 TYR A O 1
ATOM 2802 N N . SER A 1 351 ? 6.704 3.530 -16.014 1.00 93.94 351 SER A N 1
ATOM 2803 C CA . SER A 1 351 ? 6.674 4.970 -16.289 1.00 93.94 351 SER A CA 1
ATOM 2804 C C . SER A 1 351 ? 5.953 5.284 -17.608 1.00 93.94 351 SER A C 1
ATOM 2806 O O . SER A 1 351 ? 5.077 6.150 -17.647 1.00 93.94 351 SER A O 1
ATOM 2808 N N . ALA A 1 352 ? 6.239 4.527 -18.674 1.00 92.38 352 ALA A N 1
ATOM 2809 C CA . ALA A 1 352 ? 5.562 4.682 -19.964 1.00 92.38 352 ALA A CA 1
ATOM 2810 C C . ALA A 1 352 ? 4.064 4.331 -19.895 1.00 92.38 352 ALA A C 1
ATOM 2812 O O . ALA A 1 352 ? 3.231 5.059 -20.438 1.00 92.38 352 ALA A O 1
ATOM 2813 N N . VAL A 1 353 ? 3.704 3.271 -19.166 1.00 94.00 353 VAL A N 1
ATOM 2814 C CA . VAL A 1 353 ? 2.303 2.897 -18.908 1.00 94.00 353 VAL A CA 1
ATOM 2815 C C . VAL A 1 353 ? 1.559 4.013 -18.163 1.00 94.00 353 VAL A C 1
ATOM 2817 O O . VAL A 1 353 ? 0.465 4.411 -18.565 1.00 94.00 353 VAL A O 1
ATOM 2820 N N . VAL A 1 354 ? 2.148 4.565 -17.099 1.00 93.94 354 VAL A N 1
ATOM 2821 C CA . VAL A 1 354 ? 1.561 5.679 -16.338 1.00 93.94 354 VAL A CA 1
ATOM 2822 C C . VAL A 1 354 ? 1.387 6.914 -17.221 1.00 93.94 354 VAL A C 1
ATOM 2824 O O . VAL A 1 354 ? 0.339 7.562 -17.169 1.00 93.94 354 VAL A O 1
ATOM 2827 N N . GLN A 1 355 ? 2.372 7.227 -18.065 1.00 91.62 355 GLN A N 1
ATOM 2828 C CA . GLN A 1 355 ? 2.288 8.337 -19.013 1.00 91.62 355 GLN A CA 1
ATOM 2829 C C . GLN A 1 355 ? 1.142 8.143 -20.021 1.00 91.62 355 GLN A C 1
ATOM 2831 O O . GLN A 1 355 ? 0.412 9.094 -20.311 1.00 91.62 355 GLN A O 1
ATOM 2836 N N . HIS A 1 356 ? 0.935 6.922 -20.520 1.00 91.88 356 HIS A N 1
ATOM 2837 C CA . HIS A 1 356 ? -0.179 6.593 -21.412 1.00 91.88 356 HIS A CA 1
ATOM 2838 C C . HIS A 1 356 ? -1.541 6.835 -20.739 1.00 91.88 356 HIS A C 1
ATOM 2840 O O . HIS A 1 356 ? -2.385 7.553 -21.282 1.00 91.88 356 HIS A O 1
ATOM 2846 N N . TYR A 1 357 ? -1.739 6.314 -19.525 1.00 92.94 357 TYR A N 1
ATOM 2847 C CA . TYR A 1 357 ? -3.004 6.458 -18.791 1.00 92.94 357 TYR A CA 1
ATOM 2848 C C . TYR A 1 357 ? -3.193 7.820 -18.116 1.00 92.94 357 TYR A C 1
ATOM 2850 O O . TYR A 1 357 ? -4.288 8.139 -17.666 1.00 92.94 357 TYR A O 1
ATOM 2858 N N . THR A 1 358 ? -2.167 8.670 -18.089 1.00 90.44 358 THR A N 1
ATOM 2859 C CA . THR A 1 358 ? -2.347 10.090 -17.745 1.00 90.44 358 THR A CA 1
ATOM 2860 C C . THR A 1 358 ? -3.117 10.827 -18.846 1.00 90.44 358 THR A C 1
ATOM 2862 O O . THR A 1 358 ? -3.853 11.768 -18.561 1.00 90.44 358 THR A O 1
ATOM 2865 N N . ASN A 1 359 ? -2.982 10.381 -20.100 1.00 87.31 359 ASN A N 1
ATOM 2866 C CA . ASN A 1 359 ? -3.623 10.993 -21.268 1.00 87.31 359 ASN A CA 1
ATOM 2867 C C . ASN A 1 359 ? -4.860 10.223 -21.758 1.00 87.31 359 ASN A C 1
ATOM 2869 O O . ASN A 1 359 ? -5.589 10.712 -22.619 1.00 87.31 359 ASN A O 1
ATOM 2873 N N . THR A 1 360 ? -5.116 9.038 -21.200 1.00 87.81 360 THR A N 1
ATOM 2874 C CA . THR A 1 360 ? -6.182 8.128 -21.632 1.00 87.81 360 THR A CA 1
ATOM 2875 C C . THR A 1 360 ? -7.057 7.768 -20.442 1.00 87.81 360 THR A C 1
ATOM 2877 O O . THR A 1 360 ? -6.552 7.437 -19.372 1.00 87.81 360 THR A O 1
ATOM 2880 N N . LYS A 1 361 ? -8.384 7.798 -20.609 1.00 85.88 361 LYS A N 1
ATOM 2881 C CA . LYS A 1 361 ? -9.291 7.322 -19.557 1.00 85.88 361 LYS A CA 1
ATOM 2882 C C . LYS A 1 361 ? -9.067 5.827 -19.329 1.00 85.88 361 LYS A C 1
ATOM 2884 O O . LYS A 1 361 ? -9.030 5.059 -20.285 1.00 85.88 361 LYS A O 1
ATOM 2889 N N . CYS A 1 362 ? -8.970 5.419 -18.070 1.00 89.31 362 CYS A N 1
ATOM 2890 C CA . CYS A 1 362 ? -8.888 4.018 -17.677 1.00 89.31 362 CYS A CA 1
ATOM 2891 C C . CYS A 1 362 ? -10.005 3.671 -16.689 1.00 89.31 362 CYS A C 1
ATOM 2893 O O . CYS A 1 362 ? -10.468 4.532 -15.942 1.00 89.31 362 CYS A O 1
ATOM 2895 N N . GLY A 1 363 ? -10.473 2.423 -16.742 1.00 90.62 363 GLY A N 1
ATOM 2896 C CA . GLY A 1 363 ? -11.466 1.901 -15.804 1.00 90.62 363 GLY A CA 1
ATOM 2897 C C . GLY A 1 363 ? -10.837 1.402 -14.502 1.00 90.62 363 GLY A C 1
ATOM 2898 O O . GLY A 1 363 ? -9.618 1.269 -14.392 1.00 90.62 363 GLY A O 1
ATOM 2899 N N . ASP A 1 364 ? -11.685 1.048 -13.541 1.00 89.44 364 ASP A N 1
ATOM 2900 C CA . ASP A 1 364 ? -11.286 0.664 -12.180 1.00 89.44 364 ASP A CA 1
ATOM 2901 C C . ASP A 1 364 ? -10.321 -0.527 -12.128 1.00 89.44 364 ASP A C 1
ATOM 2903 O O . ASP A 1 364 ? -9.362 -0.519 -11.359 1.00 89.44 364 ASP A O 1
ATOM 2907 N N . VAL A 1 365 ? -10.507 -1.517 -13.008 1.00 90.81 365 VAL A N 1
ATOM 2908 C CA . VAL A 1 365 ? -9.606 -2.680 -13.124 1.00 90.81 365 VAL A CA 1
ATOM 2909 C C . VAL A 1 365 ? -8.180 -2.251 -13.476 1.00 90.81 365 VAL A C 1
ATOM 2911 O O . VAL A 1 365 ? -7.214 -2.771 -12.922 1.00 90.81 365 VAL A O 1
ATOM 2914 N N . VAL A 1 366 ? -8.039 -1.283 -14.382 1.00 94.00 366 VAL A N 1
ATOM 2915 C CA . VAL A 1 366 ? -6.729 -0.768 -14.796 1.00 94.00 366 VAL A CA 1
ATOM 2916 C C . VAL A 1 366 ? -6.104 0.056 -13.674 1.00 94.00 366 VAL A C 1
ATOM 2918 O O . VAL A 1 366 ? -4.903 -0.056 -13.453 1.00 94.00 366 VAL A O 1
ATOM 2921 N N . LEU A 1 367 ? -6.897 0.834 -12.929 1.00 92.44 367 LEU A N 1
ATOM 2922 C CA . LEU A 1 367 ? -6.416 1.568 -11.753 1.00 92.44 367 LEU A CA 1
ATOM 2923 C C . LEU A 1 367 ? -5.877 0.620 -10.675 1.00 92.44 367 LEU A C 1
ATOM 2925 O O . LEU A 1 367 ? -4.781 0.840 -10.158 1.00 92.44 367 LEU A O 1
ATOM 2929 N N . ASP A 1 368 ? -6.594 -0.463 -10.379 1.00 91.62 368 ASP A N 1
ATOM 2930 C CA . ASP A 1 368 ? -6.123 -1.488 -9.446 1.00 91.62 368 ASP A CA 1
ATOM 2931 C C . ASP A 1 368 ? -4.818 -2.137 -9.916 1.00 91.62 368 ASP A C 1
ATOM 2933 O O . ASP A 1 368 ? -3.876 -2.294 -9.132 1.00 91.62 368 ASP A O 1
ATOM 2937 N N . LEU A 1 369 ? -4.731 -2.445 -11.212 1.00 94.81 369 LEU A N 1
ATOM 2938 C CA . LEU A 1 369 ? -3.542 -3.036 -11.813 1.00 94.81 369 LEU A CA 1
ATOM 2939 C C . LEU A 1 369 ? -2.345 -2.075 -11.813 1.00 94.81 369 LEU A C 1
ATOM 2941 O O . LEU A 1 369 ? -1.218 -2.506 -11.566 1.00 94.81 369 LEU A O 1
ATOM 2945 N N . LEU A 1 370 ? -2.576 -0.776 -12.038 1.00 95.75 370 LEU A N 1
ATOM 2946 C CA . LEU A 1 370 ? -1.564 0.276 -11.890 1.00 95.75 370 LEU A CA 1
ATOM 2947 C C . LEU A 1 370 ? -1.018 0.292 -10.461 1.00 95.75 370 LEU A C 1
ATOM 2949 O O . LEU A 1 370 ? 0.198 0.309 -10.275 1.00 95.75 370 LEU A O 1
ATOM 2953 N N . GLY A 1 371 ? -1.897 0.221 -9.459 1.00 94.88 371 GLY A N 1
ATOM 2954 C CA . GLY A 1 371 ? -1.507 0.186 -8.051 1.00 94.88 371 GLY A CA 1
ATOM 2955 C C . GLY A 1 371 ? -0.651 -1.035 -7.715 1.00 94.88 371 GLY A C 1
ATOM 2956 O O . GLY A 1 371 ? 0.405 -0.905 -7.098 1.00 94.88 371 GLY A O 1
ATOM 2957 N N . ASP A 1 372 ? -1.059 -2.221 -8.164 1.00 95.56 372 ASP A N 1
ATOM 2958 C CA . ASP A 1 372 ? -0.319 -3.460 -7.905 1.00 95.56 372 ASP A CA 1
ATOM 2959 C C . ASP A 1 372 ? 1.017 -3.524 -8.643 1.00 95.56 372 ASP A C 1
ATOM 2961 O O . ASP A 1 372 ? 2.034 -3.897 -8.053 1.00 95.56 372 ASP A O 1
ATOM 2965 N N . SER A 1 373 ? 1.040 -3.101 -9.908 1.00 97.31 373 SER A N 1
ATOM 2966 C CA . SER A 1 373 ? 2.266 -3.012 -10.699 1.00 97.31 373 SER A CA 1
ATOM 2967 C C . SER A 1 373 ? 3.268 -2.054 -10.048 1.00 97.31 373 SER A C 1
ATOM 2969 O O . SER A 1 373 ? 4.417 -2.441 -9.816 1.00 97.31 373 SER A O 1
ATOM 2971 N N . ARG A 1 374 ? 2.813 -0.858 -9.637 1.00 96.38 374 ARG A N 1
ATOM 2972 C CA . ARG A 1 374 ? 3.614 0.121 -8.885 1.00 96.38 374 ARG A CA 1
ATOM 2973 C C . ARG A 1 374 ? 4.240 -0.507 -7.652 1.00 96.38 374 ARG A C 1
ATOM 2975 O O . ARG A 1 374 ? 5.452 -0.437 -7.477 1.00 96.38 374 ARG A O 1
ATOM 2982 N N . ASN A 1 375 ? 3.415 -1.113 -6.798 1.00 96.31 375 ASN A N 1
ATOM 2983 C CA . ASN A 1 375 ? 3.870 -1.637 -5.517 1.00 96.31 375 ASN A CA 1
ATOM 2984 C C . ASN A 1 375 ? 4.883 -2.765 -5.700 1.00 96.31 375 ASN A C 1
ATOM 2986 O O . ASN A 1 375 ? 5.882 -2.799 -4.990 1.00 96.31 375 ASN A O 1
ATOM 2990 N N . LEU A 1 376 ? 4.664 -3.660 -6.668 1.00 97.81 376 LEU A N 1
ATOM 2991 C CA . LEU A 1 376 ? 5.591 -4.753 -6.945 1.00 97.81 376 LEU A CA 1
ATOM 2992 C C . LEU A 1 376 ? 6.952 -4.246 -7.437 1.00 97.81 376 LEU A C 1
ATOM 2994 O O . LEU A 1 376 ? 7.988 -4.735 -6.990 1.00 97.81 376 LEU A O 1
ATOM 2998 N N . ILE A 1 377 ? 6.965 -3.269 -8.346 1.00 97.31 377 ILE A N 1
ATOM 2999 C CA . ILE A 1 377 ? 8.206 -2.683 -8.874 1.00 97.31 377 ILE A CA 1
ATOM 3000 C C . ILE A 1 377 ? 8.952 -1.947 -7.772 1.00 97.31 377 ILE A C 1
ATOM 3002 O O . ILE A 1 377 ? 10.148 -2.153 -7.594 1.00 97.31 377 ILE A O 1
ATOM 3006 N N . HIS A 1 378 ? 8.238 -1.129 -7.009 1.00 96.25 378 HIS A N 1
ATOM 3007 C CA . HIS A 1 378 ? 8.788 -0.384 -5.889 1.00 96.25 378 HIS A CA 1
ATOM 3008 C C . HIS A 1 378 ? 9.355 -1.305 -4.808 1.00 96.25 378 HIS A C 1
ATOM 3010 O O . HIS A 1 378 ? 10.473 -1.096 -4.349 1.00 96.25 378 HIS A O 1
ATOM 3016 N N . HIS A 1 379 ? 8.634 -2.367 -4.455 1.00 97.94 379 HIS A N 1
ATOM 3017 C CA . HIS A 1 379 ? 9.135 -3.380 -3.537 1.00 97.94 379 HIS A CA 1
ATOM 3018 C C . HIS A 1 379 ? 10.432 -4.006 -4.059 1.00 97.94 379 HIS A C 1
ATOM 3020 O O . HIS A 1 379 ? 11.403 -4.109 -3.314 1.00 97.94 379 HIS A O 1
ATOM 3026 N N . ARG A 1 380 ? 10.479 -4.414 -5.336 1.00 97.19 380 ARG A N 1
ATOM 3027 C CA . ARG A 1 380 ? 11.690 -4.988 -5.948 1.00 97.19 380 ARG A CA 1
ATOM 3028 C C . ARG A 1 380 ? 12.857 -4.002 -5.953 1.00 97.19 380 ARG A C 1
ATOM 3030 O O . ARG A 1 380 ? 13.958 -4.399 -5.601 1.00 97.19 380 ARG A O 1
ATOM 3037 N N . LEU A 1 381 ? 12.603 -2.736 -6.283 1.00 96.50 381 LEU A N 1
ATOM 3038 C CA . LEU A 1 381 ? 13.599 -1.663 -6.266 1.00 96.50 381 LEU A CA 1
ATOM 3039 C C . LEU A 1 381 ? 14.213 -1.480 -4.879 1.00 96.50 381 LEU A C 1
ATOM 3041 O O . LEU A 1 381 ? 15.430 -1.449 -4.753 1.00 96.50 381 LEU A O 1
ATOM 3045 N N . PHE A 1 382 ? 13.387 -1.427 -3.837 1.00 95.50 382 PHE A N 1
ATOM 3046 C CA . PHE A 1 382 ? 13.881 -1.291 -2.468 1.00 95.50 382 PHE A CA 1
ATOM 3047 C C . PHE A 1 382 ? 14.477 -2.586 -1.913 1.00 95.50 382 PHE A C 1
ATOM 3049 O O . PHE A 1 382 ? 15.167 -2.545 -0.905 1.00 95.50 382 PHE A O 1
ATOM 3056 N N . SER A 1 383 ? 14.223 -3.731 -2.545 1.00 95.56 383 SER A N 1
ATOM 3057 C CA . SER A 1 383 ? 14.820 -5.014 -2.156 1.00 95.56 383 SER A CA 1
ATOM 3058 C C . SER A 1 383 ? 16.187 -5.255 -2.801 1.00 95.56 383 SER A C 1
ATOM 3060 O O . SER A 1 383 ? 16.826 -6.256 -2.478 1.00 95.56 383 SER A O 1
ATOM 3062 N N . LEU A 1 384 ? 16.637 -4.376 -3.707 1.00 95.12 384 LEU A N 1
ATOM 3063 C CA . LEU A 1 384 ? 17.950 -4.492 -4.336 1.00 95.12 384 LEU A CA 1
ATOM 3064 C C . LEU A 1 384 ? 19.081 -4.457 -3.288 1.00 95.12 384 LEU A C 1
ATOM 3066 O O . LEU A 1 384 ? 18.902 -3.917 -2.190 1.00 95.12 384 LEU A O 1
ATOM 3070 N N . PRO A 1 385 ? 20.255 -5.035 -3.599 1.00 93.50 385 PRO A N 1
ATOM 3071 C CA . PRO A 1 385 ? 21.440 -4.874 -2.765 1.00 93.50 385 PRO A CA 1
ATOM 3072 C C . PRO A 1 385 ? 21.771 -3.391 -2.555 1.00 93.50 385 PRO A C 1
ATOM 3074 O O . PRO A 1 385 ? 21.590 -2.573 -3.455 1.00 93.50 385 PRO A O 1
ATOM 3077 N N . ASP A 1 386 ? 22.249 -3.069 -1.359 1.00 87.50 386 ASP A N 1
ATOM 3078 C CA . ASP A 1 386 ? 22.729 -1.738 -0.983 1.00 87.50 386 ASP A CA 1
ATOM 3079 C C . ASP A 1 386 ? 24.261 -1.764 -0.854 1.00 87.50 386 ASP A C 1
ATOM 3081 O O . ASP A 1 386 ? 24.896 -2.809 -1.028 1.00 87.50 386 ASP A O 1
ATOM 3085 N N . GLU A 1 387 ? 24.863 -0.619 -0.548 1.00 83.06 387 GLU A N 1
ATOM 3086 C CA . GLU A 1 387 ? 26.310 -0.456 -0.403 1.00 83.06 387 GLU A CA 1
ATOM 3087 C C . GLU A 1 387 ? 26.936 -1.295 0.722 1.00 83.06 387 GLU A C 1
ATOM 3089 O O . GLU A 1 387 ? 28.155 -1.453 0.754 1.00 83.06 387 GLU A O 1
ATOM 3094 N N . SER A 1 388 ? 26.126 -1.836 1.639 1.00 85.44 388 SER A N 1
ATOM 3095 C CA . SER A 1 388 ? 26.593 -2.703 2.725 1.00 85.44 388 SER A CA 1
ATOM 3096 C C . SER A 1 388 ? 26.613 -4.191 2.347 1.00 85.44 388 SER A C 1
ATOM 3098 O O . SER A 1 388 ? 27.155 -5.011 3.089 1.00 85.44 388 SER A O 1
ATOM 3100 N N . GLY A 1 389 ? 26.029 -4.555 1.200 1.00 83.00 389 GLY A N 1
ATOM 3101 C CA . GLY A 1 389 ? 25.951 -5.930 0.714 1.00 83.00 389 GLY A CA 1
ATOM 3102 C C . GLY A 1 389 ? 27.247 -6.447 0.080 1.00 83.00 389 GLY A C 1
ATOM 3103 O O . GLY A 1 389 ? 28.090 -5.691 -0.394 1.00 83.00 389 GLY A O 1
ATOM 3104 N N . LEU A 1 390 ? 27.388 -7.776 0.018 1.00 88.00 390 LEU A N 1
ATOM 3105 C CA . LEU A 1 390 ? 28.488 -8.422 -0.704 1.00 88.00 390 LEU A CA 1
ATOM 3106 C C . LEU A 1 390 ? 28.400 -8.121 -2.208 1.00 88.00 390 LEU A C 1
ATOM 3108 O O . LEU A 1 390 ? 27.320 -8.203 -2.795 1.00 88.00 390 LEU A O 1
ATOM 3112 N N . CYS A 1 391 ? 29.543 -7.874 -2.856 1.00 87.19 391 CYS A N 1
ATOM 3113 C CA . CYS A 1 391 ? 29.620 -7.633 -4.304 1.00 87.19 391 CYS A CA 1
ATOM 3114 C C . CYS A 1 391 ? 28.989 -8.760 -5.137 1.00 87.19 391 CYS A C 1
ATOM 3116 O O . CYS A 1 391 ? 28.415 -8.499 -6.191 1.00 87.19 391 CYS A O 1
ATOM 3118 N N . GLU A 1 392 ? 29.037 -10.002 -4.647 1.00 89.88 392 GLU A N 1
ATOM 3119 C CA . GLU A 1 392 ? 28.436 -11.174 -5.299 1.00 89.88 392 GLU A CA 1
ATOM 3120 C C . GLU A 1 392 ? 26.910 -11.094 -5.389 1.00 89.88 392 GLU A C 1
ATOM 3122 O O . GLU A 1 392 ? 26.295 -11.841 -6.143 1.00 89.88 392 GLU A O 1
ATOM 3127 N N . LEU A 1 393 ? 26.268 -10.216 -4.611 1.00 90.62 393 LEU A N 1
ATOM 3128 C CA . LEU A 1 393 ? 24.836 -9.946 -4.721 1.00 90.62 393 LEU A CA 1
ATOM 3129 C C . LEU A 1 393 ? 24.519 -9.060 -5.928 1.00 90.62 393 LEU A C 1
ATOM 3131 O O . LEU A 1 393 ? 23.405 -9.141 -6.434 1.00 90.62 393 LEU A O 1
ATOM 3135 N N . ILE A 1 394 ? 25.485 -8.260 -6.389 1.00 91.44 394 ILE A N 1
ATOM 3136 C CA . ILE A 1 394 ? 25.330 -7.286 -7.477 1.00 91.44 394 ILE A CA 1
ATOM 3137 C C . ILE A 1 394 ? 25.857 -7.840 -8.797 1.00 91.44 394 ILE A C 1
ATOM 3139 O O . ILE A 1 394 ? 25.211 -7.684 -9.833 1.00 91.44 394 ILE A O 1
ATOM 3143 N N . PHE A 1 395 ? 27.020 -8.485 -8.757 1.00 92.81 395 PHE A N 1
ATOM 3144 C CA . PHE A 1 395 ? 27.747 -8.897 -9.947 1.00 92.81 395 PHE A CA 1
ATOM 3145 C C . PHE A 1 395 ? 27.693 -10.407 -10.175 1.00 92.81 395 PHE A C 1
ATOM 3147 O O . PHE A 1 395 ? 27.696 -11.202 -9.233 1.00 92.81 395 PHE A O 1
ATOM 3154 N N . GLU A 1 396 ? 27.685 -10.803 -11.442 1.00 87.88 396 GLU A N 1
ATOM 3155 C CA . GLU A 1 396 ? 27.964 -12.171 -11.864 1.00 87.88 396 GLU A CA 1
ATOM 3156 C C . GLU A 1 396 ? 29.480 -12.389 -11.806 1.00 87.88 396 GLU A C 1
ATOM 3158 O O . GLU A 1 396 ? 30.228 -11.969 -12.690 1.00 87.88 396 GLU A O 1
ATOM 3163 N N . LEU A 1 397 ? 29.959 -12.993 -10.714 1.00 78.06 397 LEU A N 1
ATOM 3164 C CA . LEU A 1 397 ? 31.380 -13.292 -10.556 1.00 78.06 397 LEU A CA 1
ATOM 3165 C C . LEU A 1 397 ? 31.752 -14.588 -11.299 1.00 78.06 397 LEU A C 1
ATOM 3167 O O . LEU A 1 397 ? 31.047 -15.593 -11.166 1.00 78.06 397 LEU A O 1
ATOM 3171 N N . PRO A 1 398 ? 32.876 -14.615 -12.040 1.00 67.69 398 PRO A N 1
ATOM 3172 C CA . PRO A 1 398 ? 33.399 -15.847 -12.621 1.00 67.69 398 PRO A CA 1
ATOM 3173 C C . PRO A 1 398 ? 33.715 -16.876 -11.526 1.00 67.69 398 PRO A C 1
ATOM 3175 O O . PRO A 1 398 ? 34.289 -16.531 -10.495 1.00 67.69 398 PRO A O 1
ATOM 3178 N N . HIS A 1 399 ? 33.417 -18.156 -11.771 1.00 57.09 399 HIS A N 1
ATOM 3179 C CA . HIS A 1 399 ? 33.633 -19.281 -10.840 1.00 57.09 399 HIS A CA 1
ATOM 3180 C C . HIS A 1 399 ? 35.099 -19.541 -10.410 1.00 57.09 399 HIS A C 1
ATOM 3182 O O . HIS A 1 399 ? 35.375 -20.541 -9.755 1.00 57.09 399 HIS A O 1
ATOM 3188 N N . SER A 1 400 ? 36.054 -18.675 -10.749 1.00 52.00 400 SER A N 1
ATOM 3189 C CA . SER A 1 400 ? 37.494 -18.882 -10.553 1.00 52.00 400 SER A CA 1
ATOM 3190 C C . SER A 1 400 ? 38.148 -18.001 -9.477 1.00 52.00 400 SER A C 1
ATOM 3192 O O . SER A 1 400 ? 39.372 -17.977 -9.389 1.00 52.00 400 SER A O 1
ATOM 3194 N N . GLN A 1 401 ? 37.384 -17.309 -8.625 1.00 49.44 401 GLN A N 1
ATOM 3195 C CA . GLN A 1 401 ? 37.943 -16.523 -7.510 1.00 49.44 401 GLN A CA 1
ATOM 3196 C C . GLN A 1 401 ? 37.257 -16.796 -6.163 1.00 49.44 401 GLN A C 1
ATOM 3198 O O . GLN A 1 401 ? 36.873 -15.876 -5.450 1.00 49.44 401 GLN A O 1
ATOM 3203 N N . CYS A 1 402 ? 37.154 -18.071 -5.783 1.00 35.41 402 CYS A N 1
ATOM 3204 C CA . CYS A 1 402 ? 37.000 -18.454 -4.379 1.00 35.41 402 CYS A CA 1
ATOM 3205 C C . CYS A 1 402 ? 38.412 -18.676 -3.801 1.00 35.41 402 CYS A C 1
ATOM 3207 O O . CYS A 1 402 ? 39.056 -19.656 -4.180 1.00 35.41 402 CYS A O 1
ATOM 3209 N N . PRO A 1 403 ? 38.956 -17.797 -2.936 1.00 43.94 403 PRO A N 1
ATOM 3210 C CA . PRO A 1 403 ? 40.286 -17.979 -2.368 1.00 43.94 403 PRO A CA 1
ATOM 3211 C C . PRO A 1 403 ? 40.203 -18.947 -1.186 1.00 43.94 403 PRO A C 1
ATOM 3213 O O . PRO A 1 403 ? 40.322 -18.554 -0.034 1.00 43.94 403 PRO A O 1
ATOM 3216 N N . CYS A 1 404 ? 39.956 -20.221 -1.467 1.00 47.44 404 CYS A N 1
ATOM 3217 C CA . CYS A 1 404 ? 40.151 -21.327 -0.537 1.00 47.44 404 CYS A CA 1
ATOM 3218 C C . CYS A 1 404 ? 40.582 -22.534 -1.370 1.00 47.44 404 CYS A C 1
ATOM 3220 O O . CYS A 1 404 ? 39.920 -22.863 -2.344 1.00 47.44 404 CYS A O 1
ATOM 3222 N N . THR A 1 405 ? 41.674 -23.172 -0.950 1.00 43.91 405 THR A N 1
ATOM 3223 C CA . THR A 1 405 ? 42.354 -24.331 -1.557 1.00 43.91 405 THR A CA 1
ATOM 3224 C C . THR A 1 405 ? 43.265 -24.040 -2.757 1.00 43.91 405 THR A C 1
ATOM 3226 O O . THR A 1 405 ? 42.993 -24.429 -3.889 1.00 43.91 405 THR A O 1
ATOM 3229 N N . ALA A 1 406 ? 44.424 -23.444 -2.475 1.00 35.53 406 ALA A N 1
ATOM 3230 C CA . ALA A 1 406 ? 45.675 -23.870 -3.097 1.00 35.53 406 ALA A CA 1
ATOM 3231 C C . ALA A 1 406 ? 46.695 -24.098 -1.967 1.00 35.53 406 ALA A C 1
ATOM 3233 O O . ALA A 1 406 ? 46.810 -23.249 -1.087 1.00 35.53 406 ALA A O 1
ATOM 3234 N N . ASN A 1 407 ? 47.292 -25.293 -1.997 1.00 35.91 407 ASN A N 1
ATOM 3235 C CA . ASN A 1 407 ? 48.159 -25.974 -1.020 1.00 35.91 407 ASN A CA 1
ATOM 3236 C C . ASN A 1 407 ? 49.015 -25.133 -0.071 1.00 35.91 407 ASN A C 1
ATOM 3238 O O . ASN A 1 407 ? 49.725 -24.226 -0.558 1.00 35.91 407 ASN A O 1
#

Solvent-accessible surface area (backbone atoms only — not comparable to full-atom values): 24151 Å² total; per-residue (Å²): 143,86,83,87,82,83,82,79,81,78,83,76,88,78,67,93,91,63,84,90,76,64,79,72,62,54,57,59,50,50,53,51,50,52,49,52,52,49,52,53,49,52,53,45,38,50,54,31,49,51,51,54,48,50,61,55,46,72,74,72,67,82,84,83,90,81,91,84,83,84,86,80,80,81,65,84,72,62,68,78,81,77,53,87,80,46,76,66,46,61,68,61,39,46,68,63,32,51,49,45,34,70,70,46,55,44,44,36,52,34,63,47,62,72,52,40,56,46,50,49,70,68,65,58,51,81,85,42,57,36,48,39,27,27,51,42,35,40,30,52,42,52,55,50,48,51,42,43,68,40,60,50,93,76,64,77,76,86,42,68,55,56,53,51,32,46,52,50,20,53,53,38,44,54,54,51,57,59,50,59,78,75,51,96,79,50,63,73,63,50,48,46,51,46,50,37,33,48,40,60,9,65,53,59,82,60,91,83,72,68,68,72,81,83,62,92,70,76,72,78,69,50,53,60,58,33,34,75,75,51,50,77,41,71,57,39,62,69,38,47,52,52,43,50,52,54,37,52,75,63,69,31,68,84,60,52,76,51,24,54,57,39,19,50,50,19,52,50,38,43,31,44,16,63,64,69,74,44,58,53,86,56,72,54,39,28,72,80,46,41,78,61,80,75,69,55,43,69,63,62,35,38,92,74,73,48,66,79,55,57,63,74,80,39,66,94,89,71,54,73,60,59,28,51,76,39,56,55,44,57,72,41,88,71,25,34,36,65,72,63,33,47,46,51,21,38,50,29,21,39,52,53,53,52,56,50,53,71,78,37,95,74,56,49,70,54,54,46,48,50,50,52,53,49,51,50,50,52,50,51,57,44,60,49,83,58,94,88,52,63,66,74,75,49,30,58,71,70,96,84,75,70,98,72,88,79,135

Secondary structure (DSSP, 8-state):
---------------TTSPPPPTTHHHHHHHHHHHHHHHHHHHHHHHHHHHHHHHHHTTTPPPP------S-------GGGS----HHHHHTTHHHHHHHIIIIIHHHH--SHHHHHHHHHHH--TT-HHHHHHHHHHHHHHHHHHHHHTT-SS---S-HHHHHHHHHHHHHHHHHHHHHTT-S--HHHHHHHHHHHHHHHH----TTS------S---TTTTGGGHHHHTTPPP-HHHHHHHHHHHHHTT-GGG-S-HHHHHHHHHHHHHHHHHHT---SSPPB-TTSSB-----HHHHTGGGT---THHHHS-TT--PPTTGGGGGGGGSSSPBPHHHHHHHHHHHHHHHHHHHHHHS---HHHHHHHHHHHHHHHHHHHTS--TTS-GGGTB---TT-------

Nearest PDB structures (foldseek):
  8wlm-assembly1_A  TM=1.565E-01  e=7.848E+00  Homo sapiens

Radius of gyration: 26.0 Å; Cα contacts (8 Å, |Δi|>4): 363; chains: 1; bounding box: 86×65×66 Å

Organism: Neosartorya fischeri (strain ATCC 1020 / DSM 3700 / CBS 544.65 / FGSC A1164 / JCM 1740 / NRRL 181 / WB 181) (NCBI:txid331117)

pLDDT: mean 73.65, std 21.6, range [25.3, 97.94]

Foldseek 3Di:
DDDDDDDDDPDDDDDPPDDDDDPVVVVVVVVVLVVVLVVVLVVLLVVLCVVVVVVVVVVPDDDDDDDDDDDDDPDPPQVVVPDPDDVVCVLLVLSVLVVQCLVPVQCLQAVDVVSSVLCCVLQPPVVLQLSSLLSSLLSLLLVLLSCLLSDDPDRPNDDPSNVVSVVSNVVSLVVLVVVVVVDPDCQSSLLSNLSSLLSQFQSDDDPPQSDDDSDPDDQPPCSQSHCSRRLQTATDPVSVVVSVVSQVVCVHLLNRPQLQSSQVLQVNQLSNCNNVLAARPHAHGDSRSHHDDADQLQVRCVVVPDDQCLCVPDPNPPRDAFLNVLCVQCVDVQRWDPLQSSLSSSVRSLVSVSVVCVVPPGDSVVSVVNSSSVSNSSNSNSNQDDPVDDVVSTGDDPPPPPPDDDD

Mean predicted aligned error: 14.11 Å

Sequence (407 aa):
MIQQSADASQQQFIFVGAPVLKKEASRLRSTLVRRALAQRRSQRWQDAANKLDSINRLRLGPTPSYELPQPFIARRISLESFLPMDATAAELKVTELLDFAATTIWPHFRPVDYTGNGYRSWAFPMEDKMQLYAVLYAASCHRDVLRITYGAEDPILDSKERMEIRGLALRTLRMEVAKLSELTSPTTCLDGVIMCILYLAVHELHKGTMARDRSLFTPPFISLQALDVYGGRIYHSLHWNTMQEIIQRWGGIEKIATARLVWLLSLSDLFGAFQVIRKPIYPMMTVAGRRLALQRPGLLFQPHGYYDTSSILLSPGLSTPPGFGFQVLSFIWPPVKQDIAAVFIHLGEYSAVVQHYTNTKCGDVVLDLLGDSRNLIHHRLFSLPDESGLCELIFELPHSQCPCTAN